Protein AF-A0A940KRY3-F1 (afdb_monomer)

pLDDT: mean 78.37, std 15.52, range [37.25, 97.94]

Solvent-accessible surface area (backbone atoms only — not comparable to full-atom values): 25469 Å² total; per-residue (Å²): 105,70,38,68,66,58,64,54,78,70,89,72,94,69,75,64,64,42,65,43,41,34,35,38,41,64,52,39,100,87,62,92,70,63,50,77,43,81,45,76,62,88,88,56,80,65,59,72,59,51,52,52,54,47,62,32,81,94,37,71,38,52,25,50,52,41,39,41,44,49,76,45,81,45,73,38,63,66,53,44,48,49,52,42,34,72,70,45,66,47,66,64,59,58,59,82,66,65,45,57,68,65,62,57,44,47,49,65,56,63,73,57,90,78,66,98,71,62,63,45,39,35,41,36,41,36,38,33,62,38,37,33,44,29,50,74,54,53,49,80,54,47,36,67,56,79,70,60,31,60,81,32,75,91,41,66,45,73,40,30,40,34,24,16,36,37,38,42,35,41,36,32,19,67,62,53,68,70,57,51,50,52,23,46,23,51,45,69,24,35,86,72,62,84,51,85,76,42,76,54,73,74,68,86,57,79,72,88,79,41,53,62,50,33,62,75,45,36,78,42,47,34,35,31,31,40,36,43,56,78,92,52,37,64,33,75,33,69,45,68,68,62,40,41,58,50,47,54,53,54,61,69,30,72,54,45,45,24,60,46,98,67,42,37,61,33,82,45,41,71,44,41,24,31,32,43,75,57,45,77,63,79,86,83,87,83,82,89,74,77,78,83,77,79,80,78,70,55,31,30,35,33,35,40,30,34,48,30,36,34,27,69,35,56,60,55,66,87,91,49,63,44,40,30,40,22,36,38,34,26,43,39,27,42,29,42,79,86,47,73,45,80,60,70,42,78,51,46,75,31,54,74,96,58,41,48,72,38,35,58,76,36,69,51,81,47,83,37,73,45,78,78,46,66,79,36,45,61,71,52,48,36,43,23,30,43,32,48,44,74,53,36,28,40,63,52,98,89,50,66,57,60,46,37,63,83,43,82,67,46,44,44,49,56,34,59,82,48,36,70,66,64,67,68,48,50,74,72,34,71,51,77,45,82,46,67,31,50,29,38,33,81,54,99,83,41,64,27,30,38,34,42,37,35,38,39,36,42,32,32,81

Radius of gyration: 37.58 Å; Cα contacts (8 Å, |Δi|>4): 939; chains: 1; bounding box: 90×42×103 Å

Secondary structure (DSSP, 8-state):
-HHHHTT-PPPP--PPBPPEEEEEEE--TTS-S-EEEEE--TTS-SHHHHHHHHTSGGG-PBPP---EEEEEEE--HHHHHHHHHHHHS----TTTTT--HHHHHHHHHTT-TT-S-PPEEEEEEEEEEEEEEEE-S-GGGSBSSTTTTTT-TT-EEEEEEEEEEEEEEEEEESS-HHHHHHHHHHHHT------TT----TTS---TTSHHHHHHH-SEEEEEEES-SGGGTT-EES-HHHHHHHHHHHHTSHHHHB--TT---EEEEEEEEETTT--B------------------EEEEEEEEEEEEEEE----TT--EEEEEEEEEEEEEEETTEEEEEEEEEEEE-GGG-EEEETT-EEEEEEEEEEEEEEEHHHHHTEEEEEEEEEEE--SS--PBPEES-TTTTEEEGGGGHHHHHTPPTT-EEEEEEEEEEEEEETTEEEEEEEEEEEEEEE-

Foldseek 3Di:
DVCQLQVPDDDDPAAAWDWFKKWKFFPAPPQPGTDIDTRPDPPDDCVVVVLVVCADPSNFGWQQQQWQKDKDWDQAPLSVQVCCCVQFVDNDDVVVVVNDVVVNVLNVCLVPPPDPQNKIKMKIKTWRWGIKIATPDFLQNTHPDGLSLQVQQVDKDWGMWTWAKMKMKMFIFSDDSVQLQVLVCLLQVWRNPNDRGDRIPGDPDNPVPRNVSNVVGTPWMKMFIDFAADPRHRDIDGDSVVVSVVSSCRCPPPLVTTPHPRGGIDTRHTWMARSNPRHTDDDDRDDDDDGDDDPPQWFKWKKKWWFWKAWADDQDDPPDQWWFKFWFKAFQWKAWPNRTDGDRGTRDGGDSVRTDTDGHGDIDTDTGMDTRDGRHGLNRLLRMKTAMDTFMWTDDPVDTFTWDWPDNCLRIDHNVVVSVVLVPDDAFDKDKDKGKTKTWTQDPRGIIIMITIMIMMMHTD

Structure (mmCIF, N/CA/C/O backbone):
data_AF-A0A940KRY3-F1
#
_entry.id   AF-A0A940KRY3-F1
#
loop_
_atom_site.group_PDB
_atom_site.id
_atom_site.type_symbol
_atom_site.label_atom_id
_atom_site.label_alt_id
_atom_site.label_comp_id
_atom_site.label_asym_id
_atom_site.label_entity_id
_atom_site.label_seq_id
_atom_site.pdbx_PDB_ins_code
_atom_site.Cartn_x
_atom_site.Cartn_y
_atom_site.Cartn_z
_atom_site.occupancy
_atom_site.B_iso_or_equiv
_atom_site.auth_seq_id
_atom_site.auth_comp_id
_atom_site.auth_asym_id
_atom_site.auth_atom_id
_atom_site.pdbx_PDB_model_num
ATOM 1 N N . ILE A 1 1 ? 28.778 -11.561 -18.945 1.00 56.44 1 ILE A N 1
ATOM 2 C CA . ILE A 1 1 ? 27.780 -11.379 -17.857 1.00 56.44 1 ILE A CA 1
ATOM 3 C C . ILE A 1 1 ? 28.240 -10.313 -16.866 1.00 56.44 1 ILE A C 1
ATOM 5 O O . ILE A 1 1 ? 27.581 -9.290 -16.818 1.00 56.44 1 ILE A O 1
ATOM 9 N N . ASN A 1 2 ? 29.383 -10.457 -16.177 1.00 57.31 2 ASN A N 1
ATOM 10 C CA . ASN A 1 2 ? 29.884 -9.415 -15.253 1.00 57.31 2 ASN A CA 1
ATOM 11 C C . ASN A 1 2 ? 30.000 -8.019 -15.894 1.00 57.31 2 ASN A C 1
ATOM 13 O O . ASN A 1 2 ? 29.616 -7.038 -15.275 1.00 57.31 2 ASN A O 1
ATOM 17 N N . SER A 1 3 ? 30.441 -7.927 -17.154 1.00 61.41 3 SER A N 1
ATOM 18 C CA . SER A 1 3 ? 30.464 -6.656 -17.898 1.00 61.41 3 SER A CA 1
ATOM 19 C C . SER A 1 3 ? 29.080 -6.054 -18.157 1.00 61.41 3 SER A C 1
ATOM 21 O O . SER A 1 3 ? 28.944 -4.840 -18.190 1.00 61.41 3 SER A O 1
ATOM 23 N N . ILE A 1 4 ? 28.051 -6.891 -18.309 1.00 63.59 4 ILE A N 1
ATOM 24 C CA . ILE A 1 4 ? 26.660 -6.452 -18.501 1.00 63.59 4 ILE A CA 1
ATOM 25 C C . ILE A 1 4 ? 26.111 -5.933 -17.166 1.00 63.59 4 ILE A C 1
ATOM 27 O O . ILE A 1 4 ? 25.567 -4.839 -17.117 1.00 63.59 4 ILE A O 1
ATOM 31 N N . VAL A 1 5 ? 26.329 -6.687 -16.080 1.00 61.91 5 VAL A N 1
ATOM 32 C CA . VAL A 1 5 ? 25.858 -6.367 -14.718 1.00 61.91 5 VAL A CA 1
ATOM 33 C C . VAL A 1 5 ? 26.577 -5.164 -14.101 1.00 61.91 5 VAL A C 1
ATOM 35 O O . VAL A 1 5 ? 26.020 -4.478 -13.263 1.00 61.91 5 VAL A O 1
ATOM 38 N N . ASN A 1 6 ? 27.806 -4.868 -14.514 1.00 61.38 6 ASN A N 1
ATOM 39 C CA . ASN A 1 6 ? 28.551 -3.713 -14.001 1.00 61.38 6 ASN A CA 1
ATOM 40 C C . ASN A 1 6 ? 28.580 -2.539 -14.986 1.00 61.38 6 ASN A C 1
ATOM 42 O O . ASN A 1 6 ? 29.354 -1.605 -14.790 1.00 61.38 6 ASN A O 1
ATOM 46 N N . ASN A 1 7 ? 27.797 -2.608 -16.071 1.00 61.16 7 ASN A N 1
ATOM 47 C CA . ASN A 1 7 ? 27.809 -1.628 -17.160 1.00 61.16 7 ASN A CA 1
ATOM 48 C C . ASN A 1 7 ? 29.230 -1.317 -17.695 1.00 61.16 7 ASN A C 1
ATOM 50 O O . ASN A 1 7 ? 29.530 -0.206 -18.125 1.00 61.16 7 ASN A O 1
ATOM 54 N N . SER A 1 8 ? 30.127 -2.304 -17.653 1.00 66.44 8 SER A N 1
ATOM 55 C CA . SER A 1 8 ? 31.531 -2.194 -18.053 1.00 66.44 8 SER A CA 1
ATOM 56 C C . SER A 1 8 ? 31.754 -2.866 -19.404 1.00 66.44 8 SER A C 1
ATOM 58 O O . SER A 1 8 ? 32.509 -3.832 -19.552 1.00 66.44 8 SER A O 1
ATOM 60 N N . PHE A 1 9 ? 31.046 -2.358 -20.411 1.00 68.31 9 PHE A N 1
ATOM 61 C CA . PHE A 1 9 ? 31.216 -2.788 -21.792 1.00 68.31 9 PHE A CA 1
ATOM 62 C C . PHE A 1 9 ? 32.549 -2.275 -22.337 1.00 68.31 9 PHE A C 1
ATOM 64 O O . PHE A 1 9 ? 32.818 -1.075 -22.334 1.00 68.31 9 PHE A O 1
ATOM 71 N N . SER A 1 10 ? 33.374 -3.183 -22.847 1.00 70.12 10 SER A N 1
ATOM 72 C CA . SER A 1 10 ? 34.498 -2.831 -23.706 1.00 70.12 10 SER A CA 1
ATOM 73 C C . SER A 1 10 ? 34.108 -3.069 -25.160 1.00 70.12 10 SER A C 1
ATOM 75 O O . SER A 1 10 ? 33.396 -4.023 -25.485 1.00 70.12 10 SER A O 1
ATOM 77 N N . ALA A 1 11 ? 34.569 -2.195 -26.054 1.00 71.06 11 ALA A N 1
ATOM 78 C CA . ALA A 1 11 ? 34.459 -2.459 -27.479 1.00 71.06 11 ALA A CA 1
ATOM 79 C C . ALA A 1 11 ? 35.253 -3.736 -27.792 1.00 71.06 11 ALA A C 1
ATOM 81 O O . ALA A 1 11 ? 36.466 -3.790 -27.580 1.00 71.06 11 ALA A O 1
ATOM 82 N N . ALA A 1 12 ? 34.567 -4.776 -28.265 1.00 69.62 12 ALA A N 1
ATOM 83 C CA . ALA A 1 12 ? 35.230 -6.002 -28.678 1.00 69.62 12 ALA A CA 1
ATOM 84 C C . ALA A 1 12 ? 36.066 -5.731 -29.936 1.00 69.62 12 ALA A C 1
ATOM 86 O O . ALA A 1 12 ? 35.594 -5.083 -30.876 1.00 69.62 12 ALA A O 1
ATOM 87 N N . GLN A 1 13 ? 37.288 -6.269 -29.984 1.00 74.44 13 GLN A N 1
ATOM 88 C CA . GLN A 1 13 ? 37.985 -6.387 -31.260 1.00 74.44 13 GLN A CA 1
ATOM 89 C C . GLN A 1 13 ? 37.172 -7.332 -32.140 1.00 74.44 13 GLN A C 1
ATOM 91 O O . GLN A 1 13 ? 37.012 -8.511 -31.830 1.00 74.44 13 GLN A O 1
ATOM 96 N N . THR A 1 14 ? 36.593 -6.780 -33.200 1.00 78.81 14 THR A N 1
ATOM 97 C CA . THR A 1 14 ? 35.724 -7.513 -34.113 1.00 78.81 14 THR A CA 1
ATOM 98 C C . THR A 1 14 ? 36.391 -7.646 -35.477 1.00 78.81 14 THR A C 1
ATOM 100 O O . THR A 1 14 ? 37.141 -6.755 -35.884 1.00 78.81 14 THR A O 1
ATOM 103 N N . PRO A 1 15 ? 36.122 -8.741 -36.208 1.00 84.12 15 PRO A N 1
ATOM 104 C CA . PRO A 1 15 ? 36.434 -8.833 -37.628 1.00 84.12 15 PRO A CA 1
ATOM 105 C C . PRO A 1 15 ? 35.819 -7.663 -38.405 1.00 84.12 15 PRO A C 1
ATOM 107 O O . PRO A 1 15 ? 34.868 -7.027 -37.942 1.00 84.12 15 PRO A O 1
ATOM 110 N N . ALA A 1 16 ? 36.327 -7.402 -39.612 1.00 87.19 16 ALA A N 1
ATOM 111 C CA . ALA A 1 16 ? 35.797 -6.346 -40.468 1.00 87.19 16 ALA A CA 1
ATOM 112 C C . ALA A 1 16 ? 34.276 -6.499 -40.645 1.00 87.19 16 ALA A C 1
ATOM 114 O O . ALA A 1 16 ? 33.773 -7.546 -41.067 1.00 87.19 16 ALA A O 1
ATOM 115 N N . ARG A 1 17 ? 33.544 -5.449 -40.272 1.00 87.06 17 ARG A N 1
ATOM 116 C CA . ARG A 1 17 ? 32.081 -5.422 -40.264 1.00 87.06 17 ARG A CA 1
ATOM 117 C C . ARG A 1 17 ? 31.534 -5.048 -41.648 1.00 87.06 17 ARG A C 1
ATOM 119 O O . ARG A 1 17 ? 32.207 -4.367 -42.426 1.00 87.06 17 ARG A O 1
ATOM 126 N N . LYS A 1 18 ? 30.329 -5.524 -41.964 1.00 87.94 18 LYS A N 1
ATOM 127 C CA . LYS A 1 18 ? 29.544 -5.089 -43.130 1.00 87.94 18 LYS A CA 1
ATOM 128 C C . LYS A 1 18 ? 28.684 -3.881 -42.763 1.00 87.94 18 LYS A C 1
ATOM 130 O O . LYS A 1 18 ? 28.411 -3.638 -41.587 1.00 87.94 18 LYS A O 1
ATOM 135 N N . ASN A 1 19 ? 28.238 -3.157 -43.786 1.00 88.62 19 ASN A N 1
ATOM 136 C CA . ASN A 1 19 ? 27.148 -2.199 -43.635 1.00 88.62 19 ASN A CA 1
ATOM 137 C C . ASN A 1 19 ? 25.909 -2.941 -43.125 1.00 88.62 19 ASN A C 1
ATOM 139 O O . ASN A 1 19 ? 25.681 -4.094 -43.500 1.00 88.62 19 ASN A O 1
ATOM 143 N N . TYR A 1 20 ? 25.126 -2.283 -42.281 1.00 84.94 20 TYR A N 1
ATOM 144 C CA . TYR A 1 20 ? 23.926 -2.864 -41.689 1.00 84.94 20 TYR A CA 1
ATOM 145 C C . TYR A 1 20 ? 22.768 -1.878 -41.755 1.00 84.94 20 TYR A C 1
ATOM 147 O O . TYR A 1 20 ? 22.972 -0.673 -41.910 1.00 84.94 20 TYR A O 1
ATOM 155 N N . GLN A 1 21 ? 21.553 -2.399 -41.636 1.00 85.25 21 GLN A N 1
ATOM 156 C CA . GLN A 1 21 ? 20.339 -1.593 -41.653 1.00 85.25 21 GLN A CA 1
ATOM 157 C C . GLN A 1 21 ? 19.782 -1.420 -40.250 1.00 85.25 21 GLN A C 1
ATOM 159 O O . GLN A 1 21 ? 19.676 -2.381 -39.484 1.00 85.25 21 GLN A O 1
ATOM 164 N N . ILE A 1 22 ? 19.397 -0.186 -39.937 1.00 85.19 22 ILE A N 1
ATOM 165 C CA . ILE A 1 22 ? 18.619 0.148 -38.751 1.00 85.19 22 ILE A CA 1
ATOM 166 C C . ILE A 1 22 ? 17.181 0.418 -39.182 1.00 85.19 22 ILE A C 1
ATOM 168 O O . ILE A 1 22 ? 16.927 1.282 -40.018 1.00 85.19 22 ILE A O 1
ATOM 172 N N . GLY A 1 23 ? 16.241 -0.302 -38.584 1.00 84.12 23 GLY A N 1
ATOM 173 C CA . GLY A 1 23 ? 14.826 0.027 -38.597 1.00 84.12 23 GLY A CA 1
ATOM 174 C C . GLY A 1 23 ? 14.511 1.017 -37.481 1.00 84.12 23 GLY A C 1
ATOM 175 O O . GLY A 1 23 ? 14.889 0.811 -36.329 1.00 84.12 23 GLY A O 1
ATOM 176 N N . ILE A 1 24 ? 13.797 2.082 -37.815 1.00 83.25 24 ILE A N 1
ATOM 177 C CA . ILE A 1 24 ? 13.349 3.127 -36.899 1.00 83.25 24 ILE A CA 1
ATOM 178 C C . ILE A 1 24 ? 11.851 2.940 -36.709 1.00 83.25 24 ILE A C 1
ATOM 180 O O . ILE A 1 24 ? 11.055 3.218 -37.603 1.00 83.25 24 ILE A O 1
ATOM 184 N N . SER A 1 25 ? 11.464 2.437 -35.543 1.00 79.50 25 SER A N 1
ATOM 185 C CA . SER A 1 25 ? 10.063 2.249 -35.171 1.00 79.50 25 SER A CA 1
ATOM 186 C C . SER A 1 25 ? 9.635 3.406 -34.283 1.00 79.50 25 SER A C 1
ATOM 188 O O . SER A 1 25 ? 10.073 3.502 -33.139 1.00 79.50 25 SER A O 1
ATOM 190 N N . ILE A 1 26 ? 8.807 4.305 -34.808 1.00 73.88 26 ILE A N 1
ATOM 191 C CA . ILE A 1 26 ? 8.194 5.362 -34.002 1.00 73.88 26 ILE A CA 1
ATOM 192 C C . ILE A 1 26 ? 6.924 4.791 -33.387 1.00 73.88 26 ILE A C 1
ATOM 194 O O . ILE A 1 26 ? 6.112 4.186 -34.088 1.00 73.88 26 ILE A O 1
ATOM 198 N N . PHE A 1 27 ? 6.725 5.013 -32.094 1.00 67.31 27 PHE A N 1
ATOM 199 C CA . PHE A 1 27 ? 5.437 4.740 -31.477 1.00 67.31 27 PHE A CA 1
ATOM 200 C C . PHE A 1 27 ? 4.477 5.820 -31.990 1.00 67.31 27 PHE A C 1
ATOM 202 O O . PHE A 1 27 ? 4.465 6.907 -31.455 1.00 67.31 27 PHE A O 1
ATOM 209 N N . ASN A 1 28 ? 3.755 5.620 -33.093 1.00 60.72 28 ASN A N 1
ATOM 210 C CA . ASN A 1 28 ? 2.709 6.547 -33.547 1.00 60.72 28 ASN A CA 1
ATOM 211 C C . ASN A 1 28 ? 1.617 5.744 -34.269 1.00 60.72 28 ASN A C 1
ATOM 213 O O . ASN A 1 28 ? 1.907 5.146 -35.306 1.00 60.72 28 ASN A O 1
ATOM 217 N N . PRO A 1 29 ? 0.361 5.754 -33.786 1.00 50.03 29 PRO A N 1
ATOM 218 C CA . PRO A 1 29 ? -0.724 4.976 -34.385 1.00 50.03 29 PRO A CA 1
ATOM 219 C C . PRO A 1 29 ? -1.103 5.418 -35.811 1.00 50.03 29 PRO A C 1
ATOM 221 O O . PRO A 1 29 ? -1.839 4.706 -36.487 1.00 50.03 29 PRO A O 1
ATOM 224 N N . LYS A 1 30 ? -0.625 6.581 -36.280 1.00 51.28 30 LYS A N 1
ATOM 225 C CA . LYS A 1 30 ? -0.945 7.150 -37.600 1.00 51.28 30 LYS A CA 1
ATOM 226 C C . LYS A 1 30 ? 0.206 7.110 -38.615 1.00 51.28 30 LYS A C 1
ATOM 228 O O . LYS A 1 30 ? 0.010 7.610 -39.719 1.00 51.28 30 LYS A O 1
ATOM 233 N N . ASN A 1 31 ? 1.378 6.556 -38.280 1.00 56.50 31 ASN A N 1
ATOM 234 C CA . ASN A 1 31 ? 2.532 6.542 -39.194 1.00 56.50 31 ASN A CA 1
ATOM 235 C C . ASN A 1 31 ? 2.737 5.152 -39.842 1.00 56.50 31 ASN A C 1
ATOM 237 O O . ASN A 1 31 ? 2.706 4.148 -39.126 1.00 56.50 31 ASN A O 1
ATOM 241 N N . PRO A 1 32 ? 2.937 5.052 -41.174 1.00 47.69 32 PRO A N 1
ATOM 242 C CA . PRO A 1 32 ? 2.941 3.790 -41.894 1.00 47.69 32 PRO A CA 1
ATOM 243 C C . PRO A 1 32 ? 4.349 3.182 -41.900 1.00 47.69 32 PRO A C 1
ATOM 245 O O . PRO A 1 32 ? 5.129 3.382 -42.823 1.00 47.69 32 PRO A O 1
ATOM 248 N N . GLY A 1 33 ? 4.663 2.397 -40.875 1.00 55.19 33 GLY A N 1
ATOM 249 C CA . GLY A 1 33 ? 5.805 1.481 -40.901 1.00 55.19 33 GLY A CA 1
ATOM 250 C C . GLY A 1 33 ? 7.180 2.100 -40.609 1.00 55.19 33 GLY A C 1
ATOM 251 O O . GLY A 1 33 ? 7.325 3.317 -40.477 1.00 55.19 33 GLY A O 1
ATOM 252 N N . PRO A 1 34 ? 8.197 1.242 -40.418 1.00 57.41 34 PRO A N 1
ATOM 253 C CA . PRO A 1 34 ? 9.507 1.670 -39.955 1.00 57.41 34 PRO A CA 1
ATOM 254 C C . PRO A 1 34 ? 10.245 2.475 -41.028 1.00 57.41 34 PRO A C 1
ATOM 256 O O . PRO A 1 34 ? 10.328 2.063 -42.184 1.00 57.41 34 PRO A O 1
ATOM 259 N N . GLY A 1 35 ? 10.827 3.607 -40.628 1.00 70.31 35 GLY A N 1
ATOM 260 C CA . GLY A 1 35 ? 11.879 4.243 -41.419 1.00 70.31 35 GLY A CA 1
ATOM 261 C C . GLY A 1 35 ? 13.109 3.337 -41.443 1.00 70.31 35 GLY A C 1
ATOM 262 O O . GLY A 1 35 ? 13.355 2.610 -40.481 1.00 70.31 35 GLY A O 1
ATOM 263 N N . PHE A 1 36 ? 13.885 3.359 -42.522 1.00 82.00 36 PHE A N 1
ATOM 264 C CA . PHE A 1 36 ? 15.115 2.575 -42.622 1.00 82.00 36 PHE A CA 1
ATOM 265 C C . PHE A 1 36 ? 16.314 3.499 -42.797 1.00 82.00 36 PHE A C 1
ATOM 267 O O . PHE A 1 36 ? 16.252 4.496 -43.521 1.00 82.00 36 PHE A O 1
ATOM 274 N N . LEU A 1 37 ? 17.418 3.141 -42.148 1.00 83.25 37 LEU A N 1
ATOM 275 C CA . LEU A 1 37 ? 18.696 3.812 -42.298 1.00 83.25 37 LEU A CA 1
ATOM 276 C C . LEU A 1 37 ? 19.794 2.790 -42.594 1.00 83.25 37 LEU A C 1
ATOM 278 O O . LEU A 1 37 ? 20.088 1.925 -41.767 1.00 83.25 37 LEU A O 1
ATOM 282 N N . ASP A 1 38 ? 20.431 2.931 -43.755 1.00 84.31 38 ASP A N 1
ATOM 283 C CA . ASP A 1 38 ? 21.656 2.210 -44.086 1.00 84.31 38 ASP A CA 1
ATOM 284 C C . ASP A 1 38 ? 22.841 2.828 -43.337 1.00 84.31 38 ASP A C 1
ATOM 286 O O . ASP A 1 38 ? 23.226 3.977 -43.569 1.00 84.31 38 ASP A O 1
ATOM 290 N N . VAL A 1 39 ? 23.457 2.054 -42.446 1.00 83.88 39 VAL A N 1
ATOM 291 C CA . VAL A 1 39 ? 24.669 2.463 -41.738 1.00 83.88 39 VAL A CA 1
ATOM 292 C C . VAL A 1 39 ? 25.882 1.998 -42.526 1.00 83.88 39 VAL A C 1
ATOM 294 O O . VAL A 1 39 ? 26.258 0.824 -42.514 1.00 83.88 39 VAL A O 1
ATOM 297 N N . THR A 1 40 ? 26.497 2.952 -43.216 1.00 81.31 40 THR A N 1
ATOM 298 C CA . THR A 1 40 ? 27.675 2.740 -44.065 1.00 81.31 40 THR A CA 1
ATOM 299 C C . THR A 1 40 ? 28.984 3.142 -43.388 1.00 81.31 40 THR A C 1
ATOM 301 O O . THR A 1 40 ? 30.033 2.582 -43.692 1.00 81.31 40 THR A O 1
ATOM 304 N N . ASP A 1 41 ? 28.933 4.073 -42.433 1.00 80.44 41 ASP A N 1
ATOM 305 C CA . ASP A 1 41 ? 30.080 4.462 -41.613 1.00 80.44 41 ASP A CA 1
ATOM 306 C C . ASP A 1 41 ? 29.981 3.832 -40.222 1.00 80.44 41 ASP A C 1
ATOM 308 O O . ASP A 1 41 ? 29.236 4.281 -39.353 1.00 80.44 41 ASP A O 1
ATOM 312 N N . LEU A 1 42 ? 30.766 2.778 -40.016 1.00 78.62 42 LEU A N 1
ATOM 313 C CA . LEU A 1 42 ? 30.788 1.990 -38.784 1.00 78.62 42 LEU A CA 1
ATOM 314 C C . LEU A 1 42 ? 31.705 2.590 -37.705 1.00 78.62 42 LEU A C 1
ATOM 316 O O . LEU A 1 42 ? 31.844 1.996 -36.628 1.00 78.62 42 LEU A O 1
ATOM 320 N N . THR A 1 43 ? 32.366 3.715 -38.001 1.00 76.19 43 THR A N 1
ATOM 321 C CA . THR A 1 43 ? 33.315 4.391 -37.101 1.00 76.19 43 THR A CA 1
ATOM 322 C C . THR A 1 43 ? 32.669 5.490 -36.261 1.00 76.19 43 THR A C 1
ATOM 324 O O . THR A 1 43 ? 33.241 5.903 -35.253 1.00 76.19 43 THR A O 1
ATOM 327 N N . ARG A 1 44 ? 31.456 5.926 -36.623 1.00 80.12 44 ARG A N 1
ATOM 328 C CA . ARG A 1 44 ? 30.693 6.955 -35.906 1.00 80.12 44 ARG A CA 1
ATOM 329 C C . ARG A 1 44 ? 29.290 6.478 -35.544 1.00 80.12 44 ARG A C 1
ATOM 331 O O . ARG A 1 44 ? 28.769 5.519 -36.104 1.00 80.12 44 ARG A O 1
ATOM 338 N N . SER A 1 45 ? 28.669 7.174 -34.596 1.00 81.81 45 SER A N 1
ATOM 339 C CA . SER A 1 45 ? 27.284 6.907 -34.205 1.00 81.81 45 SER A CA 1
ATOM 340 C C . SER A 1 45 ? 26.310 7.264 -35.339 1.00 81.81 45 SER A C 1
ATOM 342 O O . SER A 1 45 ? 26.443 8.349 -35.913 1.00 81.81 45 SER A O 1
ATOM 344 N N . PRO A 1 46 ? 25.300 6.421 -35.632 1.00 84.12 46 PRO A N 1
ATOM 345 C CA . PRO A 1 46 ? 24.247 6.740 -36.598 1.00 84.12 46 PRO A CA 1
ATOM 346 C C . PRO A 1 46 ? 23.189 7.709 -36.037 1.00 84.12 46 PRO A C 1
ATOM 348 O O . PRO A 1 46 ? 22.333 8.180 -36.783 1.00 84.12 46 PRO A O 1
ATOM 351 N N . LEU A 1 47 ? 23.241 8.039 -34.737 1.00 82.81 47 LEU A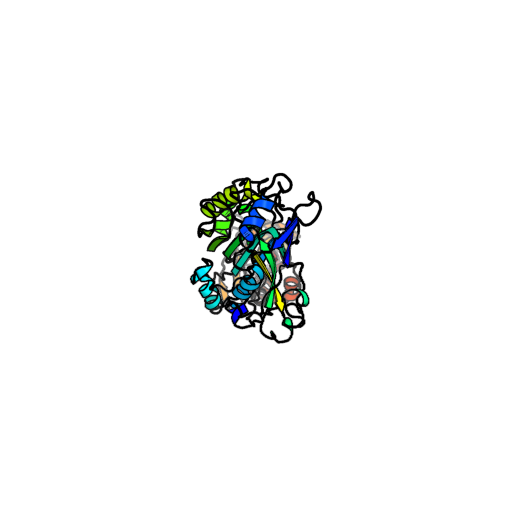 N 1
ATOM 352 C CA . LEU A 1 47 ? 22.222 8.854 -34.063 1.00 82.81 47 LEU A CA 1
ATOM 353 C C . LEU A 1 47 ? 21.961 10.230 -34.698 1.00 82.81 47 LEU A C 1
ATOM 355 O O . LEU A 1 47 ? 20.790 10.592 -34.788 1.00 82.81 47 LEU A O 1
ATOM 359 N N . PRO A 1 48 ? 22.963 10.994 -35.182 1.00 85.94 48 PRO A N 1
ATOM 360 C CA . PRO A 1 48 ? 22.689 12.276 -35.834 1.00 85.94 48 PRO A CA 1
ATOM 361 C C . PRO A 1 48 ? 21.838 12.143 -37.105 1.00 85.94 48 PRO A C 1
ATOM 363 O O . PRO A 1 48 ? 21.053 13.033 -37.424 1.00 85.94 48 PRO A O 1
ATOM 366 N N . GLU A 1 49 ? 21.980 11.036 -37.837 1.00 85.81 49 GLU A N 1
ATOM 367 C CA . GLU A 1 49 ? 21.194 10.766 -39.044 1.00 85.81 49 GLU A CA 1
ATOM 368 C C . GLU A 1 49 ? 19.775 10.318 -38.686 1.00 85.81 49 GLU A C 1
ATOM 370 O O . GLU A 1 49 ? 18.808 10.834 -39.241 1.00 85.81 49 GLU A O 1
ATOM 375 N N . VAL A 1 50 ? 19.649 9.439 -37.686 1.00 81.62 50 VAL A N 1
ATOM 376 C CA . VAL A 1 50 ? 18.359 9.033 -37.108 1.00 81.62 50 VAL A CA 1
ATOM 377 C C . VAL A 1 50 ? 17.572 10.255 -36.634 1.00 81.62 50 VAL A C 1
ATOM 379 O O . VAL A 1 50 ? 16.409 10.412 -36.988 1.00 81.62 50 VAL A O 1
ATOM 382 N N . GLN A 1 51 ? 18.204 11.158 -35.878 1.00 79.62 51 GLN A N 1
ATOM 383 C CA . GLN A 1 51 ? 17.566 12.390 -35.409 1.00 79.62 51 GLN A CA 1
ATOM 384 C C . GLN A 1 51 ? 17.099 13.259 -36.575 1.00 79.62 51 GLN A C 1
ATOM 386 O O . GLN A 1 51 ? 15.977 13.750 -36.551 1.00 79.62 51 GLN A O 1
ATOM 391 N N . ARG A 1 52 ? 17.916 13.417 -37.624 1.00 80.81 52 ARG A N 1
ATOM 392 C CA . ARG A 1 52 ? 17.520 14.189 -38.808 1.00 80.81 52 ARG A CA 1
ATOM 393 C C . ARG A 1 52 ? 16.301 13.583 -39.505 1.00 80.81 52 ARG A C 1
ATOM 395 O O . ARG A 1 52 ? 15.412 14.332 -39.893 1.00 80.81 52 ARG A O 1
ATOM 402 N N . GLN A 1 53 ? 16.246 12.255 -39.637 1.00 79.38 53 GLN A N 1
ATOM 403 C CA . GLN A 1 53 ? 15.085 11.565 -40.203 1.00 79.38 53 GLN A CA 1
ATOM 404 C C . GLN A 1 53 ? 13.835 11.755 -39.336 1.00 79.38 53 GLN A C 1
ATOM 406 O O . GLN A 1 53 ? 12.788 12.109 -39.865 1.00 79.38 53 GLN A O 1
ATOM 411 N N . LEU A 1 54 ? 13.950 11.607 -38.012 1.00 77.12 54 LEU A N 1
ATOM 412 C CA . LEU A 1 54 ? 12.840 11.806 -37.071 1.00 77.12 54 LEU A CA 1
ATOM 413 C C . LEU A 1 54 ? 12.313 13.253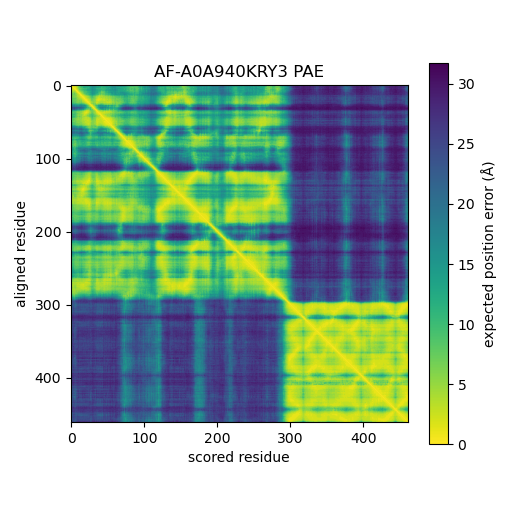 -37.037 1.00 77.12 54 LEU A C 1
ATOM 415 O O . LEU A 1 54 ? 11.165 13.470 -36.667 1.00 77.12 54 LEU A O 1
ATOM 419 N N . LEU A 1 55 ? 13.137 14.237 -37.405 1.00 77.25 55 LEU A N 1
ATOM 420 C CA . LEU A 1 55 ? 12.756 15.653 -37.492 1.00 77.25 55 LEU A CA 1
ATOM 421 C C . LEU A 1 55 ? 12.210 16.062 -38.865 1.00 77.25 55 LEU A C 1
ATOM 423 O O . LEU A 1 55 ? 11.786 17.206 -39.033 1.00 77.25 55 LEU A O 1
ATOM 427 N N . ALA A 1 56 ? 12.254 15.177 -39.862 1.00 73.62 56 ALA A N 1
ATOM 428 C CA . ALA A 1 56 ? 11.740 15.495 -41.184 1.00 73.62 56 ALA A CA 1
ATOM 429 C C . ALA A 1 56 ? 10.203 15.632 -41.145 1.00 73.62 56 ALA A C 1
ATOM 431 O O . ALA A 1 56 ? 9.551 14.889 -40.412 1.00 73.62 56 ALA A O 1
ATOM 432 N N . PRO A 1 57 ? 9.590 16.502 -41.972 1.00 67.19 57 PRO A N 1
ATOM 433 C CA . PRO A 1 57 ? 8.137 16.714 -41.981 1.00 67.19 57 PRO A CA 1
ATOM 434 C C . PRO A 1 57 ? 7.304 15.439 -42.192 1.00 67.19 57 PRO A C 1
ATOM 436 O O . PRO A 1 57 ? 6.206 15.311 -41.662 1.00 67.19 57 PRO A O 1
ATOM 439 N N . SER A 1 58 ? 7.842 14.458 -42.925 1.00 60.09 58 SER A N 1
ATOM 440 C CA . SER A 1 58 ? 7.226 13.136 -43.126 1.00 60.09 58 SER A CA 1
ATOM 441 C C . SER A 1 58 ? 7.172 12.274 -41.856 1.00 60.09 58 SER A C 1
ATOM 443 O O . SER A 1 58 ? 6.463 11.274 -41.822 1.00 60.09 58 SER A O 1
ATOM 445 N N . PHE A 1 59 ? 7.930 12.651 -40.828 1.00 59.53 59 PHE A N 1
ATOM 446 C CA . PHE A 1 59 ? 8.018 12.014 -39.520 1.00 59.53 59 PHE A CA 1
ATOM 447 C C . PHE A 1 59 ? 7.627 12.976 -38.389 1.00 59.53 59 PHE A C 1
ATOM 449 O O . PHE A 1 59 ? 8.007 12.710 -37.251 1.00 59.53 59 PHE A O 1
ATOM 456 N N . GLU A 1 60 ? 6.849 14.043 -38.663 1.00 58.00 60 GLU A N 1
ATOM 457 C CA . GLU A 1 60 ? 6.175 14.864 -37.637 1.00 58.00 60 GLU A CA 1
ATOM 458 C C . GLU A 1 60 ? 5.230 13.982 -36.804 1.00 58.00 60 GLU A C 1
ATOM 460 O O . GLU A 1 60 ? 4.014 13.914 -36.989 1.00 58.00 60 GLU A O 1
ATOM 465 N N . ALA A 1 61 ? 5.826 13.219 -35.900 1.00 56.06 61 ALA A N 1
ATOM 466 C CA . ALA A 1 61 ? 5.167 12.190 -35.149 1.00 56.06 61 ALA A CA 1
ATOM 467 C C . ALA A 1 61 ? 4.749 12.776 -33.811 1.00 56.06 61 ALA A C 1
ATOM 469 O O . ALA A 1 61 ? 5.563 13.290 -33.035 1.00 56.06 61 ALA A O 1
ATOM 470 N N . SER A 1 62 ? 3.452 12.667 -33.538 1.00 60.06 62 SER A N 1
ATOM 471 C CA . SER A 1 62 ? 2.977 12.752 -32.169 1.00 60.06 62 SER A CA 1
ATOM 472 C C . SER A 1 62 ? 3.699 11.670 -31.374 1.00 60.06 62 SER A C 1
ATOM 474 O O . SER A 1 62 ? 3.699 10.508 -31.780 1.00 60.06 62 SER A O 1
ATOM 476 N N . ILE A 1 63 ? 4.318 12.059 -30.267 1.00 61.06 63 ILE A N 1
ATOM 477 C CA . ILE A 1 63 ? 4.807 11.120 -29.270 1.00 61.06 63 ILE A CA 1
ATOM 478 C C . ILE A 1 63 ? 3.575 10.699 -28.472 1.00 61.06 63 ILE A C 1
ATOM 480 O O . ILE A 1 63 ? 2.929 11.562 -27.872 1.00 61.06 63 ILE A O 1
ATOM 484 N N . PRO A 1 64 ? 3.191 9.418 -28.485 1.00 55.78 64 PRO A N 1
ATOM 485 C CA . PRO A 1 64 ? 2.102 8.937 -27.675 1.00 55.78 64 PRO A CA 1
ATOM 486 C C . PRO A 1 64 ? 2.533 9.091 -26.226 1.00 55.78 64 PRO A C 1
ATOM 488 O O . PRO A 1 64 ? 3.597 8.622 -25.815 1.00 55.78 64 PRO A O 1
ATOM 491 N N . ALA A 1 65 ? 1.692 9.753 -25.441 1.00 51.91 65 ALA A N 1
ATOM 492 C CA . ALA A 1 65 ? 1.838 9.815 -23.998 1.00 51.91 65 ALA A CA 1
ATOM 493 C C . ALA A 1 65 ? 1.419 8.467 -23.383 1.00 51.91 65 ALA A C 1
ATOM 495 O O . ALA A 1 65 ? 0.514 8.389 -22.561 1.00 51.91 65 ALA A O 1
ATOM 496 N N . GLN A 1 66 ? 2.074 7.381 -23.793 1.00 54.53 66 GLN A N 1
ATOM 497 C CA . GLN A 1 66 ? 1.923 6.083 -23.152 1.00 54.53 66 GLN A CA 1
ATOM 498 C C . GLN A 1 66 ? 2.804 6.089 -21.916 1.00 54.53 66 GLN A C 1
ATOM 500 O O . GLN A 1 66 ? 3.988 5.771 -21.980 1.00 54.53 66 GLN A O 1
ATOM 505 N N . GLY A 1 67 ? 2.228 6.539 -20.804 1.00 53.97 67 GLY A N 1
ATOM 506 C CA . GLY A 1 67 ? 2.822 6.388 -19.490 1.00 53.97 67 GLY A CA 1
ATOM 507 C C . GLY A 1 67 ? 2.506 4.997 -18.964 1.00 53.97 67 GLY A C 1
ATOM 508 O O . GLY A 1 67 ? 1.354 4.703 -18.673 1.00 53.97 67 GLY A O 1
ATOM 509 N N . ILE A 1 68 ? 3.506 4.138 -18.791 1.00 57.00 68 ILE A N 1
ATOM 510 C CA . ILE A 1 68 ? 3.337 3.020 -17.855 1.00 57.00 68 ILE A CA 1
ATOM 511 C C . ILE A 1 68 ? 3.550 3.621 -16.477 1.00 57.00 68 ILE A C 1
ATOM 513 O O . ILE A 1 68 ? 4.646 4.104 -16.199 1.00 57.00 68 ILE A O 1
ATOM 517 N N . LEU A 1 69 ? 2.495 3.646 -15.666 1.00 63.47 69 LEU A N 1
ATOM 518 C CA . LEU A 1 69 ? 2.514 4.192 -14.317 1.00 63.47 69 LEU A CA 1
ATOM 519 C C . LEU A 1 69 ? 2.365 3.035 -13.330 1.00 63.47 69 LEU A C 1
ATOM 521 O O . LEU A 1 69 ? 1.261 2.666 -12.934 1.00 63.47 69 LEU A O 1
ATOM 525 N N . ASP A 1 70 ? 3.497 2.434 -12.974 1.00 67.69 70 ASP A N 1
ATOM 526 C CA . ASP A 1 70 ? 3.549 1.327 -12.020 1.00 67.69 70 ASP A CA 1
ATOM 527 C C . ASP A 1 70 ? 4.012 1.842 -10.656 1.00 67.69 70 ASP A C 1
ATOM 529 O O . ASP A 1 70 ? 5.074 2.462 -10.558 1.00 67.69 70 ASP A O 1
ATOM 533 N N . MET A 1 71 ? 3.202 1.604 -9.618 1.00 74.81 71 MET A N 1
ATOM 534 C CA . MET A 1 71 ? 3.571 1.860 -8.228 1.00 74.81 71 MET A CA 1
ATOM 535 C C . MET A 1 71 ? 3.617 0.544 -7.464 1.00 74.81 71 MET A C 1
ATOM 537 O O . MET A 1 71 ? 2.576 -0.072 -7.227 1.00 74.81 71 MET A O 1
ATOM 541 N N . SER A 1 72 ? 4.801 0.182 -6.980 1.00 77.00 72 SER A N 1
ATOM 542 C CA . SER A 1 72 ? 4.985 -1.001 -6.141 1.00 77.00 72 SER A CA 1
ATOM 543 C C . SER A 1 72 ? 5.581 -0.640 -4.785 1.00 77.00 72 SER A C 1
ATOM 545 O O . SER A 1 72 ? 6.466 0.217 -4.698 1.00 77.00 72 SER A O 1
ATOM 547 N N . GLU A 1 73 ? 5.119 -1.321 -3.736 1.00 77.00 73 GLU A N 1
ATOM 548 C CA . GLU A 1 73 ? 5.854 -1.393 -2.472 1.00 77.00 73 GLU A CA 1
ATOM 549 C C . GLU A 1 73 ? 7.157 -2.164 -2.705 1.00 77.00 73 GLU A C 1
ATOM 551 O O . GLU A 1 73 ? 7.197 -3.097 -3.505 1.00 77.00 73 GLU A O 1
ATOM 556 N N . VAL A 1 74 ? 8.223 -1.731 -2.042 1.00 74.31 74 VAL A N 1
ATOM 557 C CA . VAL A 1 74 ? 9.531 -2.370 -2.092 1.00 74.31 74 VAL A CA 1
ATOM 558 C C . VAL A 1 74 ? 9.933 -2.720 -0.670 1.00 74.31 74 VAL A C 1
ATOM 560 O O . VAL A 1 74 ? 9.917 -1.860 0.212 1.00 74.31 74 VAL A O 1
ATOM 563 N N . SER A 1 75 ? 10.284 -3.981 -0.446 1.00 69.31 75 SER A N 1
ATOM 564 C CA . SER A 1 75 ? 10.534 -4.557 0.874 1.00 69.31 75 SER A CA 1
ATOM 565 C C . SER A 1 75 ? 12.013 -4.576 1.257 1.00 69.31 75 SER A C 1
ATOM 567 O O . SER A 1 75 ? 12.332 -4.675 2.438 1.00 69.31 75 SER A O 1
ATOM 569 N N . SER A 1 76 ? 12.940 -4.445 0.302 1.00 66.94 76 SER A N 1
ATOM 570 C CA . SER A 1 76 ? 14.380 -4.402 0.597 1.00 66.94 76 SER A CA 1
ATOM 571 C C . SER A 1 76 ? 15.176 -3.532 -0.375 1.00 66.94 76 SER A C 1
ATOM 573 O O . SER A 1 76 ? 14.742 -3.256 -1.490 1.00 66.94 76 SER A O 1
ATOM 575 N N . THR A 1 77 ? 16.397 -3.146 0.008 1.00 67.25 77 THR A N 1
ATOM 576 C CA . THR A 1 77 ? 17.339 -2.483 -0.912 1.00 67.25 77 THR A CA 1
ATOM 577 C C . THR A 1 77 ? 17.736 -3.379 -2.083 1.00 67.25 77 THR A C 1
ATOM 579 O O . THR A 1 77 ? 17.996 -2.867 -3.168 1.00 67.25 77 THR A O 1
ATOM 582 N N . THR A 1 78 ? 17.771 -4.699 -1.886 1.00 69.25 78 THR A N 1
ATOM 583 C CA . THR A 1 78 ? 18.033 -5.685 -2.943 1.00 69.25 78 THR A CA 1
ATOM 584 C C . THR A 1 78 ? 16.887 -5.729 -3.944 1.00 69.25 78 THR A C 1
ATOM 586 O O . THR A 1 78 ? 17.130 -5.673 -5.144 1.00 69.25 78 THR A O 1
ATOM 589 N N . GLU A 1 79 ? 15.641 -5.761 -3.466 1.00 71.12 79 GLU A N 1
ATOM 590 C CA . GLU A 1 79 ? 14.460 -5.679 -4.326 1.00 71.12 79 GLU A CA 1
ATOM 591 C C . GLU A 1 79 ? 14.389 -4.321 -5.032 1.00 71.12 79 GLU A C 1
ATOM 593 O O . GLU A 1 79 ? 14.118 -4.271 -6.228 1.00 71.12 79 GLU A O 1
ATOM 598 N N . LEU A 1 80 ? 14.710 -3.229 -4.327 1.00 72.31 80 LEU A N 1
ATOM 599 C CA . LEU A 1 80 ? 14.777 -1.888 -4.903 1.00 72.31 80 LEU A CA 1
ATOM 600 C C . LEU A 1 80 ? 15.777 -1.856 -6.053 1.00 72.31 80 LEU A C 1
ATOM 602 O O . LEU A 1 80 ? 15.415 -1.456 -7.151 1.00 72.31 80 LEU A O 1
ATOM 606 N N . LYS A 1 81 ? 17.006 -2.334 -5.827 1.00 69.00 81 LYS A N 1
ATOM 607 C CA . LYS A 1 81 ? 18.038 -2.443 -6.865 1.00 69.00 81 LYS A CA 1
ATOM 608 C C . LYS A 1 81 ? 17.584 -3.321 -8.023 1.00 69.00 81 LYS A C 1
ATOM 610 O O . LYS A 1 81 ? 17.658 -2.870 -9.153 1.00 69.00 81 LYS A O 1
ATOM 615 N N . ALA A 1 82 ? 17.027 -4.502 -7.767 1.00 69.12 82 ALA A N 1
ATOM 616 C CA . ALA A 1 82 ? 16.552 -5.390 -8.827 1.00 69.12 82 ALA A CA 1
ATOM 617 C C . ALA A 1 82 ? 15.419 -4.756 -9.657 1.00 69.12 82 ALA A C 1
ATOM 619 O O . ALA A 1 82 ? 15.434 -4.820 -10.887 1.00 69.12 82 ALA A O 1
ATOM 620 N N . LYS A 1 83 ? 14.454 -4.091 -9.009 1.00 70.88 83 LYS A N 1
ATOM 621 C CA . LYS A 1 83 ? 13.392 -3.327 -9.680 1.00 70.88 83 LYS A CA 1
ATOM 622 C C . LYS A 1 83 ? 13.958 -2.126 -10.436 1.00 70.88 83 LYS A C 1
ATOM 624 O O . LYS A 1 83 ? 13.487 -1.820 -11.525 1.00 70.88 83 LYS A O 1
ATOM 629 N N . PHE A 1 84 ? 14.991 -1.466 -9.920 1.00 67.62 84 PHE A N 1
ATOM 630 C CA . PHE A 1 84 ? 15.709 -0.408 -10.628 1.00 67.62 84 PHE A CA 1
ATOM 631 C C . PHE A 1 84 ? 16.443 -0.916 -11.860 1.00 67.62 84 PHE A C 1
ATOM 633 O O . PHE A 1 84 ? 16.296 -0.341 -12.929 1.00 67.62 84 PHE A O 1
ATOM 640 N N . GLU A 1 85 ? 17.195 -1.999 -11.731 1.00 65.06 85 GLU A N 1
ATOM 641 C CA . GLU A 1 85 ? 17.963 -2.623 -12.805 1.00 65.06 85 GLU A CA 1
ATOM 642 C C . GLU A 1 85 ? 17.040 -3.072 -13.940 1.00 65.06 85 GLU A C 1
ATOM 644 O O . GLU A 1 85 ? 17.264 -2.725 -15.099 1.00 65.06 85 GLU A O 1
ATOM 649 N N . THR A 1 86 ? 15.955 -3.771 -13.598 1.00 61.84 86 THR A N 1
ATOM 650 C CA . THR A 1 86 ? 14.947 -4.235 -14.564 1.00 61.84 86 THR A CA 1
ATOM 651 C C . THR A 1 86 ? 14.180 -3.083 -15.202 1.00 61.84 86 THR A C 1
ATOM 653 O O . THR A 1 86 ? 13.966 -3.085 -16.411 1.00 61.84 86 THR A O 1
ATOM 656 N N . SER A 1 87 ? 13.797 -2.070 -14.423 1.00 57.31 87 SER A N 1
ATOM 657 C CA . SER A 1 87 ? 13.015 -0.943 -14.936 1.00 57.31 87 SER A CA 1
ATOM 658 C C . SER A 1 87 ? 13.848 0.111 -15.658 1.00 57.31 87 SER A C 1
ATOM 660 O O . SER A 1 87 ? 13.291 0.856 -16.469 1.00 57.31 87 SER A O 1
ATOM 662 N N . SER A 1 88 ? 15.151 0.195 -15.363 1.00 52.56 88 SER A N 1
ATOM 663 C CA . SER A 1 88 ? 16.032 1.264 -15.836 1.00 52.56 88 SER A CA 1
ATOM 664 C C . SER A 1 88 ? 17.110 0.834 -16.818 1.00 52.56 88 SER A C 1
ATOM 666 O O . SER A 1 88 ? 17.651 1.713 -17.484 1.00 52.56 88 SER A O 1
ATOM 668 N N . GLY A 1 89 ? 17.415 -0.465 -16.929 1.00 52.44 89 GLY A N 1
ATOM 669 C CA . GLY A 1 89 ? 18.466 -0.992 -17.812 1.00 52.44 89 GLY A CA 1
ATOM 670 C C . GLY A 1 89 ? 19.876 -0.502 -17.461 1.00 52.44 89 GLY A C 1
ATOM 671 O O . GLY A 1 89 ? 20.795 -0.596 -18.274 1.00 52.44 89 GLY A O 1
ATOM 672 N N . ILE A 1 90 ? 20.032 0.075 -16.269 1.00 51.56 90 ILE A N 1
ATOM 673 C CA . ILE A 1 90 ? 21.195 0.838 -15.835 1.00 51.56 90 ILE A CA 1
ATOM 674 C C . ILE A 1 90 ? 21.603 0.328 -14.447 1.00 51.56 90 ILE A C 1
ATOM 676 O O . ILE A 1 90 ? 20.852 0.462 -13.482 1.00 51.56 90 ILE A O 1
ATOM 680 N N . PHE A 1 91 ? 22.809 -0.233 -14.352 1.00 52.56 91 PHE A N 1
ATOM 681 C CA . PHE A 1 91 ? 23.427 -0.692 -13.104 1.00 52.56 91 PHE A CA 1
ATOM 682 C C . PHE A 1 91 ? 24.198 0.452 -12.433 1.00 52.56 91 PHE A C 1
ATOM 684 O O . PHE A 1 91 ? 25.426 0.443 -12.390 1.00 52.56 91 PHE A O 1
ATOM 691 N N . LEU A 1 92 ? 23.487 1.481 -11.962 1.00 54.06 92 LEU A N 1
ATOM 692 C CA . LEU A 1 92 ? 24.099 2.558 -11.174 1.00 54.06 92 LEU A CA 1
ATOM 693 C C . LEU A 1 92 ? 23.817 2.359 -9.679 1.00 54.06 92 LEU A C 1
ATOM 695 O O . LEU A 1 92 ? 22.740 1.875 -9.313 1.00 54.06 92 LEU A O 1
ATOM 699 N N . PRO A 1 93 ? 24.742 2.764 -8.790 1.00 55.53 93 PRO A N 1
ATOM 700 C CA . PRO A 1 93 ? 24.443 2.911 -7.372 1.00 55.53 93 PRO A CA 1
ATOM 701 C C . PRO A 1 93 ? 23.192 3.782 -7.178 1.00 55.53 93 PRO A C 1
ATOM 703 O O . PRO A 1 93 ? 23.033 4.809 -7.835 1.00 55.53 93 PRO A O 1
ATOM 706 N N . LEU A 1 94 ? 22.311 3.416 -6.241 1.00 62.12 94 LEU A N 1
ATOM 707 C CA . LEU A 1 94 ? 21.072 4.165 -5.961 1.00 62.12 94 LEU A CA 1
ATOM 708 C C . LEU A 1 94 ? 21.348 5.647 -5.629 1.00 62.12 94 LEU A C 1
ATOM 710 O O . LEU A 1 94 ? 20.552 6.526 -5.956 1.00 62.12 94 LEU A O 1
ATOM 714 N N . GLN A 1 95 ? 22.511 5.930 -5.040 1.00 61.69 95 GLN A N 1
ATOM 715 C CA . GLN A 1 95 ? 22.994 7.275 -4.736 1.00 61.69 95 GLN A CA 1
ATOM 716 C C . GLN A 1 95 ? 23.252 8.100 -6.002 1.00 61.69 95 GLN A C 1
ATOM 718 O O . GLN A 1 95 ? 22.911 9.280 -6.045 1.00 61.69 95 GLN A O 1
ATOM 723 N N . GLU A 1 96 ? 23.778 7.481 -7.060 1.00 57.84 96 GLU A N 1
ATOM 724 C CA . GLU A 1 96 ? 23.971 8.135 -8.358 1.00 57.84 96 GLU A CA 1
ATOM 725 C C . GLU A 1 96 ? 22.646 8.377 -9.080 1.00 57.84 96 GLU A C 1
ATOM 727 O O . GLU A 1 96 ? 22.577 9.237 -9.956 1.00 57.84 96 GLU A O 1
ATOM 732 N N . LEU A 1 97 ? 21.580 7.678 -8.674 1.00 56.25 97 LEU A N 1
ATOM 733 C CA . LEU A 1 97 ? 20.200 7.934 -9.084 1.00 56.25 97 LEU A CA 1
ATOM 734 C C . LEU A 1 97 ? 19.518 9.037 -8.253 1.00 56.25 97 LEU A C 1
ATOM 736 O O . LEU A 1 97 ? 18.387 9.405 -8.560 1.00 56.25 97 LEU A O 1
ATOM 740 N N . GLY A 1 98 ? 20.215 9.634 -7.279 1.00 57.12 98 GLY A N 1
ATOM 741 C CA . GLY A 1 98 ? 19.689 10.700 -6.421 1.00 57.12 98 GLY A CA 1
ATOM 742 C C . GLY A 1 98 ? 18.837 10.200 -5.253 1.00 57.12 98 GLY A C 1
ATOM 743 O O . GLY A 1 98 ? 18.150 11.000 -4.619 1.00 57.12 98 GLY A O 1
ATOM 744 N N . ILE A 1 99 ? 18.861 8.894 -4.968 1.00 63.66 99 ILE A N 1
ATOM 745 C CA . ILE A 1 99 ? 18.167 8.287 -3.828 1.00 63.66 99 ILE A CA 1
ATOM 746 C C . ILE A 1 99 ? 19.111 8.366 -2.620 1.00 63.66 99 ILE A C 1
ATOM 748 O O . ILE A 1 99 ? 20.177 7.742 -2.649 1.00 63.66 99 ILE A O 1
ATOM 752 N N . PRO A 1 100 ? 18.770 9.118 -1.557 1.00 61.53 100 PRO A N 1
ATOM 753 C CA . PRO A 1 100 ? 19.668 9.295 -0.424 1.00 61.53 100 PRO A CA 1
ATOM 754 C C . PRO A 1 100 ? 19.957 7.987 0.302 1.00 61.53 100 PRO A C 1
ATOM 756 O O . PRO A 1 100 ? 19.111 7.091 0.387 1.00 61.53 100 PRO A O 1
ATOM 759 N N . ALA A 1 101 ? 21.131 7.932 0.932 1.00 61.72 101 ALA A N 1
ATOM 760 C CA . ALA A 1 101 ? 21.526 6.819 1.789 1.00 61.72 101 ALA A CA 1
ATOM 761 C C . ALA A 1 101 ? 20.524 6.568 2.938 1.00 61.72 101 ALA A C 1
ATOM 763 O O . ALA A 1 101 ? 20.381 5.441 3.403 1.00 61.72 101 ALA A O 1
ATOM 764 N N . GLU A 1 102 ? 19.773 7.589 3.351 1.00 58.56 102 GLU A N 1
ATOM 765 C CA . GLU A 1 102 ? 18.723 7.514 4.375 1.00 58.56 102 GLU A CA 1
ATOM 766 C C . GLU A 1 102 ? 17.567 6.581 3.986 1.00 58.56 102 GLU A C 1
ATOM 768 O O . GLU A 1 102 ? 17.033 5.875 4.839 1.00 58.56 102 GLU A O 1
ATOM 773 N N . ILE A 1 103 ? 17.215 6.508 2.696 1.00 59.16 103 ILE A N 1
ATOM 774 C CA . ILE A 1 103 ? 16.210 5.554 2.204 1.00 59.16 103 ILE A CA 1
ATOM 775 C C . ILE A 1 103 ? 16.773 4.137 2.280 1.00 59.16 103 ILE A C 1
ATOM 777 O O . ILE A 1 103 ? 16.089 3.226 2.739 1.00 59.16 103 ILE A O 1
ATOM 781 N N . THR A 1 104 ? 18.047 3.950 1.915 1.00 58.59 104 THR A N 1
ATOM 782 C CA . THR A 1 104 ? 18.713 2.646 2.049 1.00 58.59 104 THR A CA 1
ATOM 783 C C . THR A 1 104 ? 18.889 2.212 3.509 1.00 58.59 104 THR A C 1
ATOM 785 O O . THR A 1 104 ? 18.745 1.030 3.811 1.00 58.59 104 THR A O 1
ATOM 788 N N . ALA A 1 105 ? 19.123 3.159 4.420 1.00 51.06 105 ALA A N 1
ATOM 789 C CA . ALA A 1 105 ? 19.211 2.924 5.859 1.00 51.06 105 ALA A CA 1
ATOM 790 C C . ALA A 1 105 ? 17.838 2.622 6.485 1.00 51.06 105 ALA A C 1
ATOM 792 O O . ALA A 1 105 ? 17.751 1.821 7.411 1.00 51.06 105 ALA A O 1
ATOM 793 N N . GLY A 1 106 ? 16.754 3.192 5.943 1.00 49.34 106 GLY A N 1
ATOM 794 C CA . GLY A 1 106 ? 15.379 2.904 6.362 1.00 49.34 106 GLY A CA 1
ATOM 795 C C . GLY A 1 106 ? 14.983 1.431 6.214 1.00 49.34 106 GLY A C 1
ATOM 796 O O . GLY A 1 106 ? 14.247 0.915 7.052 1.00 49.34 106 GLY A O 1
ATOM 797 N N . PHE A 1 107 ? 15.532 0.725 5.219 1.00 52.56 107 PHE A N 1
ATOM 798 C CA . PHE A 1 107 ? 15.365 -0.727 5.090 1.00 52.56 107 PHE A CA 1
ATOM 799 C C . PHE A 1 107 ? 16.091 -1.499 6.200 1.00 52.56 107 PHE A C 1
ATOM 801 O O . PHE A 1 107 ? 15.525 -2.437 6.754 1.00 52.56 107 PHE A O 1
ATOM 808 N N . GLN A 1 108 ? 17.312 -1.089 6.567 1.00 45.28 108 GLN A N 1
ATOM 809 C CA . GLN A 1 108 ? 18.105 -1.739 7.621 1.00 45.28 108 GLN A CA 1
ATOM 810 C C . GLN A 1 108 ? 17.533 -1.481 9.025 1.00 45.28 108 GLN A C 1
ATOM 812 O O . GLN A 1 108 ? 17.510 -2.386 9.852 1.00 45.28 108 GLN A O 1
ATOM 817 N N . GLY A 1 109 ? 17.001 -0.280 9.278 1.00 37.25 109 GLY A N 1
ATOM 818 C CA . GLY A 1 109 ? 16.357 0.077 10.549 1.00 37.25 109 GLY A CA 1
ATOM 819 C C . GLY A 1 109 ? 14.962 -0.530 10.755 1.00 37.25 109 GLY A C 1
ATOM 820 O O . GLY A 1 109 ? 14.437 -0.485 11.863 1.00 37.25 109 GLY A O 1
ATOM 821 N N . SER A 1 110 ? 14.351 -1.117 9.718 1.00 45.22 110 SER A N 1
ATOM 822 C CA . SER A 1 110 ? 13.050 -1.798 9.832 1.00 45.22 110 SER A CA 1
ATOM 823 C C . SER A 1 110 ? 13.123 -3.161 10.543 1.00 45.22 110 SER A C 1
ATOM 825 O O . SER A 1 110 ? 12.087 -3.688 10.950 1.00 45.22 110 SER A O 1
ATOM 827 N N . GLY A 1 111 ? 14.339 -3.692 10.743 1.00 39.72 111 GLY A N 1
ATOM 828 C CA . GLY A 1 111 ? 14.608 -4.882 11.556 1.00 39.72 111 GLY A CA 1
ATOM 829 C C . GLY A 1 111 ? 14.517 -4.646 13.070 1.00 39.72 111 GLY A C 1
ATOM 830 O O . GLY A 1 111 ? 14.330 -5.604 13.817 1.00 39.72 111 GLY A O 1
ATOM 831 N N . ASP A 1 112 ? 14.565 -3.390 13.533 1.00 38.94 112 ASP A N 1
ATOM 832 C CA . ASP A 1 112 ? 14.377 -3.048 14.947 1.00 38.94 112 ASP A CA 1
ATOM 833 C C . ASP A 1 112 ? 12.895 -2.784 15.247 1.00 38.94 112 ASP A C 1
ATOM 835 O O . ASP A 1 112 ? 12.341 -1.693 15.082 1.00 38.94 112 ASP A O 1
ATOM 839 N N . ALA A 1 113 ? 12.232 -3.843 15.707 1.00 38.69 113 ALA A N 1
ATOM 840 C CA . ALA A 1 113 ? 10.800 -3.951 15.964 1.00 38.69 113 ALA A CA 1
ATOM 841 C C . ALA A 1 113 ? 10.257 -3.112 17.150 1.00 38.69 113 ALA A C 1
ATOM 843 O O . ALA A 1 113 ? 9.287 -3.529 17.785 1.00 38.69 113 ALA A O 1
ATOM 844 N N . SER A 1 114 ? 10.820 -1.938 17.462 1.00 41.12 114 SER A N 1
ATOM 845 C CA . SER A 1 114 ? 10.407 -1.132 18.628 1.00 41.12 114 SER A CA 1
ATOM 846 C C . SER A 1 114 ? 9.946 0.303 18.340 1.00 41.12 114 SER A C 1
ATOM 848 O O . SER A 1 114 ? 9.395 0.930 19.243 1.00 41.12 114 SER A O 1
ATOM 850 N N . SER A 1 115 ? 10.073 0.834 17.115 1.00 41.34 115 SER A N 1
ATOM 851 C CA . SER A 1 115 ? 9.620 2.207 16.824 1.00 41.34 115 SER A CA 1
ATOM 852 C C . SER A 1 115 ? 8.261 2.267 16.111 1.00 41.34 115 SER A C 1
ATOM 854 O O . SER A 1 115 ? 7.985 1.610 15.107 1.00 41.34 115 SER A O 1
ATOM 856 N N . THR A 1 116 ? 7.377 3.088 16.666 1.00 41.09 116 THR A N 1
ATOM 857 C CA . THR A 1 116 ? 5.949 3.265 16.367 1.00 41.09 116 THR A CA 1
ATOM 858 C C . THR A 1 116 ? 5.632 3.951 15.029 1.00 41.09 116 THR A C 1
ATOM 860 O O . THR A 1 116 ? 4.487 4.323 14.789 1.00 41.09 116 THR A O 1
ATOM 863 N N . ALA A 1 117 ? 6.598 4.082 14.117 1.00 47.53 117 ALA A N 1
ATOM 864 C CA . ALA A 1 117 ? 6.374 4.608 12.770 1.00 47.53 117 ALA A CA 1
ATOM 865 C C . ALA A 1 117 ? 7.163 3.788 11.741 1.00 47.53 117 ALA A C 1
ATOM 867 O O . ALA A 1 117 ? 8.193 4.220 11.227 1.00 47.53 117 ALA A O 1
ATOM 868 N N . ARG A 1 118 ? 6.669 2.578 11.450 1.00 61.56 118 ARG A N 1
ATOM 869 C CA . ARG A 1 118 ? 7.211 1.713 10.393 1.00 61.56 118 ARG A CA 1
ATOM 870 C C . ARG A 1 118 ? 7.060 2.422 9.053 1.00 61.56 118 ARG A C 1
ATOM 872 O O . ARG A 1 118 ? 5.937 2.720 8.656 1.00 61.56 118 ARG A O 1
ATOM 879 N N . LYS A 1 119 ? 8.169 2.705 8.373 1.00 70.44 119 LYS A N 1
ATOM 880 C CA . LYS A 1 119 ? 8.162 3.368 7.069 1.00 70.44 119 LYS A CA 1
ATOM 881 C C . LYS A 1 119 ? 8.340 2.330 5.960 1.00 70.44 119 LYS A C 1
ATOM 883 O O . LYS A 1 119 ? 9.295 1.565 5.985 1.00 70.44 119 LYS A O 1
ATOM 888 N N . LYS A 1 120 ? 7.419 2.319 5.005 1.00 76.50 120 LYS A N 1
ATOM 889 C CA . LYS A 1 120 ? 7.447 1.536 3.767 1.00 76.50 120 LYS A CA 1
ATOM 890 C C . LYS A 1 120 ? 8.003 2.390 2.635 1.00 76.50 120 LYS A C 1
ATOM 892 O O . LYS A 1 120 ? 7.824 3.610 2.653 1.00 76.50 120 LYS A O 1
ATOM 897 N N . VAL A 1 121 ? 8.644 1.760 1.655 1.00 79.31 121 VAL A N 1
ATOM 898 C CA . VAL A 1 121 ? 9.169 2.438 0.464 1.00 79.31 121 VAL A CA 1
ATOM 899 C C . VAL A 1 121 ? 8.313 2.070 -0.738 1.00 79.31 121 VAL A C 1
ATOM 901 O O . VAL A 1 121 ? 8.032 0.902 -0.986 1.00 79.31 121 VAL A O 1
ATOM 904 N N . TYR A 1 122 ? 7.905 3.084 -1.486 1.00 81.88 122 TYR A N 1
ATOM 905 C CA . TYR A 1 122 ? 7.100 2.968 -2.688 1.00 81.88 122 TYR A CA 1
ATOM 906 C C . TYR A 1 122 ? 7.877 3.558 -3.851 1.00 81.88 122 TYR A C 1
ATOM 908 O O . TYR A 1 122 ? 8.381 4.678 -3.758 1.00 81.88 122 TYR A O 1
ATOM 916 N N . MET A 1 123 ? 7.963 2.810 -4.942 1.00 82.88 123 MET A N 1
ATOM 917 C CA . MET A 1 123 ? 8.578 3.274 -6.177 1.00 82.88 123 MET A CA 1
ATOM 918 C C . MET A 1 123 ? 7.495 3.455 -7.226 1.00 82.88 123 MET A C 1
ATOM 920 O O . MET A 1 123 ? 6.675 2.562 -7.415 1.00 82.88 123 MET A O 1
ATOM 924 N N . LEU A 1 124 ? 7.515 4.604 -7.891 1.00 81.25 124 LEU A N 1
ATOM 925 C CA . LEU A 1 124 ? 6.690 4.919 -9.040 1.00 81.25 124 LEU A CA 1
ATOM 926 C C . LEU A 1 124 ? 7.595 5.196 -10.235 1.00 81.25 124 LEU A C 1
ATOM 928 O O . LEU A 1 124 ? 8.508 6.020 -10.154 1.00 81.25 124 LEU A O 1
ATOM 932 N N . ASN A 1 125 ? 7.325 4.516 -11.339 1.00 79.12 125 ASN A N 1
ATOM 933 C CA . ASN A 1 125 ? 8.010 4.745 -12.601 1.00 79.12 125 ASN A CA 1
ATOM 934 C C . ASN A 1 125 ? 6.999 5.243 -13.630 1.00 79.12 125 ASN A C 1
ATOM 936 O O . ASN A 1 125 ? 5.944 4.637 -13.776 1.00 79.12 125 ASN A O 1
ATOM 940 N N . LEU A 1 126 ? 7.325 6.339 -14.311 1.00 79.69 126 LEU A N 1
ATOM 941 C CA . LEU A 1 126 ? 6.604 6.851 -15.469 1.00 79.69 126 LEU A CA 1
ATOM 942 C C . LEU A 1 126 ? 7.554 6.789 -16.660 1.00 79.69 126 LEU A C 1
ATOM 944 O O . LEU A 1 126 ? 8.539 7.524 -16.712 1.00 79.69 126 LEU A O 1
ATOM 948 N N . ILE A 1 127 ? 7.256 5.925 -17.621 1.00 78.44 127 ILE A N 1
ATOM 949 C CA . ILE A 1 127 ? 8.056 5.762 -18.839 1.00 78.44 127 ILE A CA 1
ATOM 950 C C . ILE A 1 127 ? 7.260 6.309 -20.016 1.00 78.44 127 ILE A C 1
ATOM 952 O O . ILE A 1 127 ? 6.100 5.954 -20.149 1.00 78.44 127 ILE A O 1
ATOM 956 N N . GLN A 1 128 ? 7.885 7.125 -20.866 1.00 78.12 128 GLN A N 1
ATOM 957 C CA . GLN A 1 128 ? 7.315 7.602 -22.129 1.00 78.12 128 GLN A CA 1
ATOM 958 C C . GLN A 1 128 ? 8.246 7.202 -23.285 1.00 78.12 128 GLN A C 1
ATOM 960 O O . GLN A 1 128 ? 9.219 7.919 -23.565 1.00 78.12 128 GLN A O 1
ATOM 965 N N . PRO A 1 129 ? 8.022 6.039 -23.921 1.00 79.81 129 PRO A N 1
ATOM 966 C CA . PRO A 1 129 ? 8.798 5.623 -25.082 1.00 79.81 129 PRO A CA 1
ATOM 967 C C . PRO A 1 129 ? 8.443 6.490 -26.298 1.00 79.81 129 PRO A C 1
ATOM 969 O O . PRO A 1 129 ? 7.287 6.838 -26.511 1.00 79.81 129 PRO A O 1
ATOM 972 N N . MET A 1 130 ? 9.445 6.851 -27.101 1.00 80.12 130 MET A N 1
ATOM 973 C CA . MET A 1 130 ? 9.271 7.718 -28.275 1.00 80.12 130 MET A CA 1
ATOM 974 C C . MET A 1 130 ? 9.545 6.968 -29.572 1.00 80.12 130 MET A C 1
ATOM 976 O O . MET A 1 130 ? 8.737 6.985 -30.500 1.00 80.12 130 MET A O 1
ATOM 980 N N . TYR A 1 131 ? 10.683 6.279 -29.632 1.00 80.50 131 TYR A N 1
ATOM 981 C CA . TYR A 1 131 ? 11.063 5.454 -30.772 1.00 80.50 131 TYR A CA 1
ATOM 982 C C . TYR A 1 131 ? 12.005 4.334 -30.339 1.00 80.50 131 TYR A C 1
ATOM 984 O O . TYR A 1 131 ? 12.714 4.447 -29.339 1.00 80.50 131 TYR A O 1
ATOM 992 N N . THR A 1 132 ? 12.044 3.271 -31.130 1.00 86.00 132 THR A N 1
ATOM 993 C CA . THR A 1 132 ? 12.983 2.162 -30.978 1.00 86.00 132 THR A CA 1
ATOM 994 C C . THR A 1 132 ? 13.812 2.033 -32.246 1.00 86.00 132 THR A C 1
ATOM 996 O O . THR A 1 132 ? 13.281 2.049 -33.358 1.00 86.00 132 THR A O 1
ATOM 999 N N . LEU A 1 133 ? 15.124 1.912 -32.073 1.00 87.69 133 LEU A N 1
ATOM 1000 C CA . LEU A 1 133 ? 16.055 1.564 -33.139 1.00 87.69 133 LEU A CA 1
ATOM 1001 C C . LEU A 1 133 ? 16.293 0.064 -33.086 1.00 87.69 133 LEU A C 1
ATOM 1003 O O . LEU A 1 133 ? 16.659 -0.435 -32.028 1.00 87.69 133 LEU A O 1
ATOM 1007 N N . ASN A 1 134 ? 16.099 -0.629 -34.203 1.00 89.56 134 ASN A N 1
ATOM 1008 C CA . ASN A 1 134 ? 16.307 -2.068 -34.336 1.00 89.56 134 ASN A CA 1
ATOM 1009 C C . ASN A 1 134 ? 17.363 -2.334 -35.407 1.00 89.56 134 ASN A C 1
ATOM 1011 O O . ASN A 1 134 ? 17.238 -1.849 -36.527 1.00 89.56 134 ASN A O 1
ATOM 1015 N N . VAL A 1 135 ? 18.380 -3.126 -35.101 1.00 88.75 135 VAL A N 1
ATOM 1016 C CA . VAL A 1 135 ? 19.296 -3.667 -36.104 1.00 88.75 135 VAL A CA 1
ATOM 1017 C C . VAL A 1 135 ? 18.555 -4.770 -36.853 1.00 88.75 135 VAL A C 1
ATOM 1019 O O . VAL A 1 135 ? 18.169 -5.776 -36.270 1.00 88.75 135 VAL A O 1
ATOM 1022 N N . LEU A 1 136 ? 18.336 -4.574 -38.152 1.00 86.38 136 LEU A N 1
ATOM 1023 C CA . LEU A 1 136 ? 17.597 -5.521 -39.003 1.00 86.38 136 LEU A CA 1
ATOM 1024 C C . LEU A 1 136 ? 18.490 -6.620 -39.581 1.00 86.38 136 LEU A C 1
ATOM 1026 O O . LEU A 1 136 ? 18.026 -7.546 -40.241 1.00 86.38 136 LEU A O 1
ATOM 1030 N N . THR A 1 137 ? 19.791 -6.488 -39.359 1.00 83.62 137 THR A N 1
ATOM 1031 C CA . THR A 1 137 ? 20.823 -7.399 -39.823 1.00 83.62 137 THR A CA 1
ATOM 1032 C C . THR A 1 137 ? 21.081 -8.450 -38.749 1.00 83.62 137 THR A C 1
ATOM 1034 O O . THR A 1 137 ? 21.425 -8.112 -37.619 1.00 83.62 137 THR A O 1
ATOM 1037 N N . ASN A 1 138 ? 20.933 -9.724 -39.098 1.00 82.19 138 ASN A N 1
ATOM 1038 C CA . ASN A 1 138 ? 21.172 -10.823 -38.162 1.00 82.19 138 ASN A CA 1
ATOM 1039 C C . ASN A 1 138 ? 22.679 -11.107 -37.993 1.00 82.19 138 ASN A C 1
ATOM 1041 O O . ASN A 1 138 ? 23.535 -10.624 -38.742 1.00 82.19 138 ASN A O 1
ATOM 1045 N N . HIS A 1 139 ? 23.016 -11.949 -37.016 1.00 84.94 139 HIS A N 1
ATOM 1046 C CA . HIS A 1 139 ? 24.405 -12.237 -36.652 1.00 84.94 139 HIS A CA 1
ATOM 1047 C C . HIS A 1 139 ? 25.301 -12.744 -37.809 1.00 84.94 139 HIS A C 1
ATOM 1049 O O . HIS A 1 139 ? 26.502 -12.456 -37.837 1.00 84.94 139 HIS A O 1
ATOM 1055 N N . ASN A 1 140 ? 24.739 -13.454 -38.797 1.00 85.25 140 ASN A N 1
ATOM 1056 C CA . ASN A 1 140 ? 25.498 -14.008 -39.922 1.00 85.25 140 ASN A CA 1
ATOM 1057 C C . ASN A 1 140 ? 25.816 -12.970 -41.018 1.00 85.25 140 ASN A C 1
ATOM 1059 O O . ASN A 1 140 ? 26.695 -13.201 -41.854 1.00 85.25 140 ASN A O 1
ATOM 1063 N N . GLN A 1 141 ? 25.172 -11.804 -40.967 1.00 87.44 141 GLN A N 1
ATOM 1064 C CA . GLN A 1 141 ? 25.357 -10.696 -41.900 1.00 87.44 141 GLN A CA 1
ATOM 1065 C C . GLN A 1 141 ? 26.228 -9.559 -41.340 1.00 87.44 141 GLN A C 1
ATOM 1067 O O . GLN A 1 141 ? 26.607 -8.672 -42.099 1.00 87.44 141 GLN A O 1
ATOM 1072 N N . LEU A 1 142 ? 26.602 -9.582 -40.055 1.00 86.88 142 LEU A N 1
ATOM 1073 C CA . LEU A 1 142 ? 27.364 -8.493 -39.421 1.00 86.88 142 LEU A CA 1
ATOM 1074 C C . LEU A 1 142 ? 28.802 -8.337 -39.947 1.00 86.88 142 LEU A C 1
ATOM 1076 O O . LEU A 1 142 ? 29.375 -7.250 -39.857 1.00 86.88 142 LEU A O 1
ATOM 1080 N N . PHE A 1 143 ? 29.402 -9.402 -40.489 1.00 90.19 143 PHE A N 1
ATOM 1081 C CA . PHE A 1 143 ? 30.827 -9.442 -40.842 1.00 90.19 143 PHE A CA 1
ATOM 1082 C C . PHE A 1 143 ? 31.075 -9.709 -42.325 1.00 90.19 143 PHE A C 1
ATOM 1084 O O . PHE A 1 143 ? 30.294 -10.382 -43.002 1.00 90.19 143 PHE A O 1
ATOM 1091 N N . GLN A 1 144 ? 32.198 -9.186 -42.825 1.00 89.44 144 GLN A N 1
ATOM 1092 C CA . GLN A 1 144 ? 32.651 -9.380 -44.204 1.00 89.44 144 GLN A CA 1
ATOM 1093 C C . GLN A 1 144 ? 32.935 -10.857 -44.485 1.00 89.44 144 GLN A C 1
ATOM 1095 O O . GLN A 1 144 ? 32.409 -11.414 -45.449 1.00 89.44 144 GLN A O 1
ATOM 1100 N N . SER A 1 145 ? 33.693 -11.496 -43.594 1.00 89.38 145 SER A N 1
ATOM 1101 C CA . SER A 1 145 ? 34.008 -12.920 -43.669 1.00 89.38 145 SER A CA 1
ATOM 1102 C C . SER A 1 145 ? 32.825 -13.777 -43.219 1.00 89.38 145 SER A C 1
ATOM 1104 O O . SER A 1 145 ? 32.275 -13.583 -42.131 1.00 89.38 145 SER A O 1
ATOM 1106 N N . ALA A 1 146 ? 32.466 -14.766 -44.040 1.00 85.69 146 ALA A N 1
ATOM 1107 C CA . ALA A 1 146 ? 31.467 -15.766 -43.678 1.00 85.69 146 ALA A CA 1
ATOM 1108 C C . ALA A 1 146 ? 31.880 -16.497 -42.390 1.00 85.69 146 ALA A C 1
ATOM 1110 O O . ALA A 1 146 ? 33.059 -16.771 -42.173 1.00 85.69 146 ALA A O 1
ATOM 1111 N N . ASN A 1 147 ? 30.905 -16.805 -41.533 1.00 86.44 147 ASN A N 1
ATOM 1112 C CA . ASN A 1 147 ? 31.099 -17.519 -40.263 1.00 86.44 147 ASN A CA 1
ATOM 1113 C C . ASN A 1 147 ? 32.034 -16.842 -39.244 1.00 86.44 147 ASN A C 1
ATOM 1115 O O . ASN A 1 147 ? 32.313 -17.429 -38.207 1.00 86.44 147 ASN A O 1
ATOM 1119 N N . ALA A 1 148 ? 32.464 -15.592 -39.454 1.00 87.69 148 ALA A N 1
ATOM 1120 C CA . ALA A 1 148 ? 33.311 -14.878 -38.490 1.00 87.69 148 ALA A CA 1
ATOM 1121 C C . ALA A 1 148 ? 32.650 -14.685 -37.112 1.00 87.69 148 ALA A C 1
ATOM 1123 O O . ALA A 1 148 ? 33.328 -14.438 -36.120 1.00 87.69 148 ALA A O 1
ATOM 1124 N N . HIS A 1 149 ? 31.325 -14.817 -37.049 1.00 86.69 149 HIS A N 1
ATOM 1125 C CA . HIS A 1 149 ? 30.552 -14.771 -35.818 1.00 86.69 149 HIS A CA 1
ATOM 1126 C C . HIS A 1 149 ? 30.764 -16.004 -34.921 1.00 86.69 149 HIS A C 1
ATOM 1128 O O . HIS A 1 149 ? 30.641 -15.884 -33.705 1.00 86.69 149 HIS A O 1
ATOM 1134 N N . THR A 1 150 ? 31.113 -17.176 -35.469 1.00 86.56 150 THR A N 1
ATOM 1135 C CA . THR A 1 150 ? 31.163 -18.432 -34.695 1.00 86.56 150 THR A CA 1
ATOM 1136 C C . THR A 1 150 ? 32.295 -18.461 -33.667 1.00 86.56 150 THR A C 1
ATOM 1138 O O . THR A 1 150 ? 32.162 -19.101 -32.627 1.00 86.56 150 THR A O 1
ATOM 1141 N N . SER A 1 151 ? 33.392 -17.740 -33.917 1.00 84.94 151 SER A N 1
ATOM 1142 C CA . SER A 1 151 ? 34.528 -17.627 -32.993 1.00 84.94 151 SER A CA 1
ATOM 1143 C C . SER A 1 151 ? 34.312 -16.587 -31.887 1.00 84.94 151 SER A C 1
ATOM 1145 O O . SER A 1 151 ? 35.080 -16.534 -30.927 1.00 84.94 151 SER A O 1
ATOM 1147 N N . LEU A 1 152 ? 33.253 -15.777 -31.980 1.00 86.44 152 LEU A N 1
ATOM 1148 C CA . LEU A 1 152 ? 32.950 -14.678 -31.063 1.00 86.44 152 LEU A CA 1
ATOM 1149 C C . LEU A 1 152 ? 31.972 -15.109 -29.957 1.00 86.44 152 LEU A C 1
ATOM 1151 O O . LEU A 1 152 ? 30.918 -14.509 -29.755 1.00 86.44 152 LEU A O 1
ATOM 1155 N N . THR A 1 153 ? 32.332 -16.153 -29.211 1.00 83.50 153 THR A N 1
ATOM 1156 C CA . THR A 1 153 ? 31.469 -16.797 -28.198 1.00 83.50 153 THR A CA 1
ATOM 1157 C C . THR A 1 153 ? 31.148 -15.918 -26.985 1.00 83.50 153 THR A C 1
ATOM 1159 O O . THR A 1 153 ? 30.113 -16.103 -26.344 1.00 83.50 153 THR A O 1
ATOM 1162 N N . ASN A 1 154 ? 32.003 -14.934 -26.691 1.00 82.12 154 ASN A N 1
ATOM 1163 C CA . ASN A 1 154 ? 31.834 -13.976 -25.592 1.00 82.12 154 ASN A CA 1
ATOM 1164 C C . ASN A 1 154 ? 31.432 -12.571 -26.066 1.00 82.12 154 ASN A C 1
ATOM 1166 O O . ASN A 1 154 ? 31.442 -11.634 -25.268 1.00 82.12 154 ASN A O 1
ATOM 1170 N N . ALA A 1 155 ? 31.106 -12.407 -27.350 1.00 86.44 155 ALA A N 1
ATOM 1171 C CA . ALA A 1 155 ? 30.699 -11.125 -27.904 1.00 86.44 155 ALA A CA 1
ATOM 1172 C C . ALA A 1 155 ? 29.187 -11.075 -28.132 1.00 86.44 155 ALA A C 1
ATOM 1174 O O . ALA A 1 155 ? 28.515 -12.082 -28.372 1.00 86.44 155 ALA A O 1
ATOM 1175 N N . ALA A 1 156 ? 28.655 -9.865 -28.066 1.00 88.19 156 ALA A N 1
ATOM 1176 C CA . ALA A 1 156 ? 27.241 -9.604 -28.206 1.00 88.19 156 ALA A CA 1
ATOM 1177 C C . ALA A 1 156 ? 27.035 -8.311 -28.993 1.00 88.19 156 ALA A C 1
ATOM 1179 O O . ALA A 1 156 ? 27.929 -7.464 -29.044 1.00 88.19 156 ALA A O 1
ATOM 1180 N N . TYR A 1 157 ? 25.869 -8.171 -29.607 1.00 87.00 157 TYR A N 1
ATOM 1181 C CA . TYR A 1 157 ? 25.474 -6.958 -30.302 1.00 87.00 157 TYR A CA 1
ATOM 1182 C C . TYR A 1 157 ? 24.145 -6.454 -29.749 1.00 87.00 157 TYR A C 1
ATOM 1184 O O . TYR A 1 157 ? 23.320 -7.224 -29.254 1.00 87.00 157 TYR A O 1
ATOM 1192 N N . VAL A 1 158 ? 23.966 -5.139 -29.802 1.00 87.44 158 VAL A N 1
ATOM 1193 C CA . VAL A 1 158 ? 22.716 -4.496 -29.408 1.00 87.44 158 VAL A CA 1
ATOM 1194 C C . VAL A 1 158 ? 21.737 -4.661 -30.566 1.00 87.44 158 VAL A C 1
ATOM 1196 O O . VAL A 1 158 ? 21.951 -4.089 -31.631 1.00 87.44 158 VAL A O 1
ATOM 1199 N N . GLU A 1 159 ? 20.709 -5.481 -30.368 1.00 89.75 159 GLU A N 1
ATOM 1200 C CA . GLU A 1 159 ? 19.636 -5.693 -31.344 1.00 89.75 159 GLU A CA 1
ATOM 1201 C C . GLU A 1 159 ? 18.742 -4.463 -31.397 1.00 89.75 159 GLU A C 1
ATOM 1203 O O . GLU A 1 159 ? 18.417 -3.985 -32.479 1.00 89.75 159 GLU A O 1
ATOM 1208 N N . SER A 1 160 ? 18.354 -3.937 -30.235 1.00 88.75 160 SER A N 1
ATOM 1209 C CA . SER A 1 160 ? 17.453 -2.798 -30.184 1.00 88.75 160 SER A CA 1
ATOM 1210 C C . SER A 1 160 ? 17.729 -1.862 -29.022 1.00 88.75 160 SER A C 1
ATOM 1212 O O . SER A 1 160 ? 18.242 -2.270 -27.980 1.00 88.75 160 SER A O 1
ATOM 1214 N N . VAL A 1 161 ? 17.390 -0.588 -29.210 1.00 87.19 161 VAL A N 1
ATOM 1215 C CA . VAL A 1 161 ? 17.428 0.441 -28.167 1.00 87.19 161 VAL A CA 1
ATOM 1216 C C . VAL A 1 161 ? 16.165 1.280 -28.256 1.00 87.19 161 VAL A C 1
ATOM 1218 O O . VAL A 1 161 ? 15.891 1.892 -29.290 1.00 87.19 161 VAL A O 1
ATOM 1221 N N . THR A 1 162 ? 15.417 1.340 -27.160 1.00 85.12 162 THR A N 1
ATOM 1222 C CA . THR A 1 162 ? 14.245 2.208 -27.031 1.00 85.12 162 THR A CA 1
ATOM 1223 C C . THR A 1 162 ? 14.662 3.526 -26.401 1.00 85.12 162 THR A C 1
ATOM 1225 O O . THR A 1 162 ? 15.253 3.547 -25.321 1.00 85.12 162 THR A O 1
ATOM 1228 N N . TYR A 1 163 ? 14.332 4.627 -27.064 1.00 84.38 163 TYR A N 1
ATOM 1229 C CA . TYR A 1 163 ? 14.611 5.987 -26.630 1.00 84.38 163 TYR A CA 1
ATOM 1230 C C . TYR A 1 163 ? 13.335 6.680 -26.171 1.00 84.38 163 TYR A C 1
ATOM 1232 O O . TYR A 1 163 ? 12.256 6.488 -26.737 1.00 84.38 163 TYR A O 1
ATOM 1240 N N . GLY A 1 164 ? 13.469 7.530 -25.161 1.00 82.88 164 GLY A N 1
ATOM 1241 C CA . GLY A 1 164 ? 12.365 8.338 -24.676 1.00 82.88 164 GLY A CA 1
ATOM 1242 C C . GLY A 1 164 ? 12.693 9.091 -23.398 1.00 82.88 164 GLY A C 1
ATOM 1243 O O . GLY A 1 164 ? 13.810 9.581 -23.216 1.00 82.88 164 GLY A O 1
ATOM 1244 N N . ARG A 1 165 ? 11.690 9.200 -22.529 1.00 81.50 165 ARG A N 1
ATOM 1245 C CA . ARG A 1 165 ? 11.754 9.898 -21.243 1.00 81.50 165 ARG A CA 1
ATOM 1246 C C . ARG A 1 165 ? 11.344 8.977 -20.110 1.00 81.50 165 ARG A C 1
ATOM 1248 O O . ARG A 1 165 ? 10.533 8.068 -20.295 1.00 81.50 165 ARG A O 1
ATOM 1255 N N . ARG A 1 166 ? 11.889 9.232 -18.925 1.00 81.31 166 ARG A N 1
ATOM 1256 C CA . ARG A 1 166 ? 11.498 8.525 -17.707 1.00 81.31 166 ARG A CA 1
ATOM 1257 C C . ARG A 1 166 ? 11.420 9.485 -16.538 1.00 81.31 166 ARG A C 1
ATOM 1259 O O . ARG A 1 166 ? 12.272 10.355 -16.394 1.00 81.31 166 ARG A O 1
ATOM 1266 N N . ILE A 1 167 ? 10.443 9.283 -15.670 1.00 82.38 167 ILE A N 1
ATOM 1267 C CA . ILE A 1 167 ? 10.401 9.903 -14.355 1.00 82.38 167 ILE A CA 1
ATOM 1268 C C . ILE A 1 167 ? 10.330 8.800 -13.324 1.00 82.38 167 ILE A C 1
ATOM 1270 O O . ILE A 1 167 ? 9.494 7.905 -13.386 1.00 82.38 167 ILE A O 1
ATOM 1274 N N . LEU A 1 168 ? 11.233 8.892 -12.371 1.00 82.12 168 LEU A N 1
ATOM 1275 C CA . LEU A 1 168 ? 11.330 7.978 -11.265 1.00 82.12 168 LEU A CA 1
ATOM 1276 C C . LEU A 1 168 ? 10.979 8.726 -9.995 1.00 82.12 168 LEU A C 1
ATOM 1278 O O . LEU A 1 168 ? 11.558 9.776 -9.731 1.00 82.12 168 LEU A O 1
ATOM 1282 N N . ILE A 1 169 ? 10.088 8.164 -9.192 1.00 84.38 169 ILE A N 1
ATOM 1283 C CA . ILE A 1 169 ? 9.701 8.725 -7.906 1.00 84.38 169 ILE A CA 1
ATOM 1284 C C . ILE A 1 169 ? 9.834 7.638 -6.842 1.00 84.38 169 ILE A C 1
ATOM 1286 O O . ILE A 1 169 ? 9.364 6.517 -7.014 1.00 84.38 169 ILE A O 1
ATOM 1290 N N . VAL A 1 170 ? 10.459 7.981 -5.724 1.00 85.06 170 VAL A N 1
ATOM 1291 C CA . VAL A 1 170 ? 10.583 7.137 -4.539 1.00 85.06 170 VAL A CA 1
ATOM 1292 C C . VAL A 1 170 ? 9.975 7.881 -3.360 1.00 85.06 170 VAL A C 1
ATOM 1294 O O . VAL A 1 170 ? 10.353 9.013 -3.054 1.00 85.06 170 VAL A O 1
ATOM 1297 N N . VAL A 1 171 ? 9.025 7.236 -2.693 1.00 84.94 171 VAL A N 1
ATOM 1298 C CA . VAL A 1 171 ? 8.330 7.770 -1.522 1.00 84.94 171 VAL A CA 1
ATOM 1299 C C . VAL A 1 171 ? 8.529 6.833 -0.351 1.00 84.94 171 VAL A C 1
ATOM 1301 O O . VAL A 1 171 ? 8.280 5.638 -0.464 1.00 84.94 171 VAL A O 1
ATOM 1304 N N . THR A 1 172 ? 8.897 7.385 0.797 1.00 82.50 172 THR A N 1
ATOM 1305 C CA . THR A 1 172 ? 8.906 6.642 2.057 1.00 82.50 172 THR A CA 1
ATOM 1306 C C . THR A 1 172 ? 7.719 7.096 2.897 1.00 82.50 172 THR A C 1
ATOM 1308 O O . THR A 1 172 ? 7.541 8.296 3.086 1.00 82.50 172 THR A O 1
ATOM 1311 N N . SER A 1 173 ? 6.890 6.183 3.400 1.00 81.69 173 SER A N 1
ATOM 1312 C CA . SER A 1 173 ? 5.658 6.515 4.130 1.00 81.69 173 SER A CA 1
ATOM 1313 C C . SER A 1 173 ? 5.272 5.427 5.128 1.00 81.69 173 SER A C 1
ATOM 1315 O O . SER A 1 173 ? 5.467 4.248 4.865 1.00 81.69 173 SER A O 1
ATOM 1317 N N . SER A 1 174 ? 4.669 5.799 6.258 1.00 76.88 174 SER A N 1
ATOM 1318 C CA . SER A 1 174 ? 4.028 4.847 7.180 1.00 76.88 174 SER A CA 1
ATOM 1319 C C . SER A 1 174 ? 2.598 4.458 6.784 1.00 76.88 174 SER A C 1
ATOM 1321 O O . SER A 1 174 ? 1.974 3.625 7.440 1.00 76.88 174 SER A O 1
ATOM 1323 N N . SER A 1 175 ? 2.060 5.052 5.716 1.00 76.94 175 SER A N 1
ATOM 1324 C CA . SER A 1 175 ? 0.723 4.757 5.197 1.00 76.94 175 SER A CA 1
ATOM 1325 C C . SER A 1 175 ? 0.708 3.527 4.287 1.00 76.94 175 SER A C 1
ATOM 1327 O O . SER A 1 175 ? 1.751 3.030 3.866 1.00 76.94 175 SER A O 1
ATOM 1329 N N . THR A 1 176 ? -0.493 3.043 3.960 1.00 74.19 176 THR A N 1
ATOM 1330 C CA . THR A 1 176 ? -0.718 1.916 3.040 1.00 74.19 176 THR A CA 1
ATOM 1331 C C . THR A 1 176 ? -0.467 2.296 1.577 1.00 74.19 176 THR A C 1
ATOM 1333 O O . THR A 1 176 ? -0.652 3.457 1.202 1.00 74.19 176 THR A O 1
ATOM 1336 N N . LEU A 1 177 ? -0.141 1.306 0.730 1.00 75.06 177 LEU A N 1
ATOM 1337 C CA . LEU A 1 177 ? 0.034 1.489 -0.718 1.00 75.06 177 LEU A CA 1
ATOM 1338 C C . LEU A 1 177 ? -1.160 2.215 -1.341 1.00 75.06 177 LEU A C 1
ATOM 1340 O O . LEU A 1 177 ? -0.968 3.170 -2.079 1.00 75.06 177 LEU A O 1
ATOM 1344 N N . ALA A 1 178 ? -2.390 1.816 -1.004 1.00 72.19 178 ALA A N 1
ATOM 1345 C CA . ALA A 1 178 ? -3.600 2.443 -1.533 1.00 72.19 178 ALA A CA 1
ATOM 1346 C C . ALA A 1 178 ? -3.669 3.946 -1.211 1.00 72.19 178 ALA A C 1
ATOM 1348 O O . ALA A 1 178 ? -3.995 4.751 -2.082 1.00 72.19 178 ALA A O 1
ATOM 1349 N N . ARG A 1 179 ? -3.306 4.341 0.018 1.00 75.69 179 ARG A N 1
ATOM 1350 C CA . ARG A 1 179 ? -3.307 5.747 0.438 1.00 75.69 179 ARG A CA 1
ATOM 1351 C C . ARG A 1 179 ? -2.188 6.542 -0.232 1.00 75.69 179 ARG A C 1
ATOM 1353 O O . ARG A 1 179 ? -2.434 7.656 -0.681 1.00 75.69 179 ARG A O 1
ATOM 1360 N N . VAL A 1 180 ? -0.987 5.969 -0.338 1.00 79.88 180 VAL A N 1
ATOM 1361 C CA . VAL A 1 180 ? 0.147 6.599 -1.038 1.00 79.88 180 VAL A CA 1
ATOM 1362 C C . VAL A 1 180 ? -0.149 6.743 -2.529 1.00 79.88 180 VAL A C 1
ATOM 1364 O O . VAL A 1 180 ? 0.074 7.806 -3.096 1.00 79.88 180 VAL A O 1
ATOM 1367 N N . LYS A 1 181 ? -0.724 5.713 -3.150 1.00 79.06 181 LYS A N 1
ATOM 1368 C CA . LYS A 1 181 ? -1.144 5.704 -4.552 1.00 79.06 181 LYS A CA 1
ATOM 1369 C C . LYS A 1 181 ? -2.210 6.761 -4.828 1.00 79.06 181 LYS A C 1
ATOM 1371 O O . LYS A 1 181 ? -2.076 7.506 -5.795 1.00 79.06 181 LYS A O 1
ATOM 1376 N N . ALA A 1 182 ? -3.221 6.881 -3.968 1.00 73.00 182 ALA A N 1
ATOM 1377 C CA . ALA A 1 182 ? -4.243 7.921 -4.079 1.00 73.00 182 ALA A CA 1
ATOM 1378 C C . ALA A 1 182 ? -3.646 9.331 -3.927 1.00 73.00 182 ALA A C 1
ATOM 1380 O O . ALA A 1 182 ? -3.891 10.197 -4.765 1.00 73.00 182 ALA A O 1
ATOM 1381 N N . ALA A 1 183 ? -2.807 9.546 -2.907 1.00 78.62 183 ALA A N 1
ATOM 1382 C CA . ALA A 1 183 ? -2.147 10.830 -2.674 1.00 78.62 183 ALA A CA 1
ATOM 1383 C C . ALA A 1 183 ? -1.198 11.214 -3.823 1.00 78.62 183 ALA A C 1
ATOM 1385 O O . ALA A 1 183 ? -1.156 12.370 -4.239 1.00 78.62 183 ALA A O 1
ATOM 1386 N N . MET A 1 184 ? -0.471 10.242 -4.383 1.00 81.75 184 MET A N 1
ATOM 1387 C CA . MET A 1 184 ? 0.404 10.451 -5.534 1.00 81.75 184 MET A CA 1
ATOM 1388 C C . MET A 1 184 ? -0.390 10.771 -6.796 1.00 81.75 184 MET A C 1
ATOM 1390 O O . MET A 1 184 ? -0.085 11.762 -7.449 1.00 81.75 184 MET A O 1
ATOM 1394 N N . SER A 1 185 ? -1.430 9.985 -7.099 1.00 76.62 185 SER A N 1
ATOM 1395 C CA . SER A 1 185 ? -2.333 10.220 -8.238 1.00 76.62 185 SER A CA 1
ATOM 1396 C C . SER A 1 185 ? -2.901 11.638 -8.198 1.00 76.62 185 SER A C 1
ATOM 1398 O O . SER A 1 185 ? -2.918 12.341 -9.206 1.00 76.62 185 SER A O 1
ATOM 1400 N N . ALA A 1 186 ? -3.291 12.098 -7.005 1.00 72.56 186 ALA A N 1
ATOM 1401 C CA . ALA A 1 186 ? -3.753 13.462 -6.794 1.00 72.56 186 ALA A CA 1
ATOM 1402 C C . ALA A 1 186 ? -2.640 14.505 -7.008 1.00 72.56 186 ALA A C 1
ATOM 1404 O O . ALA A 1 186 ? -2.870 15.519 -7.667 1.00 72.56 186 ALA A O 1
ATOM 1405 N N . ALA A 1 187 ? -1.430 14.255 -6.495 1.00 74.69 187 ALA A N 1
ATOM 1406 C CA . ALA A 1 187 ? -0.299 15.177 -6.605 1.00 74.69 187 ALA A CA 1
ATOM 1407 C C . ALA A 1 187 ? 0.164 15.399 -8.055 1.00 74.69 187 ALA A C 1
ATOM 1409 O O . ALA A 1 187 ? 0.484 16.533 -8.415 1.00 74.69 187 ALA A O 1
ATOM 1410 N N . ILE A 1 188 ? 0.183 14.348 -8.879 1.00 75.25 188 ILE A N 1
ATOM 1411 C CA . ILE A 1 188 ? 0.574 14.429 -10.298 1.00 75.25 188 ILE A CA 1
ATOM 1412 C C . ILE A 1 188 ? -0.623 14.604 -11.244 1.00 75.25 188 ILE A C 1
ATOM 1414 O O . ILE A 1 188 ? -0.426 14.758 -12.447 1.00 75.25 188 ILE A O 1
ATOM 1418 N N . SER A 1 189 ? -1.847 14.616 -10.704 1.00 67.44 189 SER A N 1
ATOM 1419 C CA . SER A 1 189 ? -3.104 14.736 -11.454 1.00 67.44 189 SER A CA 1
ATOM 1420 C C . SER A 1 189 ? -3.226 13.704 -12.585 1.00 67.44 189 SER A C 1
ATOM 1422 O O . SER A 1 189 ? -3.604 14.044 -13.704 1.00 67.44 189 SER A O 1
ATOM 1424 N N . ALA A 1 190 ? -2.888 12.449 -12.276 1.00 61.38 190 ALA A N 1
ATOM 1425 C CA . ALA A 1 190 ? -2.934 11.313 -13.193 1.00 61.38 190 ALA A CA 1
ATOM 1426 C C . ALA A 1 190 ? -3.553 10.101 -12.489 1.00 61.38 190 ALA A C 1
ATOM 1428 O O . ALA A 1 190 ? -3.225 9.832 -11.331 1.00 61.38 190 ALA A O 1
ATOM 1429 N N . GLU A 1 191 ? -4.419 9.350 -13.170 1.00 54.56 191 GLU A N 1
ATOM 1430 C CA . GLU A 1 191 ? -4.905 8.077 -12.633 1.00 54.56 191 GLU A CA 1
ATOM 1431 C C . GLU A 1 191 ? -3.807 7.009 -12.729 1.00 54.56 191 GLU A C 1
ATOM 1433 O O . GLU A 1 191 ? -3.394 6.614 -13.818 1.00 54.56 191 GLU A O 1
ATOM 1438 N N . ILE A 1 192 ? -3.336 6.511 -11.580 1.00 54.72 192 ILE A N 1
ATOM 1439 C CA . ILE A 1 192 ? -2.447 5.342 -11.514 1.00 54.72 192 ILE A CA 1
ATOM 1440 C C . ILE A 1 192 ? -3.299 4.071 -11.662 1.00 54.72 192 ILE A C 1
ATOM 1442 O O . ILE A 1 192 ? -3.531 3.334 -10.700 1.00 54.72 192 ILE A O 1
ATOM 1446 N N . ASN A 1 193 ? -3.792 3.796 -12.865 1.00 47.56 193 ASN A N 1
ATOM 1447 C CA . ASN A 1 193 ? -4.451 2.528 -13.172 1.00 47.56 193 ASN A CA 1
ATOM 1448 C C . ASN A 1 193 ? -3.363 1.559 -13.645 1.00 47.56 193 ASN A C 1
ATOM 1450 O O . ASN A 1 193 ? -2.712 1.806 -14.651 1.00 47.56 193 ASN A O 1
ATOM 1454 N N . GLY A 1 194 ? -3.095 0.506 -12.865 1.00 38.41 194 GLY A N 1
ATOM 1455 C CA . GLY A 1 194 ? -1.949 -0.406 -13.037 1.00 38.41 194 GLY A CA 1
ATOM 1456 C C . GLY A 1 194 ? -2.054 -1.348 -14.241 1.00 38.41 194 GLY A C 1
ATOM 1457 O O . GLY A 1 194 ? -1.728 -2.522 -14.127 1.00 38.41 194 GLY A O 1
ATOM 1458 N N . THR A 1 195 ? -2.563 -0.860 -15.366 1.00 38.00 195 THR A N 1
ATOM 1459 C CA . THR A 1 195 ? -2.717 -1.591 -16.621 1.00 38.00 195 THR A CA 1
ATOM 1460 C C . THR A 1 195 ? -1.726 -1.044 -17.638 1.00 38.00 195 THR A C 1
ATOM 1462 O O . THR A 1 195 ? -1.765 0.140 -17.974 1.00 38.00 195 THR A O 1
ATOM 1465 N N . GLU A 1 196 ? -0.831 -1.912 -18.115 1.00 39.53 196 GLU A N 1
ATOM 1466 C CA . GLU A 1 196 ? 0.072 -1.624 -19.230 1.00 39.53 196 GLU A CA 1
ATOM 1467 C C . GLU A 1 196 ? -0.716 -1.070 -20.428 1.00 39.53 196 GLU A C 1
ATOM 1469 O O . GLU A 1 196 ? -1.724 -1.643 -20.840 1.00 39.53 196 GLU A O 1
ATOM 1474 N N . GLY A 1 197 ? -0.253 0.050 -20.990 1.00 38.34 197 GLY A N 1
ATOM 1475 C CA . GLY A 1 197 ? -0.756 0.575 -22.263 1.00 38.34 197 GLY A CA 1
ATOM 1476 C C . GLY A 1 197 ? -2.010 1.454 -22.205 1.00 38.34 197 GLY A C 1
ATOM 1477 O O . GLY A 1 197 ? -2.562 1.743 -23.263 1.00 38.34 197 GLY A O 1
ATOM 1478 N N . ALA A 1 198 ? -2.463 1.902 -21.030 1.00 39.38 198 ALA A N 1
ATOM 1479 C CA . ALA A 1 198 ? -3.509 2.924 -20.963 1.00 39.38 198 ALA A CA 1
ATOM 1480 C C . ALA A 1 198 ? -2.956 4.295 -21.400 1.00 39.38 198 ALA A C 1
ATOM 1482 O O . ALA A 1 198 ? -1.922 4.736 -20.894 1.00 39.38 198 ALA A O 1
ATOM 1483 N N . ASP A 1 199 ? -3.647 4.975 -22.319 1.00 44.88 199 ASP A N 1
ATOM 1484 C CA . ASP A 1 199 ? -3.399 6.391 -22.598 1.00 44.88 199 ASP A CA 1
ATOM 1485 C C . ASP A 1 199 ? -3.635 7.174 -21.299 1.00 44.88 199 ASP A C 1
ATOM 1487 O O . ASP A 1 199 ? -4.749 7.204 -20.771 1.00 44.88 199 ASP A O 1
ATOM 1491 N N . ILE A 1 200 ? -2.577 7.765 -20.740 1.00 49.62 200 ILE A N 1
ATOM 1492 C CA . ILE A 1 200 ? -2.717 8.608 -19.555 1.00 49.62 200 ILE A CA 1
ATOM 1493 C C . ILE A 1 200 ? -2.980 10.030 -20.036 1.00 49.62 200 ILE A C 1
ATOM 1495 O O . ILE A 1 200 ? -2.072 10.704 -20.525 1.00 49.62 200 ILE A O 1
ATOM 1499 N N . ASP A 1 201 ? -4.209 10.506 -19.838 1.00 48.25 201 ASP A N 1
ATOM 1500 C CA . ASP A 1 201 ? -4.533 11.930 -19.944 1.00 48.25 201 ASP A CA 1
ATOM 1501 C C . ASP A 1 201 ? -3.869 12.685 -18.783 1.00 48.25 201 ASP A C 1
ATOM 1503 O O . ASP A 1 201 ? -4.420 12.866 -17.694 1.00 48.25 201 ASP A O 1
ATOM 1507 N N . LEU A 1 202 ? -2.627 13.104 -19.008 1.00 51.47 202 LEU A N 1
ATOM 1508 C CA . LEU A 1 202 ? -1.863 13.916 -18.073 1.00 51.47 202 LEU A CA 1
ATOM 1509 C C . LEU A 1 202 ? -2.341 15.370 -18.186 1.00 51.47 202 LEU A C 1
ATOM 1511 O O . LEU A 1 202 ? -2.109 16.026 -19.195 1.00 51.47 202 LEU A O 1
ATOM 1515 N N . GLY A 1 203 ? -2.995 15.887 -17.139 1.00 43.75 203 GLY A N 1
ATOM 1516 C CA . GLY A 1 203 ? -3.249 17.329 -16.994 1.00 43.75 203 GLY A CA 1
ATOM 1517 C C . GLY A 1 203 ? -4.701 17.820 -17.053 1.00 43.75 203 GLY A C 1
ATOM 1518 O O . GLY A 1 203 ? -4.904 19.031 -17.001 1.00 43.75 203 GLY A O 1
ATOM 1519 N N . THR A 1 204 ? -5.724 16.959 -17.092 1.00 39.81 204 THR A N 1
ATOM 1520 C CA . THR A 1 204 ? -7.130 17.416 -17.219 1.00 39.81 204 THR A CA 1
ATOM 1521 C C . THR A 1 204 ? -7.864 17.684 -15.897 1.00 39.81 204 THR A C 1
ATOM 1523 O O . THR A 1 204 ? -8.925 18.308 -15.913 1.00 39.81 204 THR A O 1
ATOM 1526 N N . LYS A 1 205 ? -7.325 17.294 -14.731 1.00 43.66 205 LYS A N 1
ATOM 1527 C CA . LYS A 1 205 ? -7.962 17.550 -13.421 1.00 43.66 205 LYS A CA 1
ATOM 1528 C C . LYS A 1 205 ? -6.963 17.982 -12.349 1.00 43.66 205 LYS A C 1
ATOM 1530 O O . LYS A 1 205 ? -6.516 17.183 -11.534 1.00 43.66 205 LYS A 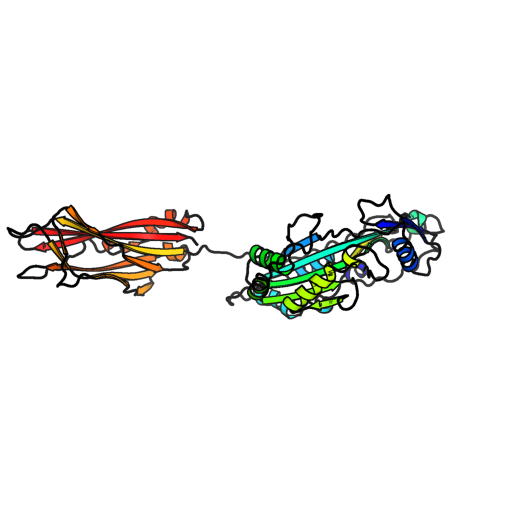O 1
ATOM 1535 N N . VAL A 1 206 ? -6.659 19.277 -12.306 1.00 40.16 206 VAL A N 1
ATOM 1536 C CA . VAL A 1 206 ? -6.009 19.899 -11.144 1.00 40.16 206 VAL A CA 1
ATOM 1537 C C . VAL A 1 206 ? -7.087 20.600 -10.312 1.00 40.16 206 VAL A C 1
ATOM 1539 O O . VAL A 1 206 ? -7.311 21.795 -10.474 1.00 40.16 206 VAL A O 1
ATOM 1542 N N . SER A 1 207 ? -7.758 19.890 -9.402 1.00 40.75 207 SER A N 1
ATOM 1543 C CA . SER A 1 207 ? -8.372 20.571 -8.253 1.00 40.75 207 SER A CA 1
ATOM 1544 C C . SER A 1 207 ? -7.247 20.836 -7.254 1.00 40.75 207 SER A C 1
ATOM 1546 O O . SER A 1 207 ? -6.703 19.898 -6.673 1.00 40.75 207 SER A O 1
ATOM 1548 N N . GLY A 1 208 ? -6.838 22.095 -7.099 1.00 40.12 208 GLY A N 1
ATOM 1549 C CA . GLY A 1 208 ? -5.666 22.521 -6.320 1.00 40.12 208 GLY A CA 1
ATOM 1550 C C . GLY A 1 208 ? -5.673 22.208 -4.814 1.00 40.12 208 GLY A C 1
ATOM 1551 O O . GLY A 1 208 ? -4.783 22.676 -4.114 1.00 40.12 208 GLY A O 1
ATOM 1552 N N . GLU A 1 209 ? -6.620 21.419 -4.307 1.00 41.50 209 GLU A N 1
ATOM 1553 C CA . GLU A 1 209 ? -6.833 21.177 -2.874 1.00 41.50 209 GLU A CA 1
ATOM 1554 C C . GLU A 1 209 ? -6.115 19.930 -2.318 1.00 41.50 209 GLU A C 1
ATOM 1556 O O . GLU A 1 209 ? -5.995 19.786 -1.106 1.00 41.50 209 GLU A O 1
ATOM 1561 N N . THR A 1 210 ? -5.575 19.030 -3.151 1.00 48.91 210 THR A N 1
ATOM 1562 C CA . THR A 1 210 ? -5.130 17.694 -2.690 1.00 48.91 210 THR A CA 1
ATOM 1563 C C . THR A 1 210 ? -3.618 17.461 -2.595 1.00 48.91 210 THR A C 1
ATOM 1565 O O . THR A 1 210 ? -3.214 16.425 -2.065 1.00 48.91 210 THR A O 1
ATOM 1568 N N . SER A 1 211 ? -2.742 18.391 -3.004 1.00 48.44 211 SER A N 1
ATOM 1569 C CA . SER A 1 211 ? -1.280 18.186 -2.874 1.00 48.44 211 SER A CA 1
ATOM 1570 C C . SER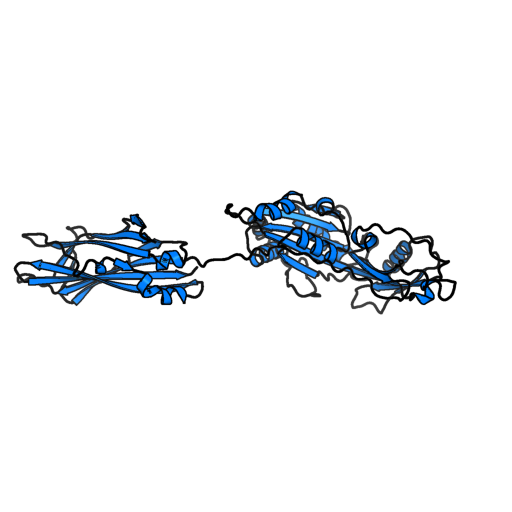 A 1 211 ? -0.768 18.211 -1.428 1.00 48.44 211 SER A C 1
ATOM 1572 O O . SER A 1 211 ? 0.289 17.641 -1.162 1.00 48.44 211 SER A O 1
ATOM 1574 N N . ALA A 1 212 ? -1.520 18.820 -0.501 1.00 49.81 212 ALA A N 1
ATOM 1575 C CA . ALA A 1 212 ? -1.245 18.722 0.936 1.00 49.81 212 ALA A CA 1
ATOM 1576 C C . ALA A 1 212 ? -1.242 17.250 1.395 1.00 49.81 212 ALA A C 1
ATOM 1578 O O . ALA A 1 212 ? -0.351 16.831 2.125 1.00 49.81 212 ALA A O 1
ATOM 1579 N N . SER A 1 213 ? -2.117 16.413 0.818 1.00 66.44 213 SER A N 1
ATOM 1580 C CA . SER A 1 213 ? -2.248 15.008 1.219 1.00 66.44 213 SER A CA 1
ATOM 1581 C C . SER A 1 213 ? -0.993 14.161 0.984 1.00 66.44 213 SER A C 1
ATOM 1583 O O . SER A 1 213 ? -0.728 13.265 1.779 1.00 66.44 213 SER A O 1
ATOM 1585 N N . LEU A 1 214 ? -0.195 14.414 -0.067 1.00 72.25 214 LEU A N 1
ATOM 1586 C CA . LEU A 1 214 ? 1.031 13.635 -0.286 1.00 72.25 214 LEU A CA 1
ATOM 1587 C C . LEU A 1 214 ? 2.153 14.082 0.647 1.00 72.25 214 LEU A C 1
ATOM 1589 O O . LEU A 1 214 ? 2.910 13.229 1.085 1.00 72.25 214 LEU A O 1
ATOM 1593 N N . GLN A 1 215 ? 2.249 15.368 0.988 1.00 76.44 215 GLN A N 1
ATOM 1594 C CA . GLN A 1 215 ? 3.183 15.825 2.026 1.00 76.44 215 GLN A CA 1
ATOM 1595 C C . GLN A 1 215 ? 2.801 15.273 3.405 1.00 76.44 215 GLN A C 1
ATOM 1597 O O . GLN A 1 215 ? 3.684 14.902 4.169 1.00 76.44 215 GLN A O 1
ATOM 1602 N N . ASP A 1 216 ? 1.503 15.126 3.682 1.00 75.44 216 ASP A N 1
ATOM 1603 C CA . ASP A 1 216 ? 1.001 14.535 4.930 1.00 75.44 216 ASP A CA 1
ATOM 1604 C C . ASP A 1 216 ? 1.207 13.013 4.996 1.00 75.44 216 ASP A C 1
ATOM 1606 O O . ASP A 1 216 ? 1.293 12.418 6.072 1.00 75.44 216 ASP A O 1
ATOM 1610 N N . VAL A 1 217 ? 1.247 12.356 3.835 1.00 78.06 217 VAL A N 1
ATOM 1611 C CA . VAL A 1 217 ? 1.381 10.901 3.721 1.00 78.06 217 VAL A CA 1
ATOM 1612 C C . VAL A 1 217 ? 2.844 10.483 3.557 1.00 78.06 217 VAL A C 1
ATOM 1614 O O . VAL A 1 217 ? 3.238 9.449 4.094 1.00 78.06 217 VAL A O 1
ATOM 1617 N N . ALA A 1 218 ? 3.665 11.247 2.841 1.00 80.69 218 ALA A N 1
ATOM 1618 C CA . ALA A 1 218 ? 5.067 10.945 2.583 1.00 80.69 218 ALA A CA 1
ATOM 1619 C C . ALA A 1 218 ? 5.961 11.474 3.708 1.00 80.69 218 ALA A C 1
ATOM 1621 O O . ALA A 1 218 ? 6.009 12.664 3.988 1.00 80.69 218 ALA A O 1
ATOM 1622 N N . THR A 1 219 ? 6.747 10.589 4.309 1.00 81.06 219 THR A N 1
ATOM 1623 C CA . THR A 1 219 ? 7.830 10.986 5.210 1.00 81.06 219 THR A CA 1
ATOM 1624 C C . THR A 1 219 ? 9.051 11.491 4.449 1.00 81.06 219 THR A C 1
ATOM 1626 O O . THR A 1 219 ? 9.702 12.429 4.896 1.00 81.06 219 THR A O 1
ATOM 1629 N N . THR A 1 220 ? 9.383 10.866 3.317 1.00 82.69 220 THR A N 1
ATOM 1630 C CA . THR A 1 220 ? 10.410 11.366 2.393 1.00 82.69 220 THR A CA 1
ATOM 1631 C C . THR A 1 220 ? 9.924 11.226 0.960 1.00 82.69 220 THR A C 1
ATOM 1633 O O . THR A 1 220 ? 9.144 10.324 0.642 1.00 82.69 220 THR A O 1
ATOM 1636 N N . PHE A 1 221 ? 10.398 12.115 0.092 1.00 84.69 221 PHE A N 1
ATOM 1637 C CA . PHE A 1 221 ? 10.055 12.139 -1.321 1.00 84.69 221 PHE A CA 1
ATOM 1638 C C . PHE A 1 221 ? 11.303 12.431 -2.140 1.00 84.69 221 PHE A C 1
ATOM 1640 O O . PHE A 1 221 ? 12.007 13.398 -1.862 1.00 84.69 221 PHE A O 1
ATOM 1647 N N . HIS A 1 222 ? 11.544 11.619 -3.162 1.00 86.19 222 HIS A N 1
ATOM 1648 C CA . HIS A 1 222 ? 12.598 11.849 -4.138 1.00 86.19 222 HIS A CA 1
ATOM 1649 C C . HIS A 1 222 ? 12.060 11.593 -5.528 1.00 86.19 222 HIS A C 1
ATOM 1651 O O . HIS A 1 222 ? 11.438 10.563 -5.766 1.00 86.19 222 HIS A O 1
ATOM 1657 N N . ALA A 1 223 ? 12.328 12.503 -6.451 1.00 85.69 223 ALA A N 1
ATOM 1658 C CA . ALA A 1 223 ? 12.021 12.307 -7.851 1.00 85.69 223 ALA A CA 1
ATOM 1659 C C . ALA A 1 223 ? 13.217 12.656 -8.723 1.00 85.69 223 ALA A C 1
ATOM 1661 O O . ALA A 1 223 ? 13.947 13.605 -8.440 1.00 85.69 223 ALA A O 1
ATOM 1662 N N . ARG A 1 224 ? 13.385 11.905 -9.806 1.00 84.31 224 ARG A N 1
ATOM 1663 C CA . ARG A 1 224 ? 14.365 12.172 -10.849 1.00 84.31 224 ARG A CA 1
ATOM 1664 C C . ARG A 1 224 ? 13.690 12.124 -12.203 1.00 84.31 224 ARG A C 1
ATOM 1666 O O . ARG A 1 224 ? 13.006 11.158 -12.530 1.00 84.31 224 ARG A O 1
ATOM 1673 N N . ILE A 1 225 ? 13.938 13.150 -12.999 1.00 83.00 225 ILE A N 1
ATOM 1674 C CA . ILE A 1 225 ? 13.529 13.203 -14.398 1.00 83.00 225 ILE A CA 1
ATOM 1675 C C . ILE A 1 225 ? 14.728 12.784 -15.246 1.00 83.00 225 ILE A C 1
ATOM 1677 O O . ILE A 1 225 ? 15.819 13.300 -15.052 1.00 83.00 225 ILE A O 1
ATOM 1681 N N . TYR A 1 226 ? 14.552 11.854 -16.176 1.00 80.69 226 TYR A N 1
ATOM 1682 C CA . TYR A 1 226 ? 15.576 11.379 -17.102 1.00 80.69 226 TYR A CA 1
ATOM 1683 C C . TYR A 1 226 ? 15.160 11.713 -18.537 1.00 80.69 226 TYR A C 1
ATOM 1685 O O . TYR A 1 226 ? 14.115 11.269 -19.020 1.00 80.69 226 TYR A O 1
ATOM 1693 N N . GLY A 1 227 ? 15.988 12.514 -19.210 1.00 78.56 227 GLY A N 1
ATOM 1694 C CA . GLY A 1 227 ? 15.700 13.054 -20.540 1.00 78.56 227 GLY A CA 1
ATOM 1695 C C . GLY A 1 227 ? 14.708 14.221 -20.527 1.00 78.56 227 GLY A C 1
ATOM 1696 O O . GLY A 1 227 ? 14.300 14.710 -19.472 1.00 78.56 227 GLY A O 1
ATOM 1697 N N . GLY A 1 228 ? 14.310 14.665 -21.716 1.00 73.44 228 GLY A N 1
ATOM 1698 C CA . GLY A 1 228 ? 13.424 15.809 -21.929 1.00 73.44 228 GLY A CA 1
ATOM 1699 C C . GLY A 1 228 ? 14.147 17.143 -22.107 1.00 73.44 228 GLY A C 1
ATOM 1700 O O . GLY A 1 228 ? 15.352 17.198 -22.324 1.00 73.44 228 GLY A O 1
ATOM 1701 N N . GLU A 1 229 ? 13.386 18.230 -22.089 1.00 71.56 229 GLU A N 1
ATOM 1702 C CA . GLU A 1 229 ? 13.872 19.555 -22.482 1.00 71.56 229 GLU A CA 1
ATOM 1703 C C . GLU A 1 229 ? 14.295 20.447 -21.314 1.00 71.56 229 GLU A C 1
ATOM 1705 O O . GLU A 1 229 ? 13.703 20.431 -20.234 1.00 71.56 229 GLU A O 1
ATOM 1710 N N . GLY A 1 230 ? 15.281 21.306 -21.588 1.00 64.94 230 GLY A N 1
ATOM 1711 C CA . GLY A 1 230 ? 15.579 22.492 -20.789 1.00 64.94 230 GLY A CA 1
ATOM 1712 C C . GLY A 1 230 ? 16.107 22.208 -19.381 1.00 64.94 230 GLY A C 1
ATOM 1713 O O . GLY A 1 230 ? 16.877 21.280 -19.152 1.00 64.94 230 GLY A O 1
ATOM 1714 N N . GLN A 1 231 ? 15.693 23.054 -18.435 1.00 70.31 231 GLN A N 1
ATOM 1715 C CA . GLN A 1 231 ? 16.194 23.105 -17.055 1.00 70.31 231 GLN A CA 1
ATOM 1716 C C . GLN A 1 231 ? 15.815 21.904 -16.169 1.00 70.31 231 GLN A C 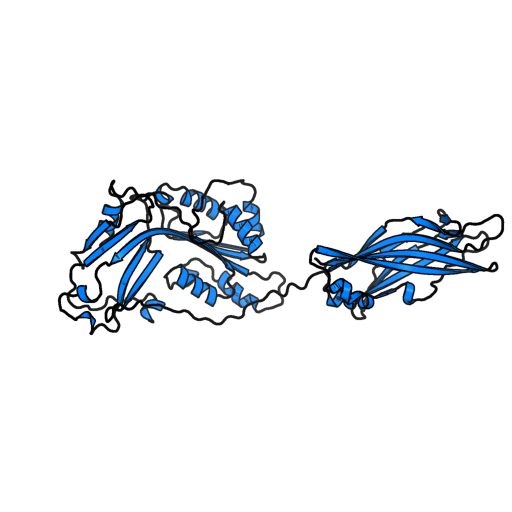1
ATOM 1718 O O . GLN A 1 231 ? 16.343 21.771 -15.068 1.00 70.31 231 GLN A O 1
ATOM 1723 N N . TYR A 1 232 ? 14.893 21.046 -16.619 1.00 76.62 232 TYR A N 1
ATOM 1724 C CA . TYR A 1 232 ? 14.386 19.910 -15.838 1.00 76.62 232 TYR A CA 1
ATOM 1725 C C . TYR A 1 232 ? 14.963 18.560 -16.276 1.00 76.62 232 TYR A C 1
ATOM 1727 O O . TYR A 1 232 ? 14.751 17.551 -15.600 1.00 76.62 232 TYR A O 1
ATOM 1735 N N . ALA A 1 233 ? 15.700 18.522 -17.388 1.00 72.56 233 ALA A N 1
ATOM 1736 C CA . ALA A 1 233 ? 16.369 17.312 -17.838 1.00 72.56 233 ALA A CA 1
ATOM 1737 C C . ALA A 1 233 ? 17.407 16.874 -16.796 1.00 72.56 233 ALA A C 1
ATOM 1739 O O . ALA A 1 233 ? 18.280 17.652 -16.416 1.00 72.56 233 ALA A O 1
ATOM 1740 N N . ASN A 1 234 ? 17.325 15.623 -16.335 1.00 74.75 234 ASN A N 1
ATOM 1741 C CA . ASN A 1 234 ? 18.205 15.079 -15.290 1.00 74.75 234 ASN A CA 1
ATOM 1742 C C . ASN A 1 234 ? 18.075 15.768 -13.918 1.00 74.75 234 ASN A C 1
ATOM 1744 O O . ASN A 1 234 ? 18.922 15.554 -13.050 1.00 74.75 234 ASN A O 1
ATOM 1748 N N . ALA A 1 235 ? 17.017 16.557 -13.698 1.00 82.50 235 ALA A N 1
ATOM 1749 C CA . ALA A 1 235 ? 16.775 17.216 -12.422 1.00 82.50 235 ALA A CA 1
ATOM 1750 C C . ALA A 1 235 ? 16.364 16.215 -11.333 1.00 82.50 235 ALA A C 1
ATOM 1752 O O . ALA A 1 235 ? 15.668 15.226 -11.590 1.00 82.50 235 ALA A O 1
ATOM 1753 N N . ILE A 1 236 ? 16.785 16.515 -10.104 1.00 83.94 236 ILE A N 1
ATOM 1754 C CA . ILE A 1 236 ? 16.474 15.756 -8.893 1.00 83.94 236 ILE A CA 1
ATOM 1755 C C . ILE A 1 236 ? 15.678 16.665 -7.959 1.00 83.94 236 ILE A C 1
ATOM 1757 O O . ILE A 1 236 ? 16.043 17.818 -7.737 1.00 83.94 236 ILE A O 1
ATOM 1761 N N . PHE A 1 237 ? 14.606 16.132 -7.387 1.00 86.06 237 PHE A N 1
ATOM 1762 C CA . PHE A 1 237 ? 13.714 16.848 -6.489 1.00 86.06 237 PHE A CA 1
ATOM 1763 C C . PHE A 1 237 ? 13.572 16.076 -5.184 1.00 86.06 237 PHE A C 1
ATOM 1765 O O . PHE A 1 237 ? 13.254 14.892 -5.204 1.00 86.06 237 PHE A O 1
ATOM 1772 N N . SER A 1 238 ? 13.750 16.755 -4.055 1.00 84.31 238 SER A N 1
ATOM 1773 C CA . SER A 1 238 ? 13.425 16.240 -2.715 1.00 84.31 238 SER A CA 1
ATOM 1774 C C . SER A 1 238 ? 12.137 16.849 -2.140 1.00 84.31 238 SER A C 1
ATOM 1776 O O . SER A 1 238 ? 11.658 16.448 -1.084 1.00 84.31 238 SER A O 1
ATOM 1778 N N . ASN A 1 239 ? 11.557 17.831 -2.838 1.00 83.62 239 ASN A N 1
ATOM 1779 C CA . ASN A 1 239 ? 10.353 18.542 -2.426 1.00 83.62 239 ASN A CA 1
ATOM 1780 C C . ASN A 1 239 ? 9.207 18.278 -3.414 1.00 83.62 239 ASN A C 1
ATOM 1782 O O . ASN A 1 239 ? 9.338 18.542 -4.610 1.00 83.62 239 ASN A O 1
ATOM 1786 N N . ILE A 1 240 ? 8.071 17.799 -2.896 1.00 83.62 240 ILE A N 1
ATOM 1787 C CA . ILE A 1 240 ? 6.884 17.437 -3.690 1.00 83.62 240 ILE A CA 1
ATOM 1788 C C . ILE A 1 240 ? 6.309 18.634 -4.450 1.00 83.62 240 ILE A C 1
ATOM 1790 O O . ILE A 1 240 ? 5.905 18.480 -5.598 1.00 83.62 240 ILE A O 1
ATOM 1794 N N . ALA A 1 241 ? 6.252 19.818 -3.836 1.00 81.25 241 ALA A N 1
ATOM 1795 C CA . ALA A 1 241 ? 5.669 20.995 -4.477 1.00 81.25 241 ALA A CA 1
ATOM 1796 C C . ALA A 1 241 ? 6.537 21.456 -5.656 1.00 81.25 241 ALA A C 1
ATOM 1798 O O . ALA A 1 241 ? 6.023 21.645 -6.757 1.00 81.25 241 ALA A O 1
ATOM 1799 N N . ALA A 1 242 ? 7.857 21.521 -5.452 1.00 83.56 242 ALA A N 1
ATOM 1800 C CA . ALA A 1 242 ? 8.807 21.836 -6.517 1.00 83.56 242 ALA A CA 1
ATOM 1801 C C . ALA A 1 242 ? 8.758 20.801 -7.652 1.00 83.56 242 ALA A C 1
ATOM 1803 O O . ALA A 1 242 ? 8.723 21.171 -8.825 1.00 83.56 242 ALA A O 1
ATOM 1804 N N . PHE A 1 243 ? 8.695 19.507 -7.311 1.00 86.00 243 PHE A N 1
ATOM 1805 C CA . PHE A 1 243 ? 8.533 18.449 -8.305 1.00 86.00 243 PHE A CA 1
ATOM 1806 C C . PHE A 1 243 ? 7.219 18.577 -9.068 1.00 86.00 243 PHE A C 1
ATOM 1808 O O . PHE A 1 243 ? 7.235 18.481 -10.283 1.00 86.00 243 PHE A O 1
ATOM 1815 N N . ARG A 1 244 ? 6.087 18.805 -8.396 1.00 81.00 244 ARG A N 1
ATOM 1816 C CA . ARG A 1 244 ? 4.773 18.954 -9.037 1.00 81.00 244 ARG A CA 1
ATOM 1817 C C . ARG A 1 244 ? 4.794 20.063 -10.081 1.00 81.00 244 ARG A C 1
ATOM 1819 O O . ARG A 1 244 ? 4.292 19.877 -11.188 1.00 81.00 244 ARG A O 1
ATOM 1826 N N . ASP A 1 245 ? 5.352 21.214 -9.727 1.00 80.00 245 ASP A N 1
ATOM 1827 C CA . ASP A 1 245 ? 5.383 22.369 -10.620 1.00 80.00 245 ASP A CA 1
ATOM 1828 C C . ASP A 1 245 ? 6.310 22.103 -11.818 1.00 80.00 245 ASP A C 1
ATOM 1830 O O . ASP A 1 245 ? 5.939 22.398 -12.957 1.00 80.00 245 ASP A O 1
ATOM 1834 N N . ALA A 1 246 ? 7.452 21.446 -11.588 1.00 82.06 246 ALA A N 1
ATOM 1835 C CA . ALA A 1 246 ? 8.339 20.981 -12.652 1.00 82.06 246 ALA A CA 1
ATOM 1836 C C . ALA A 1 246 ? 7.693 19.895 -13.528 1.00 82.06 246 ALA A C 1
ATOM 1838 O O . ALA A 1 246 ? 7.783 19.963 -14.747 1.00 82.06 246 ALA A O 1
ATOM 1839 N N . PHE A 1 247 ? 6.995 18.927 -12.935 1.00 80.88 247 PHE A N 1
ATOM 1840 C CA . PHE A 1 247 ? 6.311 17.828 -13.615 1.00 80.88 247 PHE A CA 1
ATOM 1841 C C . PHE A 1 247 ? 5.209 18.349 -14.534 1.00 80.88 247 PHE A C 1
ATOM 1843 O O . PHE A 1 247 ? 5.134 17.946 -15.690 1.00 80.88 247 PHE A O 1
ATOM 1850 N N . LYS A 1 248 ? 4.397 19.303 -14.061 1.00 77.44 248 LYS A N 1
ATOM 1851 C CA . LYS A 1 248 ? 3.372 19.956 -14.886 1.00 77.44 248 LYS A CA 1
ATOM 1852 C C . LYS A 1 248 ? 3.982 20.650 -16.097 1.00 77.44 248 LYS A C 1
ATOM 1854 O O . LYS A 1 248 ? 3.446 20.530 -17.191 1.00 77.44 248 LYS A O 1
ATOM 1859 N N . GLN A 1 249 ? 5.087 21.367 -15.925 1.00 77.25 249 GLN A N 1
ATOM 1860 C CA . GLN A 1 249 ? 5.764 22.012 -17.053 1.00 77.25 249 GLN A CA 1
ATOM 1861 C C . GLN A 1 249 ? 6.398 20.983 -17.991 1.00 77.25 249 GLN A C 1
ATOM 1863 O O . GLN A 1 249 ? 6.294 21.104 -19.208 1.00 77.25 249 GLN A O 1
ATOM 1868 N N . TYR A 1 250 ? 7.009 19.945 -17.424 1.00 78.25 250 TYR A N 1
ATOM 1869 C CA . TYR A 1 250 ? 7.649 18.867 -18.159 1.00 78.25 250 TYR A CA 1
ATOM 1870 C C . TYR A 1 250 ? 6.658 18.126 -19.059 1.00 78.25 250 TYR A C 1
ATOM 1872 O O . TYR A 1 250 ? 6.925 17.938 -20.246 1.00 78.25 250 TYR A O 1
ATOM 1880 N N . ILE A 1 251 ? 5.499 17.751 -18.514 1.00 75.12 251 ILE A N 1
ATOM 1881 C CA . ILE A 1 251 ? 4.508 16.934 -19.215 1.00 75.12 251 ILE A CA 1
ATOM 1882 C C . ILE A 1 251 ? 3.657 17.726 -20.207 1.00 75.12 251 ILE A C 1
ATOM 1884 O O . ILE A 1 251 ? 3.236 17.179 -21.217 1.00 75.12 251 ILE A O 1
ATOM 1888 N N . ASN A 1 252 ? 3.458 19.023 -19.957 1.00 73.06 252 ASN A N 1
ATOM 1889 C CA . ASN A 1 252 ? 2.760 19.920 -20.881 1.00 73.06 252 ASN A CA 1
ATOM 1890 C C . ASN A 1 252 ? 3.702 20.562 -21.911 1.00 73.06 252 ASN A C 1
ATOM 1892 O O . ASN A 1 252 ? 3.264 21.382 -22.719 1.00 73.06 252 ASN A O 1
ATOM 1896 N N . SER A 1 253 ? 4.998 20.233 -21.888 1.00 73.69 253 SER A N 1
ATOM 1897 C CA . SER A 1 253 ? 5.931 20.746 -22.889 1.00 73.69 253 SER A CA 1
ATOM 1898 C C . SER A 1 253 ? 5.529 20.257 -24.290 1.00 73.69 253 SER A C 1
ATOM 1900 O O . SER A 1 253 ? 5.107 19.106 -24.443 1.00 73.69 253 SER A O 1
ATOM 1902 N N . PRO A 1 254 ? 5.691 21.074 -25.349 1.00 71.44 254 PRO A N 1
ATOM 1903 C CA . PRO A 1 254 ? 5.415 20.639 -26.722 1.00 71.44 254 PRO A CA 1
ATOM 1904 C C . PRO A 1 254 ? 6.141 19.340 -27.098 1.00 71.44 254 PRO A C 1
ATOM 1906 O O . PRO A 1 254 ? 5.631 18.522 -27.857 1.00 71.44 254 PRO A O 1
ATOM 1909 N N . SER A 1 255 ? 7.308 19.118 -26.504 1.00 71.75 255 SER A N 1
ATOM 1910 C CA . SER A 1 255 ? 8.151 17.952 -26.727 1.00 71.75 255 SER A CA 1
ATOM 1911 C C . SER A 1 255 ? 7.757 16.697 -25.956 1.00 71.75 255 SER A C 1
ATOM 1913 O O . SER A 1 255 ? 8.321 15.628 -26.177 1.00 71.75 255 SER A O 1
ATOM 1915 N N . ALA A 1 256 ? 6.814 16.812 -25.020 1.00 69.31 256 ALA A N 1
ATOM 1916 C CA . ALA A 1 256 ? 6.191 15.658 -24.385 1.00 69.31 256 ALA A CA 1
ATOM 1917 C C . ALA A 1 256 ? 5.158 14.991 -25.306 1.00 69.31 256 ALA A C 1
ATOM 1919 O O . ALA A 1 256 ? 4.922 13.796 -25.175 1.00 69.31 256 ALA A O 1
ATOM 1920 N N . SER A 1 257 ? 4.574 15.747 -26.244 1.00 65.75 257 SER A N 1
ATOM 1921 C CA . SER A 1 257 ? 3.533 15.266 -27.164 1.00 65.75 257 SER A CA 1
ATOM 1922 C C . SER A 1 257 ? 3.985 15.161 -28.621 1.00 65.75 257 SER A C 1
ATOM 1924 O O . SER A 1 257 ? 3.302 14.526 -29.423 1.00 65.75 257 SER A O 1
ATOM 1926 N N . LYS A 1 258 ? 5.128 15.752 -28.994 1.00 71.06 258 LYS A N 1
ATOM 1927 C CA . LYS A 1 258 ? 5.684 15.720 -30.356 1.00 71.06 258 LYS A CA 1
ATOM 1928 C C . LYS A 1 258 ? 7.197 15.603 -30.337 1.00 71.06 258 LYS A C 1
ATOM 1930 O O . LYS A 1 258 ? 7.850 16.200 -29.489 1.00 71.06 258 LYS A O 1
ATOM 1935 N N . PHE A 1 259 ? 7.758 14.887 -31.305 1.00 72.75 259 PHE A N 1
ATOM 1936 C CA . PHE A 1 259 ? 9.205 14.859 -31.477 1.00 72.75 259 PHE A CA 1
ATOM 1937 C C . PHE A 1 259 ? 9.668 16.152 -32.159 1.00 72.75 259 PHE A C 1
ATOM 1939 O O . PHE A 1 259 ? 9.197 16.505 -33.236 1.00 72.75 259 PHE A O 1
ATOM 1946 N N . THR A 1 260 ? 10.566 16.884 -31.507 1.00 74.06 260 THR A N 1
ATOM 1947 C CA . THR A 1 260 ? 11.097 18.185 -31.949 1.00 74.06 260 THR A CA 1
ATOM 1948 C C . THR A 1 260 ? 12.619 18.206 -31.843 1.00 74.06 260 THR A C 1
ATOM 1950 O O . THR A 1 260 ? 13.213 17.358 -31.181 1.00 74.06 260 THR A O 1
ATOM 1953 N N . ALA A 1 261 ? 13.278 19.204 -32.443 1.00 73.88 261 ALA A N 1
ATOM 1954 C CA . ALA A 1 261 ? 14.739 19.335 -32.369 1.00 73.88 261 ALA A CA 1
ATOM 1955 C C . ALA A 1 261 ? 15.254 19.518 -30.931 1.00 73.88 261 ALA A C 1
ATOM 1957 O O . ALA A 1 261 ? 16.404 19.215 -30.627 1.00 73.88 261 ALA A O 1
ATOM 1958 N N . SER A 1 262 ? 14.394 20.005 -30.042 1.00 72.88 262 SER A N 1
ATOM 1959 C CA . SER A 1 262 ? 14.680 20.161 -28.625 1.00 72.88 262 SER A CA 1
ATOM 1960 C C . SER A 1 262 ? 14.364 18.886 -27.818 1.00 72.88 262 SER A C 1
ATOM 1962 O O . SER A 1 262 ? 14.834 18.753 -26.690 1.00 72.88 262 SER A O 1
ATOM 1964 N N . THR A 1 263 ? 13.663 17.898 -28.392 1.00 75.06 263 THR A N 1
ATOM 1965 C CA . THR A 1 263 ? 13.298 16.645 -27.716 1.00 75.06 263 THR A CA 1
ATOM 1966 C C . THR A 1 263 ? 14.542 15.810 -27.412 1.00 75.06 263 THR A C 1
ATOM 1968 O O . THR A 1 263 ? 15.024 15.039 -28.240 1.00 75.06 263 THR A O 1
ATOM 1971 N N . SER A 1 264 ? 15.055 15.921 -26.185 1.00 76.62 264 SER A N 1
ATOM 1972 C CA . SER A 1 264 ? 16.160 15.079 -25.720 1.00 76.62 264 SER A CA 1
ATOM 1973 C C . SER A 1 264 ? 15.636 13.706 -25.296 1.00 76.62 264 SER A C 1
ATOM 1975 O O . SER A 1 264 ? 15.251 13.491 -24.143 1.00 76.62 264 SER A O 1
ATOM 1977 N N . ALA A 1 265 ? 15.558 12.780 -26.251 1.00 79.75 265 ALA A N 1
ATOM 1978 C CA . ALA A 1 265 ? 15.254 11.380 -25.975 1.00 79.75 265 ALA A CA 1
ATOM 1979 C C . ALA A 1 265 ? 16.527 10.657 -25.514 1.00 79.75 265 ALA A C 1
ATOM 1981 O O . ALA A 1 265 ? 17.537 10.653 -26.220 1.00 79.75 265 ALA A O 1
ATOM 1982 N N . LEU A 1 266 ? 16.475 10.034 -24.339 1.00 82.38 266 LEU A N 1
ATOM 1983 C CA . LEU A 1 266 ? 17.576 9.242 -23.797 1.00 82.38 266 LEU A CA 1
ATOM 1984 C C . LEU A 1 266 ? 17.276 7.745 -23.932 1.00 82.38 266 LEU A C 1
ATOM 1986 O O . LEU A 1 266 ? 16.103 7.364 -23.957 1.00 82.38 266 LEU A O 1
ATOM 1990 N N . PRO A 1 267 ? 18.306 6.886 -24.029 1.00 82.19 267 PRO A N 1
ATOM 1991 C CA . PRO A 1 267 ? 18.104 5.442 -24.060 1.00 82.19 267 PRO A CA 1
ATOM 1992 C C . PRO A 1 267 ? 17.456 4.972 -22.749 1.00 82.19 267 PRO A C 1
ATOM 1994 O O . PRO A 1 267 ? 17.955 5.255 -21.662 1.00 82.19 267 PRO A O 1
ATOM 1997 N N . LEU A 1 268 ? 16.328 4.270 -22.854 1.00 78.56 268 LEU A N 1
ATOM 1998 C CA . LEU A 1 268 ? 15.525 3.796 -21.723 1.00 78.56 268 LEU A CA 1
ATOM 1999 C C . LEU A 1 268 ? 15.790 2.329 -21.389 1.00 78.56 268 LEU A C 1
ATOM 2001 O O . LEU A 1 268 ? 15.829 1.972 -20.211 1.00 78.56 268 LEU A O 1
ATOM 2005 N N . HIS A 1 269 ? 15.922 1.491 -22.416 1.00 79.88 269 HIS A N 1
ATOM 2006 C CA . HIS A 1 269 ? 16.310 0.086 -22.327 1.00 79.88 269 HIS A CA 1
ATOM 2007 C C . HIS A 1 269 ? 16.850 -0.385 -23.681 1.00 79.88 269 HIS A C 1
ATOM 2009 O O . HIS A 1 269 ? 16.596 0.238 -24.716 1.00 79.88 269 HIS A O 1
ATOM 2015 N N . TYR A 1 270 ? 17.587 -1.489 -23.666 1.00 84.31 270 TYR A N 1
ATOM 2016 C CA . TYR A 1 270 ? 18.159 -2.106 -24.854 1.00 84.31 270 TYR A CA 1
ATOM 2017 C C . TYR A 1 270 ? 18.035 -3.632 -24.783 1.00 84.31 270 TYR A C 1
ATOM 2019 O O . TYR A 1 270 ? 18.035 -4.209 -23.695 1.00 84.31 270 TYR A O 1
ATOM 2027 N N . THR A 1 271 ? 17.976 -4.275 -25.946 1.00 86.50 271 THR A N 1
ATOM 2028 C CA . THR A 1 271 ? 18.005 -5.734 -26.093 1.00 86.50 271 THR A CA 1
ATOM 2029 C C . THR A 1 271 ? 19.337 -6.152 -26.697 1.00 86.50 271 THR A C 1
ATOM 2031 O O . THR A 1 271 ? 19.800 -5.556 -27.670 1.00 86.50 271 THR A O 1
ATOM 2034 N N . ILE A 1 272 ? 19.975 -7.173 -26.121 1.00 87.38 272 ILE A N 1
ATOM 2035 C CA . ILE A 1 272 ? 21.264 -7.687 -26.593 1.00 87.38 272 ILE A CA 1
ATOM 2036 C C . ILE A 1 272 ? 21.105 -9.130 -27.069 1.00 87.38 272 ILE A C 1
ATOM 2038 O O . ILE A 1 272 ? 20.520 -9.959 -26.371 1.00 87.38 272 ILE A O 1
ATOM 2042 N N . ARG A 1 273 ? 21.721 -9.454 -28.209 1.00 89.81 273 ARG A N 1
ATOM 2043 C CA . ARG A 1 273 ? 21.879 -10.825 -28.701 1.00 89.81 273 ARG A CA 1
ATOM 2044 C C . ARG A 1 273 ? 23.336 -11.246 -28.742 1.00 89.81 273 ARG A C 1
ATOM 2046 O O . ARG A 1 273 ? 24.238 -10.443 -28.986 1.00 89.81 273 ARG A O 1
ATOM 2053 N N . ARG A 1 274 ? 23.579 -12.529 -28.501 1.00 90.44 274 ARG A N 1
ATOM 2054 C CA . ARG A 1 274 ? 24.907 -13.127 -28.620 1.00 90.44 274 ARG A CA 1
ATOM 2055 C C . ARG A 1 274 ? 25.276 -13.264 -30.096 1.00 90.44 274 ARG A C 1
ATOM 2057 O O . ARG A 1 274 ? 24.484 -13.739 -30.900 1.00 90.44 274 ARG A O 1
ATOM 2064 N N . ILE A 1 275 ? 26.497 -12.870 -30.455 1.00 90.81 275 ILE A N 1
ATOM 2065 C CA . ILE A 1 275 ? 26.938 -12.873 -31.859 1.00 90.81 275 ILE A CA 1
ATOM 2066 C C . ILE A 1 275 ? 27.087 -14.304 -32.400 1.00 90.81 275 ILE A C 1
ATOM 2068 O O . ILE A 1 275 ? 26.793 -14.555 -33.566 1.00 90.81 275 ILE A O 1
ATOM 2072 N N . SER A 1 276 ? 27.513 -15.262 -31.575 1.00 91.06 276 SER A N 1
ATOM 2073 C CA . SER A 1 276 ? 27.800 -16.622 -32.046 1.00 91.06 276 SER A CA 1
ATOM 2074 C C . SER A 1 276 ? 26.587 -17.370 -32.600 1.00 91.06 276 SER A C 1
ATOM 2076 O O . SER A 1 276 ? 26.752 -18.178 -33.508 1.00 91.06 276 SER A O 1
ATOM 2078 N N . ASP A 1 277 ? 25.390 -17.117 -32.072 1.00 90.62 277 ASP A N 1
ATOM 2079 C CA . ASP A 1 277 ? 24.189 -17.916 -32.353 1.00 90.62 277 ASP A CA 1
ATOM 2080 C C . ASP A 1 277 ? 22.876 -17.119 -32.341 1.00 90.62 277 ASP A C 1
ATOM 2082 O O . ASP A 1 277 ? 21.801 -17.712 -32.365 1.00 90.62 277 ASP A O 1
ATOM 2086 N N . ASP A 1 278 ? 22.952 -15.790 -32.275 1.00 90.06 278 ASP A N 1
ATOM 2087 C CA . ASP A 1 278 ? 21.801 -14.882 -32.264 1.00 90.06 278 ASP A CA 1
ATOM 2088 C C . ASP A 1 278 ? 20.846 -15.038 -31.066 1.00 90.06 278 ASP A C 1
ATOM 2090 O O . ASP A 1 278 ? 19.747 -14.474 -31.043 1.00 90.06 278 ASP A O 1
ATOM 2094 N N . ALA A 1 279 ? 21.253 -15.787 -30.038 1.00 90.31 279 ALA A N 1
ATOM 2095 C CA . ALA A 1 279 ? 20.429 -16.017 -28.862 1.00 90.31 279 ALA A CA 1
ATOM 2096 C C . ALA A 1 279 ? 20.263 -14.731 -28.038 1.00 90.31 279 ALA A C 1
ATOM 2098 O O . ALA A 1 279 ? 21.223 -13.983 -27.820 1.00 90.31 279 ALA A O 1
ATOM 2099 N N . LEU A 1 28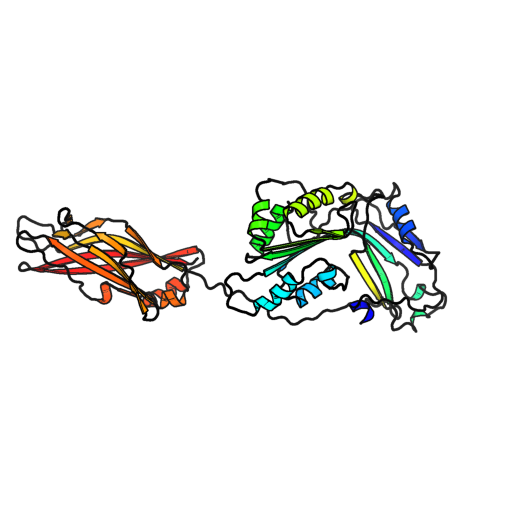0 ? 19.048 -14.498 -27.532 1.00 88.94 280 LEU A N 1
ATOM 2100 C CA . LEU A 1 280 ? 18.755 -13.396 -26.617 1.00 88.94 280 LEU A CA 1
ATOM 2101 C C . LEU A 1 280 ? 19.573 -13.546 -25.327 1.00 88.94 280 LEU A C 1
ATOM 2103 O O . LEU A 1 280 ? 19.549 -14.595 -24.680 1.00 88.94 280 LEU A O 1
ATOM 2107 N N . LEU A 1 281 ? 20.272 -12.482 -24.932 1.00 84.56 281 LEU A N 1
ATOM 2108 C CA . LEU A 1 281 ? 20.954 -12.425 -23.646 1.00 84.56 281 LEU A CA 1
ATOM 2109 C C . LEU A 1 281 ? 20.017 -11.840 -22.593 1.00 84.56 281 LEU A C 1
ATOM 2111 O O . LEU A 1 281 ? 19.680 -10.660 -22.624 1.00 84.56 281 LEU A O 1
ATOM 2115 N N . SER A 1 282 ? 19.640 -12.670 -21.625 1.00 77.69 282 SER A N 1
ATOM 2116 C CA . SER A 1 282 ? 18.832 -12.260 -20.479 1.00 77.69 282 SER A CA 1
ATOM 2117 C C . SER A 1 282 ? 19.653 -12.329 -19.197 1.00 77.69 282 SER A C 1
ATOM 2119 O O . SER A 1 282 ? 20.364 -13.304 -18.947 1.00 77.69 282 SER A O 1
ATOM 2121 N N . VAL A 1 283 ? 19.533 -11.299 -18.364 1.00 73.62 283 VAL A N 1
ATOM 2122 C CA . VAL A 1 283 ? 20.051 -11.308 -16.994 1.00 73.62 283 VAL A CA 1
ATOM 2123 C C . VAL A 1 283 ? 18.878 -11.583 -16.067 1.00 73.62 283 VAL A C 1
ATOM 2125 O O . VAL A 1 283 ? 17.879 -10.869 -16.093 1.00 73.62 283 VAL A O 1
ATOM 2128 N N . ARG A 1 284 ? 18.994 -12.630 -15.250 1.00 73.25 284 ARG A N 1
ATOM 2129 C CA . ARG A 1 284 ? 18.031 -12.923 -14.190 1.00 73.25 284 ARG A CA 1
ATOM 2130 C C . ARG A 1 284 ? 18.644 -12.528 -12.853 1.00 73.25 284 ARG A C 1
ATOM 2132 O O . ARG A 1 284 ? 19.540 -13.217 -12.372 1.00 73.25 284 ARG A O 1
ATOM 2139 N N . SER A 1 285 ? 18.138 -11.456 -12.254 1.00 65.38 285 SER A N 1
ATOM 2140 C CA . SER A 1 285 ? 18.465 -11.094 -10.873 1.00 65.38 285 SER A CA 1
ATOM 2141 C C . SER A 1 285 ? 17.596 -11.920 -9.922 1.00 65.38 285 SER A C 1
ATOM 2143 O O . SER A 1 285 ? 16.373 -11.954 -10.055 1.00 65.38 285 SER A O 1
ATOM 2145 N N . VAL A 1 286 ? 18.229 -12.622 -8.981 1.00 67.31 286 VAL A N 1
ATOM 2146 C CA . VAL A 1 286 ? 17.551 -13.373 -7.916 1.00 67.31 286 VAL A CA 1
ATOM 2147 C C . VAL A 1 286 ? 18.056 -12.836 -6.587 1.00 67.31 286 VAL A C 1
ATOM 2149 O O . VAL A 1 286 ? 19.264 -12.730 -6.383 1.00 67.31 286 VAL A O 1
ATOM 2152 N N . GLY A 1 287 ? 17.137 -12.488 -5.693 1.00 63.72 287 GLY A N 1
ATOM 2153 C CA . GLY A 1 287 ? 17.453 -12.023 -4.350 1.00 63.72 287 GLY A CA 1
ATOM 2154 C C . GLY A 1 287 ? 16.517 -12.667 -3.340 1.00 63.72 287 GLY A C 1
ATOM 2155 O O . GLY A 1 287 ? 15.334 -12.836 -3.623 1.00 63.72 287 GLY A O 1
ATOM 2156 N N . ASN A 1 288 ? 17.056 -13.008 -2.172 1.00 63.44 288 ASN A N 1
ATOM 2157 C CA . ASN A 1 288 ? 16.260 -13.374 -1.007 1.00 63.44 288 ASN A CA 1
ATOM 2158 C C . ASN A 1 288 ? 16.125 -12.134 -0.125 1.00 63.44 288 ASN A C 1
ATOM 2160 O O . ASN A 1 288 ? 17.109 -11.423 0.098 1.00 63.44 288 ASN A O 1
ATOM 2164 N N . TYR A 1 289 ? 14.921 -11.878 0.365 1.00 62.28 289 TYR A N 1
ATOM 2165 C CA . TYR A 1 289 ? 14.653 -10.843 1.350 1.00 62.28 289 TYR A CA 1
ATOM 2166 C C . TYR A 1 289 ? 13.569 -11.330 2.303 1.00 62.28 289 TYR A C 1
ATOM 2168 O O . TYR A 1 289 ? 12.720 -12.136 1.921 1.00 62.28 289 TYR A O 1
ATOM 2176 N N . ASP A 1 290 ? 13.602 -10.831 3.533 1.00 58.34 290 ASP A N 1
ATOM 2177 C CA . ASP A 1 290 ? 12.528 -11.071 4.485 1.00 58.34 290 ASP A CA 1
ATOM 2178 C C . ASP A 1 290 ? 11.349 -10.164 4.126 1.00 58.34 290 ASP A C 1
ATOM 2180 O O . ASP A 1 290 ? 11.452 -8.934 4.151 1.00 58.34 290 ASP A O 1
ATOM 2184 N N . GLU A 1 291 ? 10.223 -10.765 3.747 1.00 54.72 291 GLU A N 1
ATOM 2185 C CA . GLU A 1 291 ? 8.987 -10.023 3.535 1.00 54.72 291 GLU A CA 1
ATOM 2186 C C . GLU A 1 291 ? 8.391 -9.636 4.894 1.00 54.72 291 GLU A C 1
ATOM 2188 O O . GLU A 1 291 ? 8.005 -10.480 5.708 1.00 54.72 291 GLU A O 1
ATOM 2193 N N . LEU A 1 292 ? 8.297 -8.333 5.151 1.00 53.19 292 LEU A N 1
ATOM 2194 C CA . LEU A 1 292 ? 7.684 -7.815 6.368 1.00 53.19 292 LEU A CA 1
ATOM 2195 C C . LEU A 1 292 ? 6.156 -7.816 6.237 1.00 53.19 292 LEU A C 1
ATOM 2197 O O . LEU A 1 292 ? 5.539 -6.812 5.879 1.00 53.19 292 LEU A O 1
ATOM 2201 N N . VAL A 1 293 ? 5.526 -8.938 6.585 1.00 53.41 293 VAL A N 1
ATOM 2202 C CA . V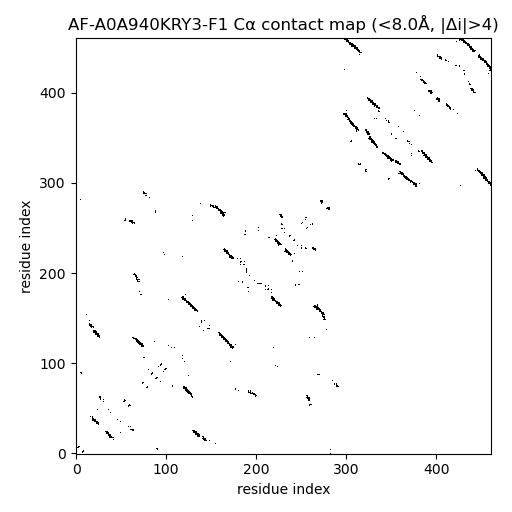AL A 1 293 ? 4.062 -9.043 6.636 1.00 53.41 293 VAL A CA 1
ATOM 2203 C C . VAL A 1 293 ? 3.524 -8.254 7.836 1.00 53.41 293 VAL A C 1
ATOM 2205 O O . VAL A 1 293 ? 3.811 -8.551 8.999 1.00 53.41 293 VAL A O 1
ATOM 2208 N N . SER A 1 294 ? 2.714 -7.222 7.581 1.00 49.97 294 SER A N 1
ATOM 2209 C CA . SER A 1 294 ? 2.027 -6.492 8.648 1.00 49.97 294 SER A CA 1
ATOM 2210 C C . SER A 1 294 ? 0.910 -7.351 9.242 1.00 49.97 294 SER A C 1
ATOM 2212 O O . SER A 1 294 ? -0.161 -7.481 8.649 1.00 49.97 294 SER A O 1
ATOM 2214 N N . CYS A 1 295 ? 1.115 -7.885 10.445 1.00 52.41 295 CYS A N 1
ATOM 2215 C CA . CYS A 1 295 ? 0.037 -8.469 11.240 1.00 52.41 295 CYS A CA 1
ATOM 2216 C C . CYS A 1 295 ? -0.870 -7.346 11.777 1.00 52.41 295 CYS A C 1
ATOM 2218 O O . CYS A 1 295 ? -0.752 -6.945 12.938 1.00 52.41 295 CYS A O 1
ATOM 2220 N N . ASN A 1 296 ? -1.762 -6.802 10.940 1.00 53.38 296 ASN A N 1
ATOM 2221 C CA . ASN A 1 296 ? -2.846 -5.933 11.403 1.00 53.38 296 ASN A CA 1
ATOM 2222 C C . ASN A 1 296 ? -3.789 -6.773 12.269 1.00 53.38 296 ASN A C 1
ATOM 2224 O O . ASN A 1 296 ? -4.739 -7.381 11.787 1.00 53.38 296 ASN A O 1
ATOM 2228 N N . THR A 1 297 ? -3.500 -6.841 13.566 1.00 65.75 297 THR A N 1
ATOM 2229 C CA . THR A 1 297 ? -4.442 -7.400 14.533 1.00 65.75 297 THR A CA 1
ATOM 2230 C C . THR A 1 297 ? -5.618 -6.438 14.623 1.00 65.75 297 THR A C 1
ATOM 2232 O O . THR A 1 297 ? -5.433 -5.282 15.013 1.00 65.75 297 THR A O 1
ATOM 2235 N N . SER A 1 298 ? -6.811 -6.894 14.222 1.00 80.06 298 SER A N 1
ATOM 2236 C CA . SER A 1 298 ? -8.038 -6.107 14.349 1.00 80.06 298 SER A CA 1
ATOM 2237 C C . SER A 1 298 ? -8.139 -5.533 15.759 1.00 80.06 298 SER A C 1
ATOM 2239 O O . SER A 1 298 ? -7.897 -6.225 16.756 1.00 80.06 298 SER A O 1
ATOM 2241 N N . LYS A 1 299 ? -8.452 -4.244 15.823 1.00 90.44 299 LYS A N 1
ATOM 2242 C CA . LYS A 1 299 ? -8.626 -3.508 17.069 1.00 90.44 299 LYS A CA 1
ATOM 2243 C C . LYS A 1 299 ? -10.106 -3.429 17.371 1.00 90.44 299 LYS A C 1
ATOM 2245 O O . LYS A 1 299 ? -10.919 -3.421 16.460 1.00 90.44 299 LYS A O 1
ATOM 2250 N N . TYR A 1 300 ? -10.461 -3.398 18.639 1.00 93.88 300 TYR A N 1
ATOM 2251 C CA . TYR A 1 300 ? -11.846 -3.430 19.064 1.00 93.88 300 TYR A CA 1
ATOM 2252 C C . TYR A 1 300 ? -12.133 -2.282 20.031 1.00 93.88 300 TYR A C 1
ATOM 2254 O O . TYR A 1 300 ? -11.265 -1.867 20.804 1.00 93.88 300 TYR A O 1
ATOM 2262 N N . LYS A 1 301 ? -13.376 -1.802 19.998 1.00 96.75 301 LYS A N 1
ATOM 2263 C CA . LYS A 1 301 ? -13.930 -0.794 20.904 1.00 96.75 301 LYS A CA 1
ATOM 2264 C C . LYS A 1 301 ? -15.078 -1.407 21.700 1.00 96.75 301 LYS A C 1
ATOM 2266 O O . LYS A 1 301 ? -15.921 -2.095 21.123 1.00 96.75 301 LYS A O 1
ATOM 2271 N N . VAL A 1 302 ? -15.111 -1.153 23.007 1.00 97.50 302 VAL A N 1
ATOM 2272 C CA . VAL A 1 302 ? -16.146 -1.643 23.927 1.00 97.50 302 VAL A CA 1
ATOM 2273 C C . VAL A 1 302 ? -16.871 -0.464 24.559 1.00 97.50 302 VAL A C 1
ATOM 2275 O O . VAL A 1 302 ? -16.271 0.351 25.265 1.00 97.50 302 VAL A O 1
ATOM 2278 N N . GLU A 1 303 ? -18.178 -0.416 24.346 1.00 97.88 303 GLU A N 1
ATOM 2279 C CA . GLU A 1 303 ? -19.087 0.583 24.895 1.00 97.88 303 GLU A CA 1
ATOM 2280 C C . GLU A 1 303 ? -20.074 -0.087 25.852 1.00 97.88 303 GLU A C 1
ATOM 2282 O O . GLU A 1 303 ? -20.533 -1.206 25.618 1.00 97.88 303 GLU A O 1
ATOM 2287 N N . VAL A 1 304 ? -20.385 0.594 26.948 1.00 97.56 304 VAL A N 1
ATOM 2288 C CA . VAL A 1 304 ? -21.351 0.159 27.956 1.00 97.56 304 VAL A CA 1
ATOM 2289 C C . VAL A 1 304 ? -22.466 1.187 27.986 1.00 97.56 304 VAL A C 1
ATOM 2291 O O . VAL A 1 304 ? -22.202 2.368 28.189 1.00 97.56 304 VAL A O 1
ATOM 2294 N N . GLN A 1 305 ? -23.693 0.727 27.794 1.00 96.75 305 GLN A N 1
ATOM 2295 C CA . GLN A 1 305 ? -24.899 1.537 27.760 1.00 96.75 305 GLN A CA 1
ATOM 2296 C C . GLN A 1 305 ? -25.818 1.106 28.903 1.00 96.75 305 GLN A C 1
ATOM 2298 O O . GLN A 1 305 ? -26.259 -0.042 28.950 1.00 96.75 305 GLN A O 1
ATOM 2303 N N . TYR A 1 306 ? -26.104 2.010 29.833 1.00 96.56 306 TYR A N 1
ATOM 2304 C CA . TYR A 1 306 ? -27.167 1.824 30.814 1.00 96.56 306 TYR A CA 1
ATOM 2305 C C . TYR A 1 306 ? -28.492 2.258 30.193 1.00 96.56 306 TYR A C 1
ATOM 2307 O O . TYR A 1 306 ? -28.588 3.358 29.657 1.00 96.56 306 TYR A O 1
ATOM 2315 N N . THR A 1 307 ? -29.485 1.369 30.243 1.00 95.88 307 THR A N 1
ATOM 2316 C CA . THR A 1 307 ? -30.779 1.546 29.558 1.00 95.88 307 THR A CA 1
ATOM 2317 C C . THR A 1 307 ? -31.956 1.775 30.511 1.00 95.88 307 THR A C 1
ATOM 2319 O O . THR A 1 307 ? -33.111 1.775 30.079 1.00 95.88 307 THR A O 1
ATOM 2322 N N . GLY A 1 308 ? -31.667 1.919 31.808 1.00 95.88 308 GLY A N 1
ATOM 2323 C CA . GLY A 1 308 ? -32.662 2.094 32.863 1.00 95.88 308 GLY A CA 1
ATOM 2324 C C . GLY A 1 308 ? -32.830 0.880 33.782 1.00 95.88 308 GLY A C 1
ATOM 2325 O O . GLY A 1 308 ? -32.001 -0.038 33.785 1.00 95.88 308 GLY A O 1
ATOM 2326 N N . PHE A 1 309 ? -33.914 0.871 34.559 1.00 96.38 309 PHE A N 1
ATOM 2327 C CA . PHE A 1 309 ? -34.244 -0.193 35.510 1.00 96.38 309 PHE A CA 1
ATOM 2328 C C . PHE A 1 309 ? -35.735 -0.547 35.489 1.00 96.38 309 PHE A C 1
ATOM 2330 O O . PHE A 1 309 ? -36.564 0.269 35.100 1.00 96.38 309 PHE A O 1
ATOM 2337 N N . THR A 1 310 ? -36.079 -1.756 35.931 1.00 96.69 310 THR A N 1
ATOM 2338 C CA . THR A 1 310 ? -37.468 -2.212 36.108 1.00 96.69 310 THR A CA 1
ATOM 2339 C C . THR A 1 310 ? -37.707 -2.621 37.555 1.00 96.69 310 THR A C 1
ATOM 2341 O O . THR A 1 310 ? -36.878 -3.330 38.129 1.00 96.69 310 THR A O 1
ATOM 2344 N N . VAL A 1 311 ? -38.847 -2.224 38.122 1.00 95.62 311 VAL A N 1
ATOM 2345 C CA . VAL A 1 311 ? -39.317 -2.722 39.422 1.00 95.62 311 VAL A CA 1
ATOM 2346 C C . VAL A 1 311 ? -40.088 -4.010 39.191 1.00 95.62 311 VAL A C 1
ATOM 2348 O O . VAL A 1 311 ? -41.122 -4.017 38.530 1.00 95.62 311 VAL A O 1
ATOM 2351 N N . ASN A 1 312 ? -39.577 -5.128 39.691 1.00 93.12 312 ASN A N 1
ATOM 2352 C CA . ASN A 1 312 ? -40.199 -6.440 39.507 1.00 93.12 312 ASN A CA 1
ATOM 2353 C C . ASN A 1 312 ? -41.207 -6.752 40.611 1.00 93.12 312 ASN A C 1
ATOM 2355 O O . ASN A 1 312 ? -42.188 -7.454 40.368 1.00 93.12 312 ASN A O 1
ATOM 2359 N N . LYS A 1 313 ? -40.950 -6.267 41.825 1.00 92.12 313 LYS A N 1
ATOM 2360 C CA . LYS A 1 313 ? -41.802 -6.487 42.985 1.00 92.12 313 LYS A CA 1
ATOM 2361 C C . LYS A 1 313 ? -41.660 -5.311 43.937 1.00 92.12 313 LYS A C 1
ATOM 2363 O O . LYS A 1 313 ? -40.534 -4.975 44.275 1.00 92.12 313 LYS A O 1
ATOM 2368 N N . VAL A 1 314 ? -42.805 -4.768 44.339 1.00 89.50 314 VAL A N 1
ATOM 2369 C CA . VAL A 1 314 ? -42.933 -3.716 45.348 1.00 89.50 314 VAL A CA 1
ATOM 2370 C C . VAL A 1 314 ? -43.289 -4.361 46.682 1.00 89.50 314 VAL A C 1
ATOM 2372 O O . VAL A 1 314 ? -44.082 -5.313 46.703 1.00 89.50 314 VAL A O 1
ATOM 2375 N N . VAL A 1 315 ? -42.722 -3.866 47.774 1.00 83.88 315 VAL A N 1
ATOM 2376 C CA . VAL A 1 315 ? -43.029 -4.280 49.141 1.00 83.88 315 VAL A CA 1
ATOM 2377 C C . VAL A 1 315 ? -43.191 -3.043 50.016 1.00 83.88 315 VAL A C 1
ATOM 2379 O O . VAL A 1 315 ? -42.408 -2.788 50.919 1.00 83.88 315 VAL A O 1
ATOM 2382 N N . GLU A 1 316 ? -44.287 -2.331 49.778 1.00 79.75 316 GLU A N 1
ATOM 2383 C CA . GLU A 1 316 ? -44.653 -1.141 50.539 1.00 79.75 316 GLU A CA 1
ATOM 2384 C C . GLU A 1 316 ? -45.948 -1.312 51.341 1.00 79.75 316 GLU A C 1
ATOM 2386 O O . GLU A 1 316 ? -46.806 -2.157 51.046 1.00 79.75 316 GLU A O 1
ATOM 2391 N N . GLY A 1 317 ? -46.076 -0.515 52.402 1.00 71.38 317 GLY A N 1
ATOM 2392 C CA . GLY A 1 317 ? -47.278 -0.462 53.232 1.00 71.38 317 GLY A CA 1
ATOM 2393 C C . GLY A 1 317 ? -48.401 0.356 52.570 1.00 71.38 317 GLY A C 1
ATOM 2394 O O . GLY A 1 317 ? -48.131 1.411 52.000 1.00 71.38 317 GLY A O 1
ATOM 2395 N N . PRO A 1 318 ? -49.687 -0.041 52.679 1.00 65.50 318 PRO A N 1
ATOM 2396 C CA . PRO A 1 318 ? -50.789 0.770 52.160 1.00 65.50 318 PRO A CA 1
ATOM 2397 C C . PRO A 1 318 ? -50.759 2.206 52.722 1.00 65.50 318 PRO A C 1
ATOM 2399 O O . PRO A 1 318 ? -50.592 2.368 53.935 1.00 65.50 318 PRO A O 1
ATOM 2402 N N . PRO A 1 319 ? -51.002 3.243 51.895 1.00 71.44 319 PRO A N 1
ATOM 2403 C CA . PRO A 1 319 ? -51.545 3.185 50.534 1.00 71.44 319 PRO A CA 1
ATOM 2404 C C . PRO A 1 319 ? -50.502 3.105 49.406 1.00 71.44 319 PRO A C 1
ATOM 2406 O O . PRO A 1 319 ? -50.907 3.178 48.245 1.00 71.44 319 PRO A O 1
ATOM 2409 N N . ASP A 1 320 ? -49.209 2.998 49.710 1.00 78.88 320 ASP A N 1
ATOM 2410 C CA . ASP A 1 320 ? -48.172 3.048 48.683 1.00 78.88 320 ASP A CA 1
ATOM 2411 C C . ASP A 1 320 ? -48.081 1.727 47.902 1.00 78.88 320 ASP A C 1
ATOM 2413 O O . ASP A 1 320 ? -48.314 0.633 48.423 1.00 78.88 320 ASP A O 1
ATOM 2417 N N . SER A 1 321 ? -47.837 1.844 46.601 1.00 86.19 321 SER A N 1
ATOM 2418 C CA . SER A 1 321 ? -47.722 0.722 45.666 1.00 86.19 321 SER A CA 1
ATOM 2419 C C . SER A 1 321 ? -46.541 0.887 44.711 1.00 86.19 321 SER A C 1
ATOM 2421 O O . SER A 1 321 ? -46.479 0.205 43.681 1.00 86.19 321 SER A O 1
ATOM 2423 N N . GLU A 1 322 ? -45.613 1.778 45.053 1.00 91.38 322 GLU A N 1
ATOM 2424 C CA . GLU A 1 322 ? -44.408 2.095 44.301 1.00 91.38 322 GLU A CA 1
ATOM 2425 C C . GLU A 1 322 ? -43.160 1.939 45.176 1.00 91.38 322 GLU A C 1
ATOM 2427 O O . GLU A 1 322 ? -43.262 1.951 46.388 1.00 91.38 322 GLU A O 1
ATOM 2432 N N . GLU A 1 323 ? -41.995 1.744 44.559 1.00 89.69 323 GLU A N 1
ATOM 2433 C CA . GLU A 1 323 ? -40.694 1.770 45.250 1.00 89.69 323 GLU A CA 1
ATOM 2434 C C . GLU A 1 323 ? -39.983 3.075 44.914 1.00 89.69 323 GLU A C 1
ATOM 2436 O O . GLU A 1 323 ? -39.960 3.462 43.736 1.00 89.69 323 GLU A O 1
ATOM 2441 N N . ASP A 1 324 ? -39.369 3.711 45.909 1.00 92.19 324 ASP A N 1
ATOM 2442 C CA . ASP A 1 324 ? -38.721 5.013 45.786 1.00 92.19 324 ASP A CA 1
ATOM 2443 C C . ASP A 1 324 ? -37.208 4.855 45.632 1.00 92.19 324 ASP A C 1
ATOM 2445 O O . ASP A 1 324 ? -36.409 4.917 46.568 1.00 92.19 324 ASP A O 1
ATOM 2449 N N . ILE A 1 325 ? -36.771 4.692 44.387 1.00 93.50 325 ILE A N 1
ATOM 2450 C CA . ILE A 1 325 ? -35.408 4.241 44.112 1.00 93.50 325 ILE A CA 1
ATOM 24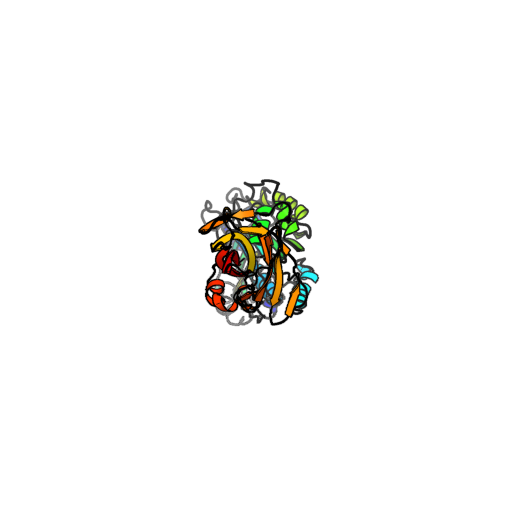51 C C . ILE A 1 325 ? -34.452 5.422 43.954 1.00 93.50 325 ILE A C 1
ATOM 2453 O O . ILE A 1 325 ? -34.659 6.305 43.115 1.00 93.50 325 ILE A O 1
ATOM 2457 N N . TYR A 1 326 ? -33.337 5.398 44.686 1.00 95.62 326 TYR A N 1
ATOM 2458 C CA . TYR A 1 326 ? -32.235 6.353 44.531 1.00 95.62 326 TYR A CA 1
ATOM 2459 C C . TYR A 1 326 ? -30.856 5.690 44.678 1.00 95.62 326 TYR A C 1
ATOM 2461 O O . TYR A 1 326 ? -30.742 4.505 44.980 1.00 95.62 326 TYR A O 1
ATOM 2469 N N . GLY A 1 327 ? -29.778 6.438 44.428 1.00 95.50 327 GLY A N 1
ATOM 2470 C CA . GLY A 1 327 ? -28.403 5.965 44.609 1.00 95.50 327 GLY A CA 1
ATOM 2471 C C . GLY A 1 327 ? -27.560 5.974 43.336 1.00 95.50 327 GLY A C 1
ATOM 2472 O O . GLY A 1 327 ? -27.776 6.771 42.423 1.00 95.50 327 GLY A O 1
ATOM 2473 N N . THR A 1 328 ? -26.529 5.128 43.293 1.00 96.00 328 THR A N 1
ATOM 2474 C CA . THR A 1 328 ? -25.496 5.192 42.247 1.00 96.00 328 THR A CA 1
ATOM 2475 C C . THR A 1 328 ? -25.247 3.846 41.585 1.00 96.00 328 THR A C 1
ATOM 2477 O O . THR A 1 328 ? -25.031 2.837 42.254 1.00 96.00 328 THR A O 1
ATOM 2480 N N . PHE A 1 329 ? -25.125 3.861 40.259 1.00 96.12 329 PHE A N 1
ATOM 2481 C CA . PHE A 1 329 ? -24.647 2.746 39.453 1.00 96.12 329 PHE A CA 1
ATOM 2482 C C . PHE A 1 329 ? -23.486 3.185 38.553 1.00 96.12 329 PHE A C 1
ATOM 2484 O O . PHE A 1 329 ? -23.543 4.219 37.882 1.00 96.12 329 PHE A O 1
ATOM 2491 N N . LYS A 1 330 ? -22.394 2.414 38.536 1.00 96.75 330 LYS A N 1
ATOM 2492 C CA . LYS A 1 330 ? -21.177 2.756 37.781 1.00 96.75 330 LYS A CA 1
ATOM 2493 C C . LYS A 1 330 ? -20.438 1.535 37.246 1.00 96.75 330 LYS A C 1
ATOM 2495 O O . LYS A 1 330 ? -20.489 0.444 37.814 1.00 96.75 330 LYS A O 1
ATOM 2500 N N . LEU A 1 331 ? -19.641 1.756 36.202 1.00 96.81 331 LEU A N 1
ATOM 2501 C CA . LEU A 1 331 ? -18.566 0.847 35.814 1.00 96.81 331 LEU A CA 1
ATOM 2502 C C . LEU A 1 331 ? -17.372 1.079 36.754 1.00 96.81 331 LEU A C 1
ATOM 2504 O O . LEU A 1 331 ? -16.656 2.080 36.650 1.00 96.81 331 LEU A O 1
ATOM 2508 N N . ALA A 1 332 ? -17.167 0.154 37.689 1.00 95.19 332 ALA A N 1
ATOM 2509 C CA . ALA A 1 332 ? -16.144 0.262 38.723 1.00 95.19 332 ALA A CA 1
ATOM 2510 C C . ALA A 1 332 ? -14.739 0.037 38.160 1.00 95.19 332 ALA A C 1
ATOM 2512 O O . ALA A 1 332 ? -13.825 0.818 38.434 1.00 95.19 332 ALA A O 1
ATOM 2513 N N . GLY A 1 333 ? -14.570 -0.986 37.321 1.00 95.06 333 GLY A N 1
ATOM 2514 C CA . GLY A 1 333 ? -13.272 -1.327 36.757 1.00 95.06 333 GLY A CA 1
ATOM 2515 C C . GLY A 1 333 ? -13.338 -2.359 35.643 1.00 95.06 333 GLY A C 1
ATOM 2516 O O . GLY A 1 333 ? -14.357 -3.002 35.407 1.00 95.06 333 GLY A O 1
ATOM 2517 N N . VAL A 1 334 ? -12.210 -2.518 34.964 1.00 96.44 334 VAL A N 1
ATOM 2518 C CA . VAL A 1 334 ? -12.016 -3.481 33.880 1.00 96.44 334 VAL A CA 1
ATOM 2519 C C . VAL A 1 334 ? -10.862 -4.388 34.277 1.00 96.44 334 VAL A C 1
ATOM 2521 O O . VAL A 1 334 ? -9.749 -3.909 34.478 1.00 96.44 334 VAL A O 1
ATOM 2524 N N . THR A 1 335 ? -11.118 -5.686 34.404 1.00 95.38 335 THR A N 1
ATOM 2525 C CA . THR A 1 335 ? -10.082 -6.687 34.679 1.00 95.38 335 THR A CA 1
ATOM 2526 C C . THR A 1 335 ? -9.666 -7.328 33.371 1.00 95.38 335 THR A C 1
ATOM 2528 O O . THR A 1 335 ? -10.509 -7.921 32.718 1.00 95.38 335 THR A O 1
ATOM 2531 N N . THR A 1 336 ? -8.400 -7.224 32.976 1.00 93.56 336 THR A N 1
ATOM 2532 C CA . THR A 1 336 ? -7.859 -7.859 31.761 1.00 93.56 336 THR A CA 1
ATOM 2533 C C . THR A 1 336 ? -6.673 -8.725 32.146 1.00 93.56 336 THR A C 1
ATOM 2535 O O . THR A 1 336 ? -5.771 -8.240 32.827 1.00 93.56 336 THR A O 1
ATOM 2538 N N . ASN A 1 337 ? -6.672 -10.001 31.745 1.00 90.50 337 ASN A N 1
ATOM 2539 C CA . ASN A 1 337 ? -5.603 -10.952 32.091 1.00 90.50 337 ASN A CA 1
ATOM 2540 C C . ASN A 1 337 ? -5.286 -10.974 33.605 1.00 90.50 337 ASN A C 1
ATOM 2542 O O . ASN A 1 337 ? -4.130 -10.983 34.017 1.00 90.50 337 ASN A O 1
ATOM 2546 N N . GLY A 1 338 ? -6.319 -10.889 34.449 1.00 88.19 338 GLY A N 1
ATOM 2547 C CA . GLY A 1 338 ? -6.180 -10.868 35.911 1.00 88.19 338 GLY A CA 1
ATOM 2548 C C . GLY A 1 338 ? -5.763 -9.524 36.525 1.00 88.19 338 GLY A C 1
ATOM 2549 O O . GLY A 1 338 ? -5.866 -9.364 37.737 1.00 88.19 338 GLY A O 1
ATOM 2550 N N . THR A 1 339 ? -5.371 -8.523 35.730 1.00 90.56 339 THR A N 1
ATOM 2551 C CA . THR A 1 339 ? -5.061 -7.174 36.234 1.00 90.56 339 THR A CA 1
ATOM 2552 C C . THR A 1 339 ? -6.287 -6.273 36.166 1.00 90.56 339 THR A C 1
ATOM 2554 O O . THR A 1 339 ? -6.888 -6.123 35.105 1.00 90.56 339 THR A O 1
ATOM 2557 N N . THR A 1 340 ? -6.659 -5.650 37.287 1.00 93.00 340 THR A N 1
ATOM 2558 C CA . THR A 1 340 ? -7.832 -4.763 37.366 1.00 93.00 340 THR A CA 1
ATOM 2559 C C . THR A 1 340 ? -7.433 -3.297 37.258 1.00 93.00 340 THR A C 1
ATOM 2561 O O . THR A 1 340 ? -6.687 -2.789 38.087 1.00 93.00 340 THR A O 1
ATOM 2564 N N . THR A 1 341 ? -7.981 -2.600 36.264 1.00 92.44 341 THR A N 1
ATOM 2565 C CA . THR A 1 341 ? -7.873 -1.146 36.115 1.00 92.44 341 THR A CA 1
ATOM 2566 C C . THR A 1 341 ? -9.154 -0.476 36.622 1.00 92.44 341 THR A C 1
ATOM 2568 O O . THR A 1 341 ? -10.220 -0.692 36.029 1.00 92.44 341 THR A O 1
ATOM 2571 N N . PRO A 1 342 ? -9.092 0.359 37.675 1.00 92.06 342 PRO A N 1
ATOM 2572 C CA . PRO A 1 342 ? -10.231 1.164 38.107 1.00 92.06 342 PRO A CA 1
ATOM 2573 C C . PRO A 1 342 ? -10.679 2.122 36.996 1.00 92.06 342 PRO A C 1
ATOM 2575 O O . PRO A 1 342 ? -9.856 2.757 36.339 1.00 92.06 342 PRO A O 1
ATOM 2578 N N . LYS A 1 343 ? -11.991 2.233 36.779 1.00 91.44 343 LYS A N 1
ATOM 2579 C CA . LYS A 1 343 ? -12.590 3.175 35.820 1.00 91.44 343 LYS A CA 1
ATOM 2580 C C . LYS A 1 343 ? -13.417 4.247 36.516 1.00 91.44 343 LYS A C 1
ATOM 2582 O O . LYS A 1 343 ? -13.323 5.405 36.122 1.00 91.44 343 LYS A O 1
ATOM 2587 N N . ASN A 1 344 ? -14.202 3.860 37.528 1.00 91.38 344 ASN A N 1
ATOM 2588 C CA . ASN A 1 344 ? -15.131 4.737 38.251 1.00 91.38 344 ASN A CA 1
ATOM 2589 C C . ASN A 1 344 ? -15.974 5.629 37.316 1.00 91.38 344 ASN A C 1
ATOM 2591 O O . ASN A 1 344 ? -16.133 6.822 37.558 1.00 91.38 344 ASN A O 1
ATOM 2595 N N . LYS A 1 345 ? -16.491 5.060 36.221 1.00 94.38 345 LYS A N 1
ATOM 2596 C CA . LYS A 1 345 ? -17.308 5.796 35.248 1.00 94.38 345 LYS A CA 1
ATOM 2597 C C . LYS A 1 345 ? -18.778 5.672 35.617 1.00 94.38 345 LYS A C 1
ATOM 2599 O O . LYS A 1 345 ? -19.306 4.560 35.645 1.00 94.38 345 LYS A O 1
ATOM 2604 N N . LEU A 1 346 ? -19.404 6.805 35.918 1.00 94.38 346 LEU A N 1
ATOM 2605 C CA . LEU A 1 346 ? -20.808 6.877 36.296 1.00 94.38 346 LEU A CA 1
ATOM 2606 C C . LEU A 1 346 ? -21.705 6.421 35.139 1.00 94.38 346 LEU A C 1
ATOM 2608 O O . LEU A 1 346 ? -21.495 6.837 34.002 1.00 94.38 346 LEU A O 1
ATOM 2612 N N . LEU A 1 347 ? -22.672 5.557 35.446 1.00 95.12 347 LEU A N 1
ATOM 2613 C CA . LEU A 1 347 ? -23.720 5.131 34.516 1.00 95.12 347 LEU A CA 1
ATOM 2614 C C . LEU A 1 347 ? -25.066 5.754 34.892 1.00 95.12 347 LEU A C 1
ATOM 2616 O O . LEU A 1 347 ? -25.790 6.193 34.011 1.00 95.12 347 LEU A O 1
ATOM 2620 N N . LYS A 1 348 ? -25.378 5.825 36.191 1.00 95.62 348 LYS A N 1
ATOM 2621 C CA . LYS A 1 348 ? -26.567 6.494 36.722 1.00 95.62 348 LYS A CA 1
ATOM 2622 C C . LYS A 1 348 ? -26.300 7.005 38.131 1.00 95.62 348 LYS A C 1
ATOM 2624 O O . LYS A 1 348 ? -25.709 6.297 38.945 1.00 95.62 348 LYS A O 1
ATOM 2629 N N . GLU A 1 349 ? -26.773 8.208 38.413 1.00 95.75 349 GLU A N 1
ATOM 2630 C CA . GLU A 1 349 ? -26.887 8.755 39.761 1.00 95.75 349 GLU A CA 1
ATOM 2631 C C . GLU A 1 349 ? -28.293 9.318 39.924 1.00 95.75 349 GLU A C 1
ATOM 2633 O O . GLU A 1 349 ? -28.761 10.087 39.083 1.00 95.75 349 GLU A O 1
ATOM 2638 N N . ILE A 1 350 ? -28.968 8.895 40.983 1.00 95.44 350 ILE A N 1
ATOM 2639 C CA . ILE A 1 350 ? -30.269 9.402 41.392 1.00 95.44 350 ILE A CA 1
ATOM 2640 C C . ILE A 1 350 ? -30.063 9.997 42.786 1.00 95.44 350 ILE A C 1
ATOM 2642 O O . ILE A 1 350 ? -29.856 9.242 43.741 1.00 95.44 350 ILE A O 1
ATOM 2646 N N . PRO A 1 351 ? -30.048 11.333 42.917 1.00 94.31 351 PRO A N 1
ATOM 2647 C CA . PRO A 1 351 ? -30.000 11.982 44.218 1.00 94.31 351 PRO A CA 1
ATOM 2648 C C . PRO A 1 351 ? -31.215 11.594 45.061 1.00 94.31 351 PRO A C 1
ATOM 2650 O O . PRO A 1 351 ? -32.304 11.399 44.522 1.00 94.31 351 PRO A O 1
ATOM 2653 N N . LYS A 1 352 ? -31.044 11.518 46.382 1.00 92.62 352 LYS A N 1
ATOM 2654 C CA . LYS A 1 352 ? -32.108 11.107 47.311 1.00 92.62 352 LYS A CA 1
ATOM 2655 C C . LYS A 1 352 ? -33.345 12.003 47.205 1.00 92.62 352 LYS A C 1
ATOM 2657 O O . LYS A 1 352 ? -34.467 11.524 47.200 1.00 92.62 352 LYS A O 1
ATOM 2662 N N . GLU A 1 353 ? -33.145 13.307 47.051 1.00 92.12 353 GLU A N 1
ATOM 2663 C CA . GLU A 1 353 ? -34.207 14.301 46.872 1.00 92.12 353 GLU A CA 1
ATOM 2664 C C . GLU A 1 353 ? -34.933 14.208 45.516 1.00 92.12 353 GLU A C 1
ATOM 2666 O O . GLU A 1 353 ? -35.864 14.968 45.255 1.00 92.12 353 GLU A O 1
ATOM 2671 N N . ARG A 1 354 ? -34.488 13.299 44.641 1.00 93.62 354 ARG A N 1
ATOM 2672 C CA . ARG A 1 354 ? -35.077 12.987 43.334 1.00 93.62 354 ARG A CA 1
ATOM 2673 C C . ARG A 1 354 ? -35.282 11.479 43.165 1.00 93.62 354 ARG A C 1
ATOM 2675 O O . ARG A 1 354 ? -35.113 10.979 42.051 1.00 93.62 354 ARG A O 1
ATOM 2682 N N . ALA A 1 355 ? -35.584 10.771 44.257 1.00 92.88 355 ALA A N 1
ATOM 2683 C CA . ALA A 1 355 ? -35.945 9.360 44.204 1.00 92.88 355 ALA A CA 1
ATOM 2684 C C . ALA A 1 355 ? -37.032 9.125 43.142 1.00 92.88 355 ALA A C 1
ATOM 2686 O O . ALA A 1 355 ? -37.900 9.974 42.917 1.00 92.88 355 ALA A O 1
ATOM 2687 N N . ILE A 1 356 ? -36.916 8.011 42.424 1.00 93.81 356 ILE A N 1
ATOM 2688 C CA . ILE A 1 356 ? -37.814 7.669 41.325 1.00 93.81 356 ILE A CA 1
ATOM 2689 C C . ILE A 1 356 ? -38.805 6.622 41.826 1.00 93.81 356 ILE A C 1
ATOM 2691 O O . ILE A 1 356 ? -38.433 5.458 41.951 1.00 93.81 356 ILE A O 1
ATOM 2695 N N . SER A 1 357 ? -40.057 7.039 42.015 1.00 94.00 357 SER A N 1
ATOM 2696 C CA . SER A 1 357 ? -41.184 6.180 42.394 1.00 94.00 357 SER A CA 1
ATOM 2697 C C . SER A 1 357 ? -41.663 5.344 41.204 1.00 94.00 357 SER A C 1
ATOM 2699 O O . SER A 1 357 ? -41.966 5.882 40.126 1.00 94.00 357 SER A O 1
ATOM 2701 N N . LYS A 1 358 ? -41.682 4.014 41.346 1.00 94.81 358 LYS A N 1
ATOM 2702 C CA . LYS A 1 358 ? -42.198 3.094 40.314 1.00 94.81 358 LYS A CA 1
ATOM 2703 C C . LYS A 1 358 ? -42.951 1.907 40.906 1.00 94.81 358 LYS A C 1
ATOM 2705 O O . LYS A 1 358 ? -42.398 1.129 41.674 1.00 94.81 358 LYS A O 1
ATOM 2710 N N . GLY A 1 359 ? -44.174 1.688 40.426 1.00 93.50 359 GLY A N 1
ATOM 2711 C CA . GLY A 1 359 ? -44.931 0.467 40.714 1.00 93.50 359 GLY A CA 1
ATOM 2712 C C . GLY A 1 359 ? -44.390 -0.807 40.048 1.00 93.50 359 GLY A C 1
ATOM 2713 O O . GLY A 1 359 ? -43.595 -0.773 39.103 1.00 93.50 359 GLY A O 1
ATOM 2714 N N . ALA A 1 360 ? -44.886 -1.963 40.495 1.00 93.75 360 ALA A N 1
ATOM 2715 C CA . ALA A 1 360 ? -44.483 -3.270 39.974 1.00 93.75 360 ALA A CA 1
ATOM 2716 C C . ALA A 1 360 ? -44.729 -3.406 38.455 1.00 93.75 360 ALA A C 1
ATOM 2718 O O . ALA A 1 360 ? -45.780 -3.044 37.921 1.00 93.75 360 ALA A O 1
ATOM 2719 N N . GLY A 1 361 ? -43.739 -3.945 37.745 1.00 92.25 361 GLY A N 1
ATOM 2720 C CA . GLY A 1 361 ? -43.714 -4.083 36.289 1.00 92.25 361 GLY A CA 1
ATOM 2721 C C . GLY A 1 361 ? -43.439 -2.782 35.528 1.00 92.25 361 GLY A C 1
ATOM 2722 O O . GLY A 1 361 ? -43.427 -2.801 34.295 1.00 92.25 361 GLY A O 1
ATOM 2723 N N . LYS A 1 362 ? -43.234 -1.648 36.214 1.00 95.00 362 LYS A N 1
ATOM 2724 C CA . LYS A 1 362 ? -42.898 -0.369 35.576 1.00 95.00 362 LYS A CA 1
ATOM 2725 C C . LYS A 1 362 ? -41.391 -0.216 35.414 1.00 95.00 362 LYS A C 1
ATOM 2727 O O . LYS A 1 362 ? -40.594 -0.712 36.209 1.00 95.00 362 LYS A O 1
ATOM 2732 N N . LYS A 1 363 ? -41.022 0.498 34.352 1.00 94.25 363 LYS A N 1
ATOM 2733 C CA . LYS A 1 363 ? -39.644 0.741 33.943 1.00 94.25 363 LYS A CA 1
ATOM 2734 C C . LYS A 1 363 ? -39.328 2.237 34.009 1.00 94.25 363 LYS A C 1
ATOM 2736 O O . LYS A 1 363 ? -40.167 3.072 33.659 1.00 94.25 363 LYS A O 1
ATOM 2741 N N . ASP A 1 364 ? -38.123 2.555 34.456 1.00 94.62 364 ASP A N 1
ATOM 2742 C CA . ASP A 1 364 ? -37.446 3.818 34.180 1.00 94.62 364 ASP A CA 1
ATOM 2743 C C . ASP A 1 364 ? -36.516 3.608 32.987 1.00 94.62 364 ASP A C 1
ATOM 2745 O O . ASP A 1 364 ? -35.805 2.602 32.926 1.00 94.62 364 ASP A O 1
ATOM 2749 N N . GLU A 1 365 ? -36.544 4.520 32.022 1.00 92.69 365 GLU A N 1
ATOM 2750 C CA . GLU A 1 365 ? -35.679 4.451 30.848 1.00 92.69 365 GLU A CA 1
ATOM 2751 C C . GLU A 1 365 ? -34.593 5.509 30.943 1.00 92.69 365 GLU A C 1
ATOM 2753 O O . GLU A 1 365 ? -34.838 6.649 31.325 1.00 92.69 365 GLU A O 1
ATOM 2758 N N . ASP A 1 366 ? -33.388 5.119 30.555 1.00 90.75 366 ASP A N 1
ATOM 2759 C CA . ASP A 1 366 ? -32.255 6.023 30.439 1.00 90.75 366 ASP A CA 1
ATOM 2760 C C . ASP A 1 366 ? -31.415 5.606 29.233 1.00 90.75 366 ASP A C 1
ATOM 2762 O O . ASP A 1 366 ? -31.566 4.494 28.724 1.00 90.75 366 ASP A O 1
ATOM 2766 N N . ASP A 1 367 ? -30.533 6.480 28.769 1.00 88.88 367 ASP A N 1
ATOM 2767 C CA . ASP A 1 367 ? -29.598 6.169 27.694 1.00 88.88 367 ASP A CA 1
ATOM 2768 C C . ASP A 1 367 ? -28.237 6.817 27.957 1.00 88.88 367 ASP A C 1
ATOM 2770 O O . ASP A 1 367 ? -27.843 7.817 27.352 1.00 88.88 367 ASP A O 1
ATOM 2774 N N . VAL A 1 368 ? -27.502 6.229 28.901 1.00 92.38 368 VAL A N 1
ATOM 2775 C CA . VAL A 1 368 ? -26.137 6.656 29.218 1.00 92.38 368 VAL A CA 1
ATOM 2776 C C . VAL A 1 368 ? -25.155 5.673 28.608 1.00 92.38 368 VAL A C 1
ATOM 2778 O O . VAL A 1 368 ? -25.036 4.536 29.064 1.00 92.38 368 VAL A O 1
ATOM 2781 N N . THR A 1 369 ? -24.404 6.128 27.604 1.00 94.50 369 THR A N 1
ATOM 2782 C CA . THR A 1 369 ? -23.345 5.346 26.953 1.00 94.50 369 THR A CA 1
ATOM 2783 C C . THR A 1 369 ? -21.959 5.853 27.341 1.00 94.50 369 THR A C 1
ATOM 2785 O O . THR A 1 369 ? -21.656 7.040 27.227 1.00 94.50 369 THR A O 1
ATOM 2788 N N . ILE A 1 370 ? -21.078 4.937 27.747 1.00 95.31 370 ILE A N 1
ATOM 2789 C CA . ILE A 1 370 ? -19.669 5.211 28.048 1.00 95.31 370 ILE A CA 1
ATOM 2790 C C . ILE A 1 370 ? -18.743 4.278 27.263 1.00 95.31 370 ILE A C 1
ATOM 2792 O O . ILE A 1 370 ? -19.063 3.117 27.010 1.00 95.31 370 ILE A O 1
ATOM 2796 N N . VAL A 1 371 ? -17.542 4.755 26.935 1.00 95.56 371 VAL A N 1
ATOM 2797 C CA . VAL A 1 371 ? -16.478 3.914 26.366 1.00 95.56 371 VAL A CA 1
ATOM 2798 C C . VAL A 1 371 ? -15.707 3.249 27.506 1.00 95.56 371 VAL A C 1
ATOM 2800 O O . VAL A 1 371 ? -15.028 3.918 28.288 1.00 95.56 371 VAL A O 1
ATOM 2803 N N . ALA A 1 372 ? -15.803 1.924 27.612 1.00 94.69 372 ALA A N 1
ATOM 2804 C CA . ALA A 1 372 ? -15.084 1.151 28.623 1.00 94.69 372 ALA A CA 1
ATOM 2805 C C . ALA A 1 372 ? -13.634 0.872 28.196 1.00 94.69 372 ALA A C 1
ATOM 2807 O O . ALA A 1 372 ? -12.704 0.973 29.009 1.00 94.69 372 ALA A O 1
ATOM 2808 N N . MET A 1 373 ? -13.446 0.529 26.918 1.00 94.94 373 MET A N 1
ATOM 2809 C CA . MET A 1 373 ? -12.160 0.194 26.303 1.00 94.94 373 MET A CA 1
ATOM 2810 C C . MET A 1 373 ? -12.149 0.655 24.849 1.00 94.94 373 MET A C 1
ATOM 2812 O O . MET A 1 373 ? -13.175 0.593 24.173 1.00 94.94 373 MET A O 1
ATOM 2816 N N . ASP A 1 374 ? -10.985 1.065 24.362 1.00 94.00 374 ASP A N 1
ATOM 2817 C CA . ASP A 1 374 ? -10.799 1.459 22.970 1.00 94.00 374 ASP A CA 1
ATOM 2818 C C . ASP A 1 374 ? -9.445 0.964 22.457 1.00 94.00 374 ASP A C 1
ATOM 2820 O O . ASP A 1 374 ? -8.501 0.815 23.237 1.00 94.00 374 ASP A O 1
ATOM 2824 N N . ASN A 1 375 ? -9.369 0.694 21.155 1.00 89.50 375 ASN A N 1
ATOM 2825 C CA . ASN A 1 375 ? -8.173 0.219 20.461 1.00 89.50 375 ASN A CA 1
ATOM 2826 C C . ASN A 1 375 ? -7.515 -1.033 21.094 1.00 89.50 375 ASN A C 1
ATOM 2828 O O . ASN A 1 375 ? -6.289 -1.139 21.205 1.00 89.50 375 ASN A O 1
ATOM 2832 N N . VAL A 1 376 ? -8.322 -2.007 21.525 1.00 90.81 376 VAL A N 1
ATOM 2833 C CA . VAL A 1 376 ? -7.843 -3.229 22.201 1.00 90.81 376 VAL A CA 1
ATOM 2834 C C . VAL A 1 376 ? -7.799 -4.439 21.272 1.00 90.81 376 VAL A C 1
ATOM 2836 O O . VAL A 1 376 ? -8.590 -4.550 20.343 1.00 90.81 376 VAL A O 1
ATOM 2839 N N . SER A 1 377 ? -6.842 -5.346 21.487 1.00 91.56 377 SER A N 1
ATOM 2840 C CA . SER A 1 377 ? -6.734 -6.583 20.702 1.00 91.56 377 SER A CA 1
ATOM 2841 C C . SER A 1 377 ? -7.829 -7.584 21.071 1.00 91.56 377 SER A C 1
ATOM 2843 O O . SER A 1 377 ? -8.354 -7.567 22.186 1.00 91.56 377 SER A O 1
ATOM 2845 N N . GLU A 1 378 ? -8.117 -8.512 20.158 1.00 90.38 378 GLU A N 1
ATOM 2846 C CA . GLU A 1 378 ? -9.077 -9.593 20.403 1.00 90.38 378 GLU A CA 1
ATOM 2847 C C . GLU A 1 378 ? -8.722 -10.425 21.640 1.00 90.38 378 GLU A C 1
ATOM 2849 O O . GLU A 1 378 ? -9.577 -10.675 22.487 1.00 90.38 378 GLU A O 1
ATOM 2854 N N . THR A 1 379 ? -7.448 -10.809 21.780 1.00 90.12 379 THR A N 1
ATOM 2855 C CA . THR A 1 379 ? -6.956 -11.584 22.928 1.00 90.12 379 THR A CA 1
ATOM 2856 C C . THR A 1 379 ? -7.234 -10.869 24.244 1.00 90.12 379 THR A C 1
ATOM 2858 O O . THR A 1 379 ? -7.693 -11.495 25.196 1.00 90.12 379 THR A O 1
ATOM 2861 N N . ASN A 1 380 ? -7.012 -9.551 24.287 1.00 91.56 380 ASN A N 1
ATOM 2862 C CA . ASN A 1 380 ? -7.276 -8.769 25.488 1.00 91.56 380 ASN A CA 1
ATOM 2863 C C . ASN A 1 380 ? -8.771 -8.710 25.785 1.00 91.56 380 ASN A C 1
ATOM 2865 O O . ASN A 1 380 ? -9.137 -8.967 26.923 1.00 91.56 380 ASN A O 1
ATOM 2869 N N . ILE A 1 381 ? -9.626 -8.471 24.781 1.00 93.06 381 ILE A N 1
ATOM 2870 C CA . ILE A 1 381 ? -11.082 -8.499 24.984 1.00 93.06 381 ILE A CA 1
ATOM 2871 C C . ILE A 1 381 ? -11.537 -9.842 25.541 1.00 93.06 381 ILE A C 1
ATOM 2873 O O . ILE A 1 381 ? -12.261 -9.864 26.529 1.00 93.06 381 ILE A O 1
ATOM 2877 N N . ARG A 1 382 ? -11.109 -10.962 24.951 1.00 91.62 382 ARG A N 1
ATOM 2878 C CA . ARG A 1 382 ? -11.516 -12.306 25.395 1.00 91.62 382 ARG A CA 1
ATOM 2879 C C . ARG A 1 382 ? -11.142 -12.579 26.853 1.00 91.62 382 ARG A C 1
ATOM 2881 O O . ARG A 1 382 ? -11.856 -13.304 27.537 1.00 91.62 382 ARG A O 1
ATOM 2888 N N . ALA A 1 383 ? -10.049 -11.986 27.324 1.00 91.81 383 ALA A N 1
ATOM 2889 C CA . ALA A 1 383 ? -9.582 -12.097 28.699 1.00 91.81 383 ALA A CA 1
ATOM 2890 C C . ALA A 1 383 ? -10.088 -10.971 29.621 1.00 91.81 383 ALA A C 1
ATOM 2892 O O . ALA A 1 383 ? -9.582 -10.818 30.739 1.00 91.81 383 ALA A O 1
ATOM 2893 N N . THR A 1 384 ? -11.053 -10.165 29.166 1.00 96.12 384 THR A N 1
ATOM 2894 C CA . THR A 1 384 ? -11.605 -9.055 29.936 1.00 96.12 384 THR A CA 1
ATOM 2895 C C . THR A 1 384 ? -12.880 -9.436 30.688 1.00 96.12 384 THR A C 1
ATOM 2897 O O . THR A 1 384 ? -13.794 -10.068 30.162 1.00 96.12 384 THR A O 1
ATOM 2900 N N . THR A 1 385 ? -12.982 -8.950 31.923 1.00 97.25 385 THR A N 1
ATOM 2901 C CA . THR A 1 385 ? -14.225 -8.850 32.689 1.00 97.25 385 THR A CA 1
ATOM 2902 C C . THR A 1 385 ? -14.522 -7.386 33.021 1.00 97.25 385 THR A C 1
ATOM 2904 O O . THR A 1 385 ? -13.672 -6.679 33.567 1.00 97.25 385 THR A O 1
ATOM 2907 N N . LEU A 1 386 ? -15.730 -6.923 32.701 1.00 97.38 386 LEU A N 1
ATOM 2908 C CA . LEU A 1 386 ? -16.258 -5.644 33.178 1.00 97.38 386 LEU A CA 1
ATOM 2909 C C . LEU A 1 386 ? -16.821 -5.839 34.584 1.00 97.38 386 LEU A C 1
ATOM 2911 O O . LEU A 1 386 ? -17.612 -6.758 34.795 1.00 97.38 386 LEU A O 1
ATOM 2915 N N . ASN A 1 387 ? -16.429 -4.980 35.523 1.00 96.25 387 ASN A N 1
ATOM 2916 C CA . ASN A 1 387 ? -16.905 -5.010 36.902 1.00 96.25 387 ASN A CA 1
ATOM 2917 C C . ASN A 1 387 ? -17.739 -3.761 37.175 1.00 96.25 387 ASN A C 1
ATOM 2919 O O . ASN A 1 387 ? -17.250 -2.631 37.070 1.00 96.25 387 ASN A O 1
ATOM 2923 N N . PHE A 1 388 ? -18.991 -3.978 37.540 1.00 96.75 388 PHE A N 1
ATOM 2924 C CA . PHE A 1 388 ? -19.948 -2.950 37.900 1.00 96.75 388 PHE A CA 1
ATOM 2925 C C . PHE A 1 388 ? -19.986 -2.764 39.416 1.00 96.75 388 PHE A C 1
ATOM 2927 O O . PHE A 1 388 ? -19.596 -3.641 40.183 1.00 96.75 388 PHE A O 1
ATOM 2934 N N . TYR A 1 389 ? -20.448 -1.597 39.839 1.00 95.19 389 TYR A N 1
ATOM 2935 C CA . TYR A 1 389 ? -20.735 -1.288 41.231 1.00 95.19 389 TYR A CA 1
ATOM 2936 C C . TYR A 1 389 ? -22.086 -0.602 41.306 1.00 95.19 389 TYR A C 1
ATOM 2938 O O . TYR A 1 389 ? -22.374 0.286 40.499 1.00 95.19 389 TYR A O 1
ATOM 2946 N N . GLN A 1 390 ? -22.867 -0.990 42.302 1.00 94.62 390 GLN A N 1
ATOM 2947 C CA . GLN A 1 390 ? -24.157 -0.400 42.599 1.00 94.62 390 GLN A CA 1
ATOM 2948 C C . GLN A 1 390 ? -24.227 -0.080 44.096 1.00 94.62 390 GLN A C 1
ATOM 2950 O O . GLN A 1 390 ? -23.682 -0.818 44.918 1.00 94.62 390 GLN A O 1
ATOM 2955 N N . LYS A 1 391 ? -24.860 1.041 44.421 1.00 94.31 391 LYS A N 1
ATOM 2956 C CA . LYS A 1 391 ? -25.286 1.418 45.767 1.00 94.31 391 LYS A CA 1
ATOM 2957 C C . LYS A 1 391 ? -26.653 2.080 45.634 1.00 94.31 391 LYS A C 1
ATOM 2959 O O . LYS A 1 391 ? -26.769 3.299 45.745 1.00 94.31 391 LYS A O 1
ATOM 2964 N N . MET A 1 392 ? -27.628 1.270 45.245 1.00 93.69 392 MET A N 1
ATOM 2965 C CA . MET A 1 392 ? -29.020 1.669 45.105 1.00 93.69 392 MET A CA 1
ATOM 2966 C C . MET A 1 392 ? -29.741 1.445 46.430 1.00 93.69 392 MET A C 1
ATOM 2968 O O . MET A 1 392 ? -29.436 0.504 47.164 1.00 93.69 392 MET A O 1
ATOM 2972 N N . HIS A 1 393 ? -30.689 2.314 46.719 1.00 92.50 393 HIS A N 1
ATOM 2973 C CA . HIS A 1 393 ? -31.485 2.314 47.930 1.00 92.50 393 HIS A CA 1
ATOM 2974 C C . HIS A 1 393 ? -32.954 2.439 47.567 1.00 92.50 393 HIS A C 1
ATOM 2976 O O . HIS A 1 393 ? -33.278 3.042 46.539 1.00 92.50 393 HIS A O 1
ATOM 2982 N N . ASP A 1 394 ? -33.789 1.880 48.427 1.00 89.50 394 ASP A N 1
ATOM 2983 C CA . ASP A 1 394 ? -35.191 2.250 48.515 1.00 89.50 394 ASP A CA 1
ATOM 2984 C C . ASP A 1 394 ? -35.343 3.324 49.599 1.00 89.50 394 ASP A C 1
ATOM 2986 O O . ASP A 1 394 ? -34.606 3.324 50.597 1.00 89.50 394 ASP A O 1
ATOM 2990 N N . TRP A 1 395 ? -36.201 4.308 49.364 1.00 85.19 395 TRP A N 1
ATOM 2991 C CA . TRP A 1 395 ? -36.435 5.389 50.308 1.00 85.19 395 TRP A CA 1
ATOM 2992 C C . TRP A 1 395 ? -37.668 5.077 51.132 1.00 85.19 395 TRP A C 1
ATOM 2994 O O . TRP A 1 395 ? -38.775 5.098 50.618 1.00 85.19 395 TRP A O 1
ATOM 3004 N N . GLU A 1 396 ? -37.486 4.924 52.441 1.00 80.19 396 GLU A N 1
ATOM 3005 C CA . GLU A 1 396 ? -38.607 4.893 53.364 1.00 80.19 396 GLU A CA 1
ATOM 3006 C C . GLU A 1 396 ? -38.514 6.023 54.396 1.00 80.19 396 GLU A C 1
ATOM 3008 O O . GLU A 1 396 ? -37.444 6.527 54.755 1.00 80.19 396 GLU A O 1
ATOM 3013 N N . LEU A 1 397 ? -39.663 6.389 54.969 1.00 76.38 397 LEU A N 1
ATOM 3014 C CA . LEU A 1 397 ? -39.745 7.387 56.044 1.00 76.38 397 LEU A CA 1
ATOM 3015 C C . LEU A 1 397 ? -38.914 7.013 57.280 1.00 76.38 397 LEU A C 1
ATOM 3017 O O . LEU A 1 397 ? -38.449 7.896 58.004 1.00 76.38 397 LEU A O 1
ATOM 3021 N N . THR A 1 398 ? -38.779 5.714 57.558 1.00 75.81 398 THR A N 1
ATOM 3022 C CA . THR A 1 398 ? -38.150 5.211 58.790 1.00 75.81 398 THR A CA 1
ATOM 3023 C C . THR A 1 398 ? -36.746 4.658 58.579 1.00 75.81 398 THR A C 1
ATOM 3025 O O . THR A 1 398 ? -35.963 4.640 59.532 1.00 75.81 398 THR A O 1
ATOM 3028 N N . HIS A 1 399 ? -36.404 4.242 57.356 1.00 80.62 399 HIS A N 1
ATOM 3029 C CA . HIS A 1 399 ? -35.086 3.725 57.015 1.00 80.62 399 HIS A CA 1
ATOM 3030 C C . HIS A 1 399 ? -34.788 3.806 55.510 1.00 80.62 399 HIS A C 1
ATOM 3032 O O . HIS A 1 399 ? -35.609 4.233 54.716 1.00 80.62 399 HIS A O 1
ATOM 3038 N N . GLU A 1 400 ? -33.559 3.462 55.132 1.00 84.38 400 GLU A N 1
ATOM 3039 C CA . GLU A 1 400 ? -33.045 3.605 53.763 1.00 84.38 400 GLU A CA 1
ATOM 3040 C C . GLU A 1 400 ? -32.353 2.305 53.334 1.00 84.38 400 GLU A C 1
ATOM 3042 O O . GLU A 1 400 ? -31.108 2.243 53.259 1.00 84.38 400 GLU A O 1
ATOM 3047 N N . PRO A 1 401 ? -33.113 1.209 53.171 1.00 85.81 401 PRO A N 1
ATOM 3048 C CA . PRO A 1 401 ? -32.512 -0.087 52.946 1.00 85.81 401 PRO A CA 1
ATOM 3049 C C . PRO A 1 401 ? -31.747 -0.100 51.614 1.00 85.81 401 PRO A C 1
ATOM 3051 O O . PRO A 1 401 ? -32.111 0.519 50.618 1.00 85.81 401 PRO A O 1
ATOM 3054 N N . THR A 1 402 ? -30.578 -0.744 51.624 1.00 90.38 402 THR A N 1
ATOM 3055 C CA . THR A 1 402 ? -29.709 -0.836 50.441 1.00 90.38 402 THR A CA 1
ATOM 3056 C C . THR A 1 402 ? -30.045 -2.102 49.676 1.00 90.38 402 THR A C 1
ATOM 3058 O O . THR A 1 402 ? -29.921 -3.198 50.233 1.00 90.38 402 THR A O 1
ATOM 3061 N N . TYR A 1 403 ? -30.370 -1.965 48.394 1.00 90.25 403 TYR A N 1
ATOM 3062 C CA . TYR A 1 403 ? -30.531 -3.106 47.506 1.00 90.25 403 TYR A CA 1
ATOM 3063 C C . TYR A 1 403 ? -29.213 -3.879 47.381 1.00 90.25 403 TYR A C 1
ATOM 3065 O O . TYR A 1 403 ? -28.130 -3.298 47.255 1.00 90.25 403 TYR A O 1
ATOM 3073 N N . ARG A 1 404 ? -29.299 -5.208 47.390 1.00 90.06 404 ARG A N 1
ATOM 3074 C CA . ARG A 1 404 ? -28.167 -6.135 47.268 1.00 90.06 404 ARG A CA 1
ATOM 3075 C C . ARG A 1 404 ? -28.332 -6.977 46.018 1.00 90.06 404 ARG A C 1
ATOM 3077 O O . ARG A 1 404 ? -29.441 -7.343 45.664 1.00 90.06 404 ARG A O 1
ATOM 3084 N N . GLU A 1 405 ? -27.243 -7.302 45.345 1.00 88.44 405 GLU A N 1
ATOM 3085 C CA . GLU A 1 405 ? -27.290 -8.218 44.209 1.00 88.44 405 GLU A CA 1
ATOM 3086 C C . GLU A 1 405 ? -27.728 -9.635 44.620 1.00 88.44 405 GLU A C 1
ATOM 3088 O O . GLU A 1 405 ? -27.300 -10.139 45.659 1.00 88.44 405 GLU A O 1
ATOM 3093 N N . GLU A 1 406 ? -28.518 -10.314 43.774 1.00 83.25 406 GLU A N 1
ATOM 3094 C CA . GLU A 1 406 ? -28.857 -11.740 43.980 1.00 83.25 406 GLU A CA 1
ATOM 3095 C C . GLU A 1 406 ? -27.586 -12.612 43.945 1.00 83.25 406 GLU A C 1
ATOM 3097 O O . GLU A 1 406 ? -27.478 -13.647 44.605 1.00 83.25 406 GLU A O 1
ATOM 3102 N N . SER A 1 407 ? -26.595 -12.193 43.151 1.00 78.38 407 SER A N 1
ATOM 3103 C CA . SER A 1 407 ? -25.291 -12.840 43.057 1.00 78.38 407 SER A CA 1
ATOM 3104 C C . SER A 1 407 ? -24.200 -11.861 42.636 1.00 78.38 407 SER A C 1
ATOM 3106 O O . SER A 1 407 ? -24.365 -11.072 41.706 1.00 78.38 407 SER A O 1
ATOM 3108 N N . SER A 1 408 ? -23.007 -12.002 43.221 1.00 76.25 408 SER A N 1
ATOM 3109 C CA . SER A 1 408 ? -21.818 -11.226 42.827 1.00 76.25 408 SER A CA 1
ATOM 3110 C C . SER A 1 408 ? -21.427 -11.373 41.342 1.00 76.25 408 SER A C 1
ATOM 3112 O O . SER A 1 408 ? -20.718 -10.522 40.799 1.00 76.25 408 SER A O 1
ATOM 3114 N N . ALA A 1 409 ? -21.886 -12.430 40.656 1.00 75.38 409 ALA A N 1
ATOM 3115 C CA . ALA A 1 409 ? -21.687 -12.626 39.216 1.00 75.38 409 ALA A CA 1
ATOM 3116 C C . ALA A 1 409 ? -22.554 -11.691 38.350 1.00 75.38 409 ALA A C 1
ATOM 3118 O O . ALA A 1 409 ? -22.272 -11.480 37.166 1.00 75.38 409 ALA A O 1
ATOM 3119 N N . GLU A 1 410 ? -23.613 -11.110 38.908 1.00 83.88 410 GLU A N 1
ATOM 3120 C CA . GLU A 1 410 ? -24.469 -10.171 38.189 1.00 83.88 410 GLU A CA 1
ATOM 3121 C C . GLU A 1 410 ? -23.768 -8.835 37.956 1.00 83.88 410 GLU A C 1
ATOM 3123 O O . GLU A 1 410 ? -23.844 -8.290 36.859 1.00 83.88 410 GLU A O 1
ATOM 3128 N N . LEU A 1 411 ? -22.939 -8.392 38.903 1.00 91.62 411 LEU A N 1
ATOM 3129 C CA . LEU A 1 411 ? -22.081 -7.213 38.757 1.00 91.62 411 LEU A CA 1
ATOM 3130 C C . LEU A 1 411 ? -20.864 -7.444 37.846 1.00 91.62 411 LEU A C 1
ATOM 3132 O O . LEU A 1 411 ? -19.975 -6.594 37.772 1.00 91.62 411 LEU A O 1
ATOM 3136 N N . LYS A 1 412 ? -20.791 -8.577 37.139 1.00 94.75 412 LYS A N 1
ATOM 3137 C CA . LYS A 1 412 ? -19.689 -8.902 36.231 1.00 94.75 412 LYS A CA 1
ATOM 3138 C C . LYS A 1 412 ? -20.186 -9.288 34.843 1.00 94.75 412 LYS A C 1
ATOM 3140 O O . LYS A 1 412 ? -21.153 -10.036 34.681 1.00 94.75 412 LYS A O 1
ATOM 3145 N N . PHE A 1 413 ? -19.475 -8.820 33.821 1.00 96.25 413 PHE A N 1
ATOM 3146 C CA . PHE A 1 413 ? -19.626 -9.309 32.452 1.00 96.25 413 PHE A CA 1
ATOM 3147 C C . PHE A 1 413 ? -18.289 -9.828 31.938 1.00 96.25 413 PHE A C 1
ATOM 3149 O O . PHE A 1 413 ? -17.357 -9.049 31.749 1.00 96.25 413 PHE A O 1
ATOM 3156 N N . ASN A 1 414 ? -18.195 -11.142 31.740 1.00 96.19 414 ASN A N 1
ATOM 3157 C CA . ASN A 1 414 ? -16.984 -11.806 31.273 1.00 96.19 414 ASN A CA 1
ATOM 3158 C C . ASN A 1 414 ? -17.072 -12.047 29.763 1.00 96.19 414 ASN A C 1
ATOM 3160 O O . ASN A 1 414 ? -17.907 -12.822 29.309 1.00 96.19 414 ASN A O 1
ATOM 3164 N N . PHE A 1 415 ? -16.185 -11.425 28.990 1.00 96.38 415 PHE A N 1
ATOM 3165 C CA . PHE A 1 415 ? -16.167 -11.574 27.536 1.00 96.38 415 PHE A CA 1
ATOM 3166 C C . PHE A 1 415 ? -15.783 -12.979 27.065 1.00 96.38 415 PHE A C 1
ATOM 3168 O O . PHE A 1 415 ? -16.105 -13.340 25.933 1.00 96.38 415 PHE A O 1
ATOM 3175 N N . ALA A 1 416 ? -15.165 -13.802 27.917 1.00 93.50 416 ALA A N 1
ATOM 3176 C CA . ALA A 1 416 ? -14.863 -15.191 27.588 1.00 93.50 416 ALA A CA 1
ATOM 3177 C C . ALA A 1 416 ? -16.127 -15.995 27.234 1.00 93.50 416 ALA A C 1
ATOM 3179 O O . ALA A 1 416 ? -16.060 -16.895 26.400 1.00 93.50 416 ALA A O 1
ATOM 3180 N N . THR A 1 417 ? -17.288 -15.648 27.806 1.00 93.88 417 THR A N 1
ATOM 3181 C CA . THR A 1 417 ? -18.553 -16.355 27.536 1.00 93.88 417 THR A CA 1
ATOM 3182 C C . THR A 1 417 ? -19.140 -16.039 26.159 1.00 93.88 417 THR A C 1
ATOM 3184 O O . THR A 1 417 ? -19.959 -16.807 25.665 1.00 93.88 417 THR A O 1
ATOM 3187 N N . VAL A 1 418 ? -18.704 -14.946 25.523 1.00 95.19 418 VAL A N 1
ATOM 3188 C CA . VAL A 1 418 ? -19.173 -14.475 24.204 1.00 95.19 418 VAL A CA 1
ATOM 3189 C C . VAL A 1 418 ? -18.029 -14.349 23.188 1.00 95.19 418 VAL A C 1
ATOM 3191 O O . VAL A 1 418 ? -18.162 -13.705 22.146 1.00 95.19 418 VAL A O 1
ATOM 3194 N N . ALA A 1 419 ? -16.881 -14.973 23.473 1.00 91.44 419 ALA A N 1
ATOM 3195 C CA . ALA A 1 419 ? -15.658 -14.828 22.686 1.00 91.44 419 ALA A CA 1
ATOM 3196 C C . ALA A 1 419 ? -15.854 -15.200 21.208 1.00 91.44 419 ALA A C 1
ATOM 3198 O O . ALA A 1 419 ? -15.385 -14.486 20.321 1.00 91.44 419 ALA A O 1
ATOM 3199 N N . ASN A 1 420 ? -16.582 -16.284 20.930 1.00 90.81 420 ASN A N 1
ATOM 3200 C CA . AS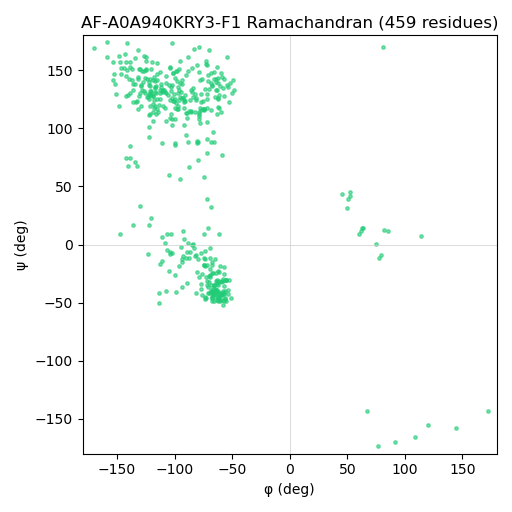N A 1 420 ? -16.813 -16.754 19.562 1.00 90.81 420 ASN A CA 1
ATOM 3201 C C . ASN A 1 420 ? -17.612 -15.738 18.733 1.00 90.81 420 ASN A C 1
ATOM 3203 O O . ASN A 1 420 ? -17.274 -15.493 17.578 1.00 90.81 420 ASN A O 1
ATOM 3207 N N . GLU A 1 421 ? -18.614 -15.090 19.333 1.00 95.00 421 GLU A N 1
ATOM 3208 C CA . GLU A 1 421 ? -19.427 -14.074 18.655 1.00 95.00 421 GLU A CA 1
ATOM 3209 C C . GLU A 1 421 ? -18.614 -12.820 18.318 1.00 95.00 421 GLU A C 1
ATOM 3211 O O . GLU A 1 421 ? -18.777 -12.250 17.243 1.00 95.00 421 GLU A O 1
ATOM 3216 N N . ILE A 1 422 ? -17.706 -12.411 19.209 1.00 92.56 422 ILE A N 1
ATOM 3217 C CA . ILE A 1 422 ? -16.824 -11.253 18.989 1.00 92.56 422 ILE A CA 1
ATOM 3218 C C . ILE A 1 422 ? -15.835 -11.529 17.857 1.00 92.56 422 ILE A C 1
ATOM 3220 O O . ILE A 1 422 ? -15.578 -10.669 17.019 1.00 92.56 422 ILE A O 1
ATOM 3224 N N . SER A 1 423 ? -15.309 -12.746 17.812 1.00 89.38 423 SER A N 1
ATOM 3225 C CA . SER A 1 423 ? -14.296 -13.157 16.833 1.00 89.38 423 SER A CA 1
ATOM 3226 C C . SER A 1 423 ? -14.869 -13.260 15.424 1.00 89.38 423 SER A C 1
ATOM 3228 O O . SER A 1 423 ? -14.187 -12.960 14.446 1.00 89.38 423 SER A O 1
ATOM 3230 N N . ALA A 1 424 ? -16.148 -13.637 15.334 1.00 91.50 424 ALA A N 1
ATOM 3231 C CA . ALA A 1 424 ? -16.899 -13.729 14.089 1.00 91.50 424 ALA A CA 1
ATOM 3232 C C . ALA A 1 424 ? -17.289 -12.361 13.496 1.00 91.50 424 ALA A C 1
ATOM 3234 O O . ALA A 1 424 ? -17.829 -12.312 12.392 1.00 91.50 424 ALA A O 1
ATOM 3235 N N . LEU A 1 425 ? -17.030 -11.245 14.192 1.00 89.75 425 LEU A N 1
ATOM 3236 C CA . LEU A 1 425 ? -17.307 -9.915 13.656 1.00 89.75 425 LEU A CA 1
ATOM 3237 C C . LEU A 1 425 ? -16.469 -9.636 12.401 1.00 89.75 425 LEU A C 1
ATOM 3239 O O . LEU A 1 425 ? -15.247 -9.827 12.382 1.00 89.75 425 LEU A O 1
ATOM 3243 N N . ALA A 1 426 ? -17.131 -9.118 11.367 1.00 88.00 426 ALA A N 1
ATOM 3244 C CA . ALA A 1 426 ? -16.468 -8.495 10.229 1.00 88.00 426 ALA A CA 1
ATOM 3245 C C . ALA A 1 426 ? -15.865 -7.130 10.634 1.00 88.00 426 ALA A C 1
ATOM 3247 O O . ALA A 1 426 ? -16.360 -6.507 11.579 1.00 88.00 426 ALA A O 1
ATOM 3248 N N . PRO A 1 427 ? -14.814 -6.638 9.952 1.00 87.44 427 PRO A N 1
ATOM 3249 C CA . PRO A 1 427 ? -14.314 -5.276 10.156 1.00 87.44 427 PRO A CA 1
ATOM 3250 C C . PRO A 1 427 ? -15.428 -4.231 9.989 1.00 87.44 427 PRO A C 1
ATOM 3252 O O . PRO A 1 427 ? -16.247 -4.331 9.076 1.00 87.44 427 PRO A O 1
ATOM 3255 N N . GLY A 1 428 ? -15.491 -3.256 10.893 1.00 87.38 428 GLY A N 1
ATOM 3256 C CA . GLY A 1 428 ? -16.552 -2.247 10.984 1.00 87.38 428 GLY A CA 1
ATOM 3257 C C . GLY A 1 428 ? -17.865 -2.729 11.619 1.00 87.38 428 GLY A C 1
ATOM 3258 O O . GLY A 1 428 ? -18.720 -1.904 11.945 1.00 87.38 428 GLY A O 1
ATOM 3259 N N . ALA A 1 429 ? -18.054 -4.038 11.823 1.00 91.56 429 ALA A N 1
ATOM 3260 C CA . ALA A 1 429 ? -19.277 -4.575 12.410 1.00 91.56 429 ALA A CA 1
ATOM 3261 C C . ALA A 1 429 ? -19.286 -4.446 13.940 1.00 91.56 429 ALA A C 1
ATOM 3263 O O . ALA A 1 429 ? -18.245 -4.433 14.605 1.00 91.56 429 ALA A O 1
ATOM 3264 N N . SER A 1 430 ? -20.493 -4.400 14.510 1.00 95.69 430 SER A N 1
ATOM 3265 C CA . SER A 1 430 ? -20.692 -4.369 15.958 1.00 95.69 430 SER A CA 1
ATOM 3266 C C . SER A 1 430 ? -21.703 -5.411 16.425 1.00 95.69 430 SER A C 1
ATOM 3268 O O . SER A 1 430 ? -22.620 -5.778 15.690 1.00 95.69 430 SER A O 1
ATOM 3270 N N . LYS A 1 431 ? -21.531 -5.883 17.660 1.00 97.31 431 LYS A N 1
ATOM 3271 C CA . LYS A 1 431 ? -22.449 -6.793 18.349 1.00 97.31 431 LYS A CA 1
ATOM 3272 C C . LYS A 1 431 ? -22.786 -6.228 19.721 1.00 97.31 431 LYS A C 1
ATOM 3274 O O . LYS A 1 431 ? -21.896 -5.761 20.429 1.00 97.31 431 LYS A O 1
ATOM 3279 N N . THR A 1 432 ? -24.059 -6.308 20.094 1.00 97.62 432 THR A N 1
ATOM 3280 C CA . THR A 1 432 ? -24.555 -5.861 21.398 1.00 97.62 432 THR A CA 1
ATOM 3281 C C . THR A 1 432 ? -24.991 -7.055 22.236 1.00 97.62 432 THR A C 1
ATOM 3283 O O . THR A 1 432 ? -25.756 -7.898 21.768 1.00 97.62 432 THR A O 1
ATOM 3286 N N . PHE A 1 433 ? -24.538 -7.093 23.484 1.00 96.88 433 PHE A N 1
ATOM 3287 C CA . PHE A 1 433 ? -24.883 -8.097 24.484 1.00 96.88 433 PHE A CA 1
ATOM 3288 C C . PHE A 1 433 ? -25.707 -7.443 25.592 1.00 96.88 433 PHE A C 1
ATOM 3290 O O . PHE A 1 433 ? -25.337 -6.380 26.083 1.00 96.88 433 PHE A O 1
ATOM 3297 N N . SER A 1 434 ? -26.819 -8.060 25.989 1.00 95.38 434 SER A N 1
ATOM 3298 C CA . SER A 1 434 ? -27.646 -7.552 27.092 1.00 95.38 434 SER A CA 1
ATOM 3299 C C . SER A 1 434 ? -27.243 -8.216 28.407 1.00 95.38 434 SER A C 1
ATOM 3301 O O . SER A 1 434 ? -27.015 -9.425 28.451 1.00 95.38 434 SER A O 1
ATOM 3303 N N . LYS A 1 435 ? -27.173 -7.433 29.481 1.00 94.75 435 LYS A N 1
ATOM 3304 C CA . LYS A 1 435 ? -26.892 -7.878 30.845 1.00 94.75 435 LYS A CA 1
ATOM 3305 C C . LYS A 1 435 ? -27.916 -7.249 31.785 1.00 94.75 435 LYS A C 1
ATOM 3307 O O . LYS A 1 435 ? -28.038 -6.031 31.855 1.00 94.75 435 LYS A O 1
ATOM 3312 N N . ASN A 1 436 ? -28.610 -8.105 32.522 1.00 94.75 436 ASN A N 1
ATOM 3313 C CA . ASN A 1 436 ? -29.499 -7.708 33.604 1.00 94.75 436 ASN A CA 1
ATOM 3314 C C . ASN A 1 436 ? -28.787 -7.952 34.938 1.00 94.75 436 ASN A C 1
ATOM 3316 O O . ASN A 1 436 ? -28.120 -8.979 35.094 1.00 94.75 436 ASN A O 1
ATOM 3320 N N . ILE A 1 437 ? -28.911 -7.002 35.860 1.00 94.69 437 ILE A N 1
ATOM 3321 C CA . ILE A 1 437 ? -28.381 -7.086 37.225 1.00 94.69 437 ILE A CA 1
ATOM 3322 C C . ILE A 1 437 ? -29.580 -7.002 38.154 1.00 94.69 437 ILE A C 1
ATOM 3324 O O . ILE A 1 437 ? -30.267 -5.981 38.154 1.00 94.69 437 ILE A O 1
ATOM 3328 N N . LYS A 1 438 ? -29.871 -8.074 38.881 1.00 94.69 438 LYS A N 1
ATOM 3329 C CA . LYS A 1 438 ? -31.034 -8.151 39.751 1.00 94.69 438 LYS A CA 1
ATOM 3330 C C . LYS A 1 438 ? -30.623 -7.769 41.155 1.00 94.69 438 LYS A C 1
ATOM 3332 O O . LYS A 1 438 ? -29.616 -8.239 41.681 1.00 94.69 438 LYS A O 1
ATOM 3337 N N . LEU A 1 439 ? -31.405 -6.887 41.745 1.00 93.88 439 LEU A N 1
ATOM 3338 C CA . LEU A 1 439 ? -31.163 -6.425 43.090 1.00 93.88 439 LEU A CA 1
ATOM 3339 C C . LEU A 1 439 ? -32.392 -6.716 43.939 1.00 93.88 439 LEU A C 1
ATOM 3341 O O . LEU A 1 439 ? -33.523 -6.556 43.479 1.00 93.88 439 LEU A O 1
ATOM 3345 N N . GLU A 1 440 ? -32.148 -7.148 45.165 1.00 93.31 440 GLU A N 1
ATOM 3346 C CA . GLU A 1 440 ? -33.155 -7.470 46.157 1.00 93.31 440 GLU A CA 1
ATOM 3347 C C . GLU A 1 440 ? -32.896 -6.685 47.433 1.00 93.31 440 GLU A C 1
ATOM 3349 O O . GLU A 1 440 ? -31.757 -6.480 47.861 1.00 93.31 440 GLU A O 1
ATOM 3354 N N . GLU A 1 441 ? -33.981 -6.270 48.050 1.00 88.75 441 GLU A N 1
ATOM 3355 C CA . GLU A 1 441 ? -34.007 -5.627 49.349 1.00 88.75 441 GLU A CA 1
ATOM 3356 C C . GLU A 1 441 ? -34.953 -6.454 50.235 1.00 88.75 441 GLU A C 1
ATOM 3358 O O . GLU A 1 441 ? -35.880 -7.093 49.738 1.00 88.75 441 GLU A O 1
ATOM 3363 N N . SER A 1 442 ? -34.617 -6.615 51.516 1.00 84.00 442 SER A N 1
ATOM 3364 C CA . SER A 1 442 ? -35.373 -7.461 52.447 1.00 84.00 442 SER A CA 1
ATOM 3365 C C . SER A 1 442 ? -35.829 -6.617 53.621 1.00 84.00 442 SER A C 1
ATOM 3367 O O . SER A 1 442 ? -35.054 -6.390 54.554 1.00 84.00 442 SER A O 1
ATOM 3369 N N . GLY A 1 443 ? -37.097 -6.233 53.577 1.00 76.56 443 GLY A N 1
ATOM 3370 C CA . GLY A 1 443 ? -37.774 -5.467 54.604 1.00 76.56 443 GLY A CA 1
ATOM 3371 C C . GLY A 1 443 ? -38.677 -6.323 55.502 1.00 76.56 443 GLY A C 1
ATOM 3372 O O . GLY A 1 443 ? -38.913 -7.513 55.256 1.00 76.56 443 GLY A O 1
ATOM 3373 N N . PRO A 1 444 ? -39.238 -5.722 56.564 1.00 73.69 444 PRO A N 1
ATOM 3374 C CA . PRO A 1 444 ? -40.168 -6.395 57.474 1.00 73.69 444 PRO A CA 1
ATOM 3375 C C . PRO A 1 444 ? -41.462 -6.861 56.786 1.00 73.69 444 PRO A C 1
ATOM 3377 O O . PRO A 1 444 ? -42.117 -7.784 57.272 1.00 73.69 444 PRO A O 1
ATOM 3380 N N . LEU A 1 445 ? -41.826 -6.244 55.659 1.00 77.38 445 LEU A N 1
ATOM 3381 C CA . LEU A 1 445 ? -43.034 -6.547 54.890 1.00 77.38 445 LEU A CA 1
ATOM 3382 C C . LEU A 1 445 ? -42.796 -7.582 53.771 1.00 77.38 445 LEU A C 1
ATOM 3384 O O . LEU A 1 445 ? -43.756 -8.102 53.197 1.00 77.38 445 LEU A O 1
ATOM 3388 N N . GLY A 1 446 ? -41.539 -7.937 53.472 1.00 84.31 446 GLY A N 1
ATOM 3389 C CA . GLY A 1 446 ? -41.187 -8.870 52.401 1.00 84.31 446 GLY A CA 1
ATOM 3390 C C . GLY A 1 446 ? -39.886 -8.518 51.674 1.00 84.31 446 GLY A C 1
ATOM 3391 O O . GLY A 1 446 ? -39.016 -7.852 52.210 1.00 84.31 446 GLY A O 1
ATOM 3392 N N . VAL A 1 447 ? -39.750 -9.017 50.442 1.00 88.62 447 VAL A N 1
ATOM 3393 C CA . VAL A 1 447 ? -38.571 -8.790 49.585 1.00 88.62 447 VAL A CA 1
ATOM 3394 C C . VAL A 1 447 ? -38.957 -7.965 48.364 1.00 88.62 447 VAL A C 1
ATOM 3396 O O . VAL A 1 447 ? -39.733 -8.486 47.544 1.00 88.62 447 VAL A O 1
ATOM 3399 N N . SER A 1 448 ? -38.432 -6.743 48.255 1.00 89.00 448 SER A N 1
ATOM 3400 C CA . SER A 1 448 ? -38.502 -5.894 47.061 1.00 89.00 448 SER A CA 1
ATOM 3401 C C . SER A 1 448 ? -37.465 -6.334 46.027 1.00 89.00 448 SER A C 1
ATOM 3403 O O . SER A 1 448 ? -36.417 -6.889 46.372 1.00 89.00 448 SER A O 1
ATOM 3405 N N . LYS A 1 449 ? -37.773 -6.155 44.735 1.00 94.06 449 LYS A N 1
ATOM 3406 C CA . LYS A 1 449 ? -36.889 -6.573 43.637 1.00 94.06 449 LYS A CA 1
ATOM 3407 C C . LYS A 1 449 ? -36.858 -5.571 42.499 1.00 94.06 449 LYS A C 1
ATOM 3409 O O . LYS A 1 449 ? -37.886 -5.318 41.869 1.00 94.06 449 LYS A O 1
ATOM 3414 N N . ILE A 1 450 ? -35.655 -5.173 42.095 1.00 95.19 450 ILE A N 1
ATOM 3415 C CA . ILE A 1 450 ? -35.415 -4.346 40.907 1.00 95.19 450 ILE A CA 1
ATOM 3416 C C . ILE A 1 450 ? -34.422 -5.013 39.949 1.00 95.19 450 ILE A C 1
ATOM 3418 O O . ILE A 1 450 ? -33.694 -5.942 40.298 1.00 95.19 450 ILE A O 1
ATOM 3422 N N . THR A 1 451 ? -34.401 -4.586 38.690 1.00 96.25 451 THR A N 1
ATOM 3423 C CA . THR A 1 451 ? -33.421 -5.045 37.699 1.00 96.25 451 THR A CA 1
ATOM 3424 C C . THR A 1 451 ? -32.843 -3.870 36.940 1.00 96.25 451 THR A C 1
ATOM 3426 O O . THR A 1 451 ? -33.578 -3.148 36.279 1.00 96.25 451 THR A O 1
ATOM 3429 N N . LEU A 1 452 ? -31.520 -3.716 36.984 1.00 96.50 452 LEU A N 1
ATOM 3430 C CA . LEU A 1 452 ? -30.787 -2.756 36.164 1.00 96.50 452 LEU A CA 1
ATOM 3431 C C . LEU A 1 452 ? -30.500 -3.370 34.788 1.00 96.50 452 LEU A C 1
ATOM 3433 O O . LEU A 1 452 ? -30.040 -4.513 34.695 1.00 96.50 452 LEU A O 1
ATOM 3437 N N . HIS A 1 453 ? -30.729 -2.605 33.721 1.00 96.56 453 HIS A N 1
ATOM 3438 C CA . HIS A 1 453 ? -30.561 -3.056 32.341 1.00 96.56 453 HIS A CA 1
ATOM 3439 C C . HIS A 1 453 ? -29.339 -2.413 31.687 1.00 96.56 453 HIS A C 1
ATOM 3441 O O . HIS A 1 453 ? -29.289 -1.197 31.480 1.00 96.56 453 HIS A O 1
ATOM 3447 N N . VAL A 1 454 ? -28.369 -3.238 31.295 1.00 96.69 454 VAL A N 1
ATOM 3448 C CA . VAL A 1 454 ? -27.126 -2.806 30.650 1.00 96.69 454 VAL A CA 1
ATOM 3449 C C . VAL A 1 454 ? -26.972 -3.481 29.291 1.00 96.69 454 VAL A C 1
ATOM 3451 O O . VAL A 1 454 ? -27.190 -4.682 29.143 1.00 96.69 454 VAL A O 1
ATOM 3454 N N . LYS A 1 455 ? -26.545 -2.721 28.288 1.00 97.31 455 LYS A N 1
ATOM 3455 C CA . LYS A 1 455 ? -26.120 -3.215 26.978 1.00 97.31 455 LYS A CA 1
ATOM 3456 C C . LYS A 1 455 ? -24.623 -2.992 26.808 1.00 97.31 455 LYS A C 1
ATOM 3458 O O . LYS A 1 455 ? -24.093 -1.948 27.170 1.00 97.31 455 LYS A O 1
ATOM 3463 N N . ILE A 1 456 ? -23.930 -3.977 26.258 1.00 97.94 456 ILE A N 1
ATOM 3464 C CA . ILE A 1 456 ? -22.484 -3.947 26.038 1.00 97.94 456 ILE A CA 1
ATOM 3465 C C . ILE A 1 456 ? -22.255 -4.122 24.548 1.00 97.94 456 ILE A C 1
ATOM 3467 O O . ILE A 1 456 ? -22.542 -5.183 23.997 1.00 97.94 456 ILE A O 1
ATOM 3471 N N . LYS A 1 457 ? -21.769 -3.075 23.891 1.00 97.88 457 LYS A N 1
ATOM 3472 C CA . LYS A 1 457 ? -21.525 -3.061 22.451 1.00 97.88 457 LYS A CA 1
ATOM 3473 C C . LYS A 1 457 ? -20.038 -3.230 22.179 1.00 97.88 457 LYS A C 1
ATOM 3475 O O . LYS A 1 457 ? -19.218 -2.466 22.680 1.00 97.88 457 LYS A O 1
ATOM 3480 N N . VAL A 1 458 ? -19.695 -4.218 21.361 1.00 97.56 458 VAL A N 1
ATOM 3481 C CA . VAL A 1 458 ? -18.331 -4.472 20.889 1.00 97.56 458 VAL A CA 1
ATOM 3482 C C . VAL A 1 458 ? -18.283 -4.193 19.397 1.00 97.56 458 VAL A C 1
ATOM 3484 O O . VAL A 1 458 ? -19.076 -4.755 18.647 1.00 97.56 458 VAL A O 1
ATOM 3487 N N . THR A 1 459 ? -17.364 -3.332 18.968 1.00 96.31 459 THR A N 1
ATOM 3488 C CA . THR A 1 459 ? -17.154 -2.985 17.555 1.00 96.31 459 THR A CA 1
ATOM 3489 C C . THR A 1 459 ? -15.757 -3.410 17.134 1.00 96.31 459 THR A C 1
ATOM 3491 O O . THR A 1 459 ? -14.798 -3.103 17.843 1.00 96.31 459 THR A O 1
ATOM 3494 N N . LYS A 1 460 ? -15.639 -4.104 16.000 1.00 93.88 460 LYS A N 1
ATOM 3495 C CA . LYS A 1 460 ? -14.353 -4.446 15.384 1.00 93.88 460 LYS A CA 1
ATOM 3496 C C . LYS A 1 460 ? -13.974 -3.341 14.402 1.00 93.88 460 LYS A C 1
ATOM 3498 O O . LYS A 1 460 ? -14.774 -3.008 13.535 1.00 93.88 460 LYS A O 1
ATOM 3503 N N . GLY A 1 461 ? -12.803 -2.746 14.589 1.00 84.56 461 GLY A N 1
ATOM 3504 C CA . GLY A 1 461 ? -12.239 -1.699 13.736 1.00 84.56 461 GLY A CA 1
ATOM 3505 C C . GLY A 1 461 ? -11.577 -2.223 12.476 1.00 84.56 461 GLY A C 1
ATOM 3506 O O . GLY A 1 461 ? -11.404 -3.461 12.345 1.00 84.56 461 GLY A O 1
#

Nearest PDB structures (foldseek):
  4zgh-assembly1_A  TM=5.345E-01  e=5.042E-11  Streptococcus pneumoniae D39
  6nal-assembly1_A  TM=5.322E-01  e=4.776E-11  Desulfobulbus propionicus DSM 2032
  8g32-assembly2_B  TM=7.414E-01  e=2.042E-07  Elizabethkingia anophelis Ag1
  8g33-assembly1_A  TM=5.062E-01  e=4.136E-07  Elizabethkingia anophelis Ag1
  6xd4-assembly1_A  TM=4.844E-01  e=6.386E-07  Elizabethkingia anophelis

Mean predicted aligned error: 16.29 Å

Sequence (461 aa):
INSIVNNSFSAAQTPARKNYQIGISIFNPKNPGPGFLDVTDLTRSPLPEVQRQLLAPSFEASIPAQGILDMSEVSSTTELKAKFETSSGIFLPLQELGIPAEITAGFQGSGDASSTARKKVYMLNLIQPMYTLNVLTNHNQLFQSANAHTSLTNAAYVESVTYGRRILIVVTSSSTLARVKAAMSAAISAEINGTEGADIDLGTKVSGETSASLQDVATTFHARIYGGEGQYANAIFSNIAAFRDAFKQYINSPSASKFTASTSALPLHYTIRRISDDALLSVRSVGNYDELVSCNTSKYKVEVQYTGFTVNKVVEGPPDSEEDIYGTFKLAGVTTNGTTTPKNKLLKEIPKERAISKGAGKKDEDDVTIVAMDNVSETNIRATTLNFYQKMHDWELTHEPTYREESSAELKFNFATVANEISALAPGASKTFSKNIKLEESGPLGVSKITLHVKIKVTKG